Protein AF-A0A7C7EP86-F1 (afdb_monomer_lite)

Sequence (690 aa):
MYINNNIWVAGNGNNISLQLNMANRHGLIAGASGTGKTVTLKVLAEGFSDAGVPVFMADVKGDLSGVSMQGADSENMKKRVSAFGINDWQYKYFPTVFWDIFGEKGHPLRTTISEMGPMLLARLLGLTDVQEGVLNIVFRIAQDKEMPLIDIKDLRAMLSYVGDSKDDIITTYGNVAPQSVGAILRGLIELENQGGERFFGEPAFDINDWINLDKEGRGYINILESVKLIQSPTLYAFFMLWMLTELYEKMPEVGDCSKPKLVFFFDEAHLLFAEMPRVLLQKVIQVVKLIRSKAIGVYFISQSPSDIPDEVLAQLSNRIQHALRAYTPKEQKAVRTAAETFRPNPDIDTLQAISELSTGEALISLLQPDGSPAMVQRAYILPPQSYMGAIADDVRQSIINEGAMEKKYGKTVDNESAYEMLTDKSDSNDNENNQQATAVIDEDAFKIDAGTGNQQTVEQLQYYSQQSQVNNIGNVDNNQYQQMSIQQNPISQYPQTNGAGGMGNNQYQQPNIQQNPIPQYQQPNGAGGMGNNQYQQPNIQQNPIPQYQQPNGAGGMGNNQYQQPSIQQNPIPQYQQPNGAGGMGNNQYQQPSIQQNPIPQYQQPNGAGGMGNNQYQQPSIQQNPIPQYQQPNGAGGMGNNQYQQPNIQQNPIPQYQQPSGAGGMGNTKKTPEKKMNTTERWLAEHKKNK

Foldseek 3Di:
DADPQWQQWFDDPDTDTFHQLLQQLAAEAAAAPQQQSLQSVQSVCVNCQVVLAFEEEECQPLFNQLLQFWADDDPVQVVQCVVVVNPDFFTDHGAEAEEECQLPQHFHAAAFPVLCALVNLCVLLVHDPLLSLLSNLLSVVCVVVVFAGQALLLSLLSLVVVLVDDPVSCVPSNDDDNVSSVSSVVSSVLCVVLPRRSHGAPPHDDPVVSLDHDPVSGHYYYYYHCNSVLVSLSSVLSVVLSSLVNLLPVQDFADRDSHASYEYEYAQCLSNPVPRDPVSVVSVLVSSVRSSRSRYYYYYYHHFPVSDDPSNLVSHLWYKQGAFDDPDPVSLVRLVVNQVSFAADPVDPSSVVSNVGHRQWIWTWHADPVRHTDHTDITGTRGRSGYRGRDDSVVSVVSNVVDPSCVRRVDTDDDRGSSNVSVVVVVVVVVVVVVVVVVVVVVVVVPDDDDDDDPPPPVVVVVVVVCVVVVVPDDDAEDEDEDDDDDDDDDDDDDADADDEDAHEYEYEYDADDDDDADADEDHQDDEYAYEYEYEYYAHDDDDAYADDYHQAHEYAEEYEYDDYADADDDEYADDDHQEHEYHEEYEYDDYEHADDDEYADDDYQEYEYHYEYEYEDYEYEDDDAYDDDDHQEYEYHYEYEYEDYDYDDDDDHDDDDHDDYDYPYDYDDDDDDDDDPVVVVVVVVVPPD

Structure (mmCIF, N/CA/C/O backbone):
data_AF-A0A7C7EP86-F1
#
_entry.id   AF-A0A7C7EP86-F1
#
loop_
_atom_site.group_PDB
_atom_site.id
_atom_site.type_symbol
_atom_site.label_atom_id
_atom_site.label_alt_id
_atom_site.label_comp_id
_atom_site.label_asym_id
_atom_site.label_entity_id
_atom_site.label_seq_id
_atom_site.pdbx_PDB_ins_code
_atom_site.Cartn_x
_atom_site.Cartn_y
_atom_site.Cartn_z
_atom_site.occupancy
_atom_site.B_iso_or_equiv
_atom_site.auth_seq_id
_atom_site.auth_comp_id
_atom_site.auth_asym_id
_atom_site.auth_atom_id
_atom_site.pdbx_PDB_model_num
ATOM 1 N N . MET A 1 1 ? 2.255 -12.531 -21.350 1.00 83.44 1 MET A N 1
ATOM 2 C CA . MET A 1 1 ? 3.278 -12.025 -20.404 1.00 83.44 1 MET A CA 1
ATOM 3 C C . MET A 1 1 ? 3.752 -13.084 -19.424 1.00 83.44 1 MET A C 1
ATOM 5 O O . MET A 1 1 ? 4.948 -13.178 -19.180 1.00 83.44 1 MET A O 1
ATOM 9 N N . TYR A 1 2 ? 2.839 -13.882 -18.873 1.00 88.44 2 TYR A N 1
ATOM 10 C CA . TYR A 1 2 ? 3.166 -15.029 -18.031 1.00 88.44 2 TYR A CA 1
ATOM 11 C C . TYR A 1 2 ? 3.497 -16.274 -18.872 1.00 88.44 2 TYR A C 1
ATOM 13 O O . TYR A 1 2 ? 2.699 -16.665 -19.722 1.00 88.44 2 TYR A O 1
ATOM 21 N N . ILE A 1 3 ? 4.679 -16.869 -18.674 1.00 83.88 3 ILE A N 1
ATOM 22 C CA . ILE A 1 3 ? 5.147 -18.072 -19.385 1.00 83.88 3 ILE A CA 1
ATOM 23 C C . ILE A 1 3 ? 5.982 -18.926 -18.419 1.00 83.88 3 ILE A C 1
ATOM 25 O O . ILE A 1 3 ? 6.909 -18.420 -17.790 1.00 83.88 3 ILE A O 1
ATOM 29 N N . ASN A 1 4 ? 5.700 -20.230 -18.316 1.00 86.56 4 ASN A N 1
ATOM 30 C CA . ASN A 1 4 ? 6.512 -21.203 -17.562 1.00 86.56 4 ASN A CA 1
ATOM 31 C C . ASN A 1 4 ? 6.865 -20.763 -16.126 1.00 86.56 4 ASN A C 1
ATOM 33 O O . ASN A 1 4 ? 8.029 -20.789 -15.737 1.00 86.56 4 ASN A O 1
ATOM 37 N N . ASN A 1 5 ? 5.876 -20.329 -15.341 1.00 90.50 5 ASN A N 1
ATOM 38 C CA . ASN A 1 5 ? 6.064 -19.826 -13.972 1.00 90.50 5 ASN A CA 1
ATOM 39 C C . ASN A 1 5 ? 6.905 -18.536 -13.837 1.00 90.50 5 ASN A C 1
ATOM 41 O O . ASN A 1 5 ? 7.369 -18.201 -12.745 1.00 90.50 5 ASN A O 1
ATOM 45 N N . ASN A 1 6 ? 7.081 -17.801 -14.936 1.00 95.00 6 ASN A N 1
ATOM 46 C CA . ASN A 1 6 ? 7.817 -16.546 -14.987 1.00 95.00 6 ASN A CA 1
ATOM 47 C C . ASN A 1 6 ? 6.960 -15.435 -15.606 1.00 95.00 6 ASN A C 1
ATOM 49 O O . ASN A 1 6 ? 6.193 -15.673 -16.538 1.00 95.00 6 ASN A O 1
ATOM 53 N N . ILE A 1 7 ? 7.117 -14.209 -15.115 1.00 97.12 7 ILE A N 1
ATOM 54 C CA . ILE A 1 7 ? 6.536 -13.008 -15.722 1.00 97.12 7 ILE A CA 1
ATOM 55 C C . ILE A 1 7 ? 7.619 -12.349 -16.567 1.00 97.12 7 ILE A C 1
ATOM 57 O O . ILE A 1 7 ? 8.636 -11.923 -16.024 1.00 97.12 7 ILE A O 1
ATOM 61 N N . TRP A 1 8 ? 7.417 -12.245 -17.879 1.00 95.94 8 TRP A N 1
ATOM 62 C CA . TRP A 1 8 ? 8.331 -11.515 -18.755 1.00 95.94 8 TRP A CA 1
ATOM 63 C C . TRP A 1 8 ? 8.188 -10.006 -18.521 1.00 95.94 8 TRP A C 1
ATOM 65 O O . TRP A 1 8 ? 7.150 -9.424 -18.823 1.00 95.94 8 TRP A O 1
ATOM 75 N N . VAL A 1 9 ? 9.227 -9.381 -17.960 1.00 96.81 9 VAL A N 1
ATOM 76 C CA . VAL A 1 9 ? 9.202 -7.970 -17.537 1.00 96.81 9 VAL A CA 1
ATOM 77 C C . VAL A 1 9 ? 9.826 -7.053 -18.586 1.00 96.81 9 VAL A C 1
ATOM 79 O O . VAL A 1 9 ? 9.331 -5.952 -18.833 1.00 96.81 9 VAL A O 1
ATOM 82 N N . ALA A 1 10 ? 10.946 -7.477 -19.173 1.00 97.19 10 ALA A N 1
ATOM 83 C CA . ALA A 1 10 ? 11.787 -6.633 -20.014 1.00 97.19 10 ALA A CA 1
ATOM 84 C C . ALA A 1 10 ? 12.635 -7.447 -20.997 1.00 97.19 10 ALA A C 1
ATOM 86 O O . ALA A 1 10 ? 12.703 -8.675 -20.912 1.00 97.19 10 ALA A O 1
ATOM 87 N N . GLY A 1 11 ? 13.316 -6.765 -21.916 1.00 95.19 11 GLY A N 1
ATOM 88 C CA . GLY A 1 11 ? 14.185 -7.412 -22.891 1.00 95.19 11 GLY A CA 1
ATOM 89 C C . GLY A 1 11 ? 15.260 -6.507 -23.484 1.00 95.19 11 GLY A C 1
ATOM 90 O O . GLY A 1 11 ? 15.082 -5.298 -23.638 1.00 95.19 11 GLY A O 1
ATOM 91 N N . ASN A 1 12 ? 16.393 -7.124 -23.801 1.00 92.62 12 ASN A N 1
ATOM 92 C CA . ASN A 1 12 ? 17.571 -6.520 -24.437 1.00 92.62 12 ASN A CA 1
ATOM 93 C C . ASN A 1 12 ? 18.123 -7.422 -25.560 1.00 92.62 12 ASN A C 1
ATOM 95 O O . ASN A 1 12 ? 19.328 -7.509 -25.774 1.00 92.62 12 ASN A O 1
ATOM 99 N N . GLY A 1 13 ? 17.226 -8.149 -26.233 1.00 87.00 13 GLY A N 1
ATOM 100 C CA . GLY A 1 13 ? 17.548 -9.289 -27.098 1.00 87.00 13 GLY A CA 1
ATOM 101 C C . GLY A 1 13 ? 17.339 -10.636 -26.397 1.00 87.00 13 GLY A C 1
ATOM 102 O O . GLY A 1 13 ? 16.986 -11.607 -27.056 1.00 87.00 13 GLY A O 1
ATOM 103 N N . ASN A 1 14 ? 17.448 -10.672 -25.064 1.00 89.81 14 ASN A N 1
ATOM 104 C CA . ASN A 1 14 ? 17.027 -11.795 -24.225 1.00 89.81 14 ASN A CA 1
ATOM 105 C C . ASN A 1 14 ? 15.862 -11.389 -23.315 1.00 89.81 14 ASN A C 1
ATOM 107 O O . ASN A 1 14 ? 15.727 -10.218 -22.957 1.00 89.81 14 ASN A O 1
ATOM 111 N N . ASN A 1 15 ? 15.046 -12.360 -22.899 1.00 93.31 15 ASN A N 1
ATOM 112 C CA . ASN A 1 15 ? 13.932 -12.116 -21.983 1.00 93.31 15 ASN A CA 1
ATOM 113 C C . ASN A 1 15 ? 14.429 -12.024 -20.538 1.00 93.31 15 ASN A C 1
ATOM 115 O O . ASN A 1 15 ? 15.000 -12.975 -20.006 1.00 93.31 15 ASN A O 1
ATOM 119 N N . ILE A 1 16 ? 14.132 -10.910 -19.873 1.00 96.44 16 ILE A N 1
ATOM 120 C CA . ILE A 1 16 ? 14.349 -10.724 -18.439 1.00 96.44 16 ILE A CA 1
ATOM 121 C C . ILE A 1 16 ? 13.012 -10.939 -17.741 1.00 96.44 16 ILE A C 1
ATOM 123 O O . ILE A 1 16 ? 12.039 -10.223 -18.002 1.00 96.44 16 ILE A O 1
ATOM 127 N N . SER A 1 17 ? 12.958 -11.941 -16.867 1.00 97.00 17 SER A N 1
ATOM 128 C CA . SER A 1 17 ? 11.706 -12.387 -16.257 1.00 97.00 17 SER A CA 1
ATOM 129 C C . SER A 1 17 ? 11.792 -12.470 -14.738 1.00 97.00 17 SER A C 1
ATOM 131 O O . SER A 1 17 ? 12.834 -12.817 -14.186 1.00 97.00 17 SER A O 1
ATOM 133 N N . LEU A 1 18 ? 10.678 -12.170 -14.074 1.00 97.94 18 LEU A N 1
ATOM 134 C CA . LEU A 1 18 ? 10.491 -12.368 -12.642 1.00 97.94 18 LEU A CA 1
ATOM 135 C C . LEU A 1 18 ? 9.998 -13.794 -12.387 1.00 97.94 18 LEU A C 1
ATOM 137 O O . LEU A 1 18 ? 8.998 -14.213 -12.971 1.00 97.94 18 LEU A O 1
ATOM 141 N N . GLN A 1 19 ? 10.657 -14.514 -11.484 1.00 96.50 19 GLN A N 1
ATOM 142 C CA . GLN A 1 19 ? 10.230 -15.854 -11.082 1.00 96.50 19 GLN A CA 1
ATOM 143 C C . GLN A 1 19 ? 9.147 -15.759 -10.009 1.00 96.50 19 GLN A C 1
ATOM 145 O O . GLN A 1 19 ? 9.338 -15.083 -8.996 1.00 96.50 19 GLN A O 1
ATOM 150 N N . LEU A 1 20 ? 8.015 -16.443 -10.197 1.00 96.56 20 LEU A N 1
ATOM 151 C CA . LEU A 1 20 ? 6.891 -16.317 -9.262 1.00 96.56 20 LEU A CA 1
ATOM 152 C C . LEU A 1 20 ? 7.226 -16.793 -7.845 1.00 96.56 20 LEU A C 1
ATOM 154 O O . LEU A 1 20 ? 6.844 -16.140 -6.878 1.00 96.56 20 LEU A O 1
ATOM 158 N N . ASN A 1 21 ? 7.995 -17.867 -7.698 1.00 94.81 21 ASN A N 1
ATOM 159 C CA . ASN A 1 21 ? 8.447 -18.361 -6.392 1.00 94.81 21 ASN A CA 1
ATOM 160 C C . ASN A 1 21 ? 9.416 -17.401 -5.672 1.00 94.81 21 ASN A C 1
ATOM 162 O O . ASN A 1 21 ? 9.658 -17.557 -4.480 1.00 94.81 21 ASN A O 1
ATOM 166 N N . MET A 1 22 ? 9.959 -16.402 -6.376 1.00 95.75 22 MET A N 1
ATOM 167 C CA . MET A 1 22 ? 10.817 -15.356 -5.810 1.00 95.75 22 MET A CA 1
ATOM 168 C C . MET A 1 22 ? 10.102 -14.006 -5.669 1.00 95.75 22 MET A C 1
ATOM 170 O O . MET A 1 22 ? 10.670 -13.048 -5.138 1.00 95.75 22 MET A O 1
ATOM 174 N N . ALA A 1 23 ? 8.847 -13.908 -6.112 1.00 96.19 23 ALA A N 1
ATOM 175 C CA . ALA A 1 23 ? 8.111 -12.651 -6.155 1.00 96.19 23 ALA A CA 1
ATOM 176 C C . ALA A 1 23 ? 7.637 -12.154 -4.775 1.00 96.19 23 ALA A C 1
ATOM 178 O O . ALA A 1 23 ? 7.368 -10.962 -4.623 1.00 96.19 23 ALA A O 1
ATOM 179 N N . ASN A 1 24 ? 7.568 -13.022 -3.758 1.00 94.00 24 ASN A N 1
ATOM 180 C CA . ASN A 1 24 ? 7.283 -12.625 -2.372 1.00 94.00 24 ASN A CA 1
ATOM 181 C C . ASN A 1 24 ? 8.521 -12.087 -1.628 1.00 94.00 24 ASN A C 1
ATOM 183 O O . ASN A 1 24 ? 8.397 -11.636 -0.497 1.00 94.00 24 ASN A O 1
ATOM 187 N N . ARG A 1 25 ? 9.709 -12.066 -2.254 1.00 94.81 25 ARG A N 1
ATOM 188 C CA . ARG A 1 25 ? 10.932 -11.438 -1.703 1.00 94.81 25 ARG A CA 1
ATOM 189 C C . ARG A 1 25 ? 11.000 -9.928 -1.965 1.00 94.81 25 ARG A C 1
ATOM 191 O O . ARG A 1 25 ? 12.082 -9.341 -1.980 1.00 94.81 25 ARG A O 1
ATOM 198 N N . HIS A 1 26 ? 9.823 -9.335 -2.154 1.00 95.88 26 HIS A N 1
ATOM 199 C CA . HIS A 1 26 ? 9.564 -7.912 -2.338 1.00 95.88 26 HIS A CA 1
ATOM 200 C C . HIS A 1 26 ? 10.309 -7.284 -3.525 1.00 95.88 26 HIS A C 1
ATOM 202 O O . HIS A 1 26 ? 11.137 -7.916 -4.191 1.00 95.88 26 HIS A O 1
ATOM 208 N N . GLY A 1 27 ? 10.010 -6.023 -3.816 1.00 96.69 27 GLY A N 1
ATOM 209 C CA . GLY A 1 27 ? 10.709 -5.307 -4.868 1.00 96.69 27 GLY A CA 1
ATOM 210 C C . GLY A 1 27 ? 10.651 -3.792 -4.774 1.00 96.69 27 GLY A C 1
ATOM 211 O O . GLY A 1 27 ? 9.885 -3.211 -4.008 1.00 96.69 27 GLY A O 1
ATOM 212 N N . LEU A 1 28 ? 11.503 -3.163 -5.574 1.00 97.19 28 LEU A N 1
ATOM 213 C CA . LEU A 1 28 ? 11.622 -1.720 -5.719 1.00 97.19 28 LEU A CA 1
ATOM 214 C C . LEU A 1 28 ? 11.544 -1.350 -7.200 1.00 97.19 28 LEU A C 1
ATOM 216 O O . LEU A 1 28 ? 12.318 -1.870 -8.007 1.00 97.19 28 LEU A O 1
ATOM 220 N N . ILE A 1 29 ? 10.653 -0.417 -7.532 1.00 97.50 29 ILE A N 1
ATOM 221 C CA . ILE A 1 29 ? 10.575 0.231 -8.843 1.00 97.50 29 ILE A CA 1
ATOM 222 C C . ILE A 1 29 ? 10.870 1.718 -8.639 1.00 97.50 29 ILE A C 1
ATOM 224 O O . ILE A 1 29 ? 10.038 2.458 -8.120 1.00 97.50 29 ILE A O 1
ATOM 228 N N . ALA A 1 30 ? 12.055 2.170 -9.031 1.00 95.62 30 ALA A N 1
ATOM 229 C CA . ALA A 1 30 ? 12.496 3.545 -8.804 1.00 95.62 30 ALA A CA 1
ATOM 230 C C . ALA A 1 30 ? 12.768 4.293 -10.115 1.00 95.62 30 ALA A C 1
ATOM 232 O O . ALA A 1 30 ? 12.971 3.674 -11.155 1.00 95.62 30 ALA A O 1
ATOM 23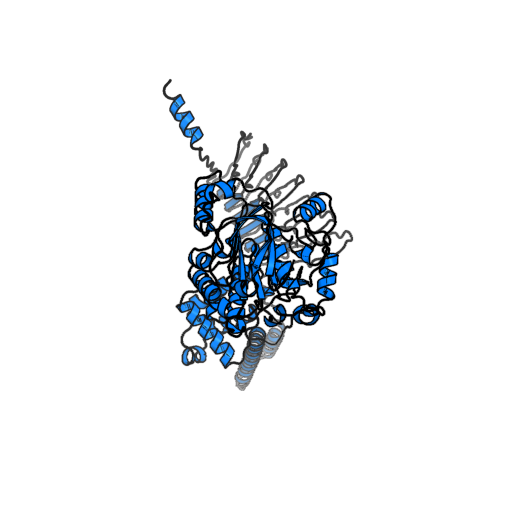3 N N . GLY A 1 31 ? 12.768 5.627 -10.082 1.00 94.44 31 GLY A N 1
ATOM 234 C CA . GLY A 1 31 ? 13.069 6.484 -11.235 1.00 94.44 31 GLY A CA 1
ATOM 235 C C . GLY A 1 31 ? 12.307 7.807 -11.228 1.00 94.44 31 GLY A C 1
ATOM 236 O O . GLY A 1 31 ? 11.271 7.941 -10.584 1.00 94.44 31 GLY A O 1
ATOM 237 N N . ALA A 1 32 ? 12.765 8.793 -11.995 1.00 91.81 32 ALA A N 1
ATOM 238 C CA . ALA A 1 32 ? 12.124 10.107 -12.060 1.00 91.81 32 ALA A CA 1
ATOM 239 C C . ALA A 1 32 ? 10.683 10.044 -12.620 1.00 91.81 32 ALA A C 1
ATOM 241 O O . ALA A 1 32 ? 10.210 9.018 -13.119 1.00 91.81 32 ALA A O 1
ATOM 242 N N . SER A 1 33 ? 9.930 11.139 -12.510 1.00 90.50 33 SER A N 1
ATOM 243 C CA . SER A 1 33 ? 8.590 11.205 -13.108 1.00 90.50 33 SER A CA 1
ATOM 244 C C . SER A 1 33 ? 8.648 11.027 -14.633 1.00 90.50 33 SER A C 1
ATOM 246 O O . SER A 1 33 ? 9.569 11.514 -15.290 1.00 90.50 33 SER A O 1
ATOM 248 N N . GLY A 1 34 ? 7.679 10.294 -15.189 1.00 90.62 34 GLY A N 1
ATOM 249 C CA . GLY A 1 34 ? 7.557 10.053 -16.631 1.00 90.62 34 GLY A CA 1
ATOM 250 C C . GLY A 1 34 ? 8.565 9.074 -17.248 1.00 90.62 34 GLY A C 1
ATOM 251 O O . GLY A 1 34 ? 8.553 8.901 -18.460 1.00 90.62 34 GLY A O 1
ATOM 252 N N . THR A 1 35 ? 9.425 8.414 -16.465 1.00 94.06 35 THR A N 1
ATOM 253 C CA . THR A 1 35 ? 10.490 7.551 -17.020 1.00 94.06 35 THR A CA 1
ATOM 254 C C . THR A 1 35 ? 10.054 6.124 -17.344 1.00 94.06 35 THR A C 1
ATOM 256 O O . THR A 1 35 ? 10.728 5.458 -18.123 1.00 94.06 35 THR A O 1
ATOM 259 N N . GLY A 1 36 ? 8.904 5.674 -16.826 1.00 94.44 36 GLY A N 1
ATOM 260 C CA . GLY A 1 36 ? 8.337 4.353 -17.132 1.00 94.44 36 GLY A CA 1
ATOM 261 C C . GLY A 1 36 ? 7.896 3.518 -15.926 1.00 94.44 36 GLY A C 1
ATOM 262 O O . GLY A 1 36 ? 7.409 2.408 -16.124 1.00 94.44 36 GLY A O 1
ATOM 263 N N . LYS A 1 37 ? 8.003 4.034 -14.692 1.00 96.00 37 LYS A N 1
ATOM 264 C CA . LYS A 1 37 ? 7.614 3.314 -13.460 1.00 96.00 37 LYS A CA 1
ATOM 265 C C . LYS A 1 37 ? 6.209 2.705 -13.513 1.00 96.00 37 LYS A C 1
ATOM 267 O O . LYS A 1 37 ? 6.062 1.507 -13.297 1.00 96.00 37 LYS A O 1
ATOM 272 N N . THR A 1 38 ? 5.202 3.510 -13.862 1.00 94.94 38 THR A N 1
ATOM 273 C CA . THR A 1 38 ? 3.801 3.069 -13.975 1.00 94.94 38 THR A CA 1
ATOM 274 C C . THR A 1 38 ? 3.639 1.951 -15.006 1.00 94.94 38 THR A C 1
ATOM 276 O O . THR A 1 38 ? 2.856 1.030 -14.806 1.00 94.94 38 THR A O 1
ATOM 279 N N . VAL A 1 39 ? 4.418 1.980 -16.092 1.00 95.81 39 VAL A N 1
ATOM 280 C CA . VAL A 1 39 ? 4.398 0.915 -17.104 1.00 95.81 39 VAL A CA 1
ATOM 281 C C . VAL A 1 39 ? 4.963 -0.386 -16.538 1.00 95.81 39 VAL A C 1
ATOM 283 O O . VAL A 1 39 ? 4.353 -1.432 -16.725 1.00 95.81 39 VAL A O 1
ATOM 286 N N . THR A 1 40 ? 6.080 -0.340 -15.807 1.00 97.88 40 THR A N 1
ATOM 287 C CA . THR A 1 40 ? 6.615 -1.528 -15.119 1.00 97.88 40 THR A CA 1
ATOM 288 C C . THR A 1 40 ? 5.634 -2.088 -14.099 1.00 97.88 40 THR A C 1
ATOM 290 O O . THR A 1 40 ? 5.444 -3.301 -14.057 1.00 97.88 40 THR A O 1
ATOM 293 N N . LEU A 1 41 ? 5.007 -1.220 -13.300 1.00 97.56 41 LEU A N 1
ATOM 294 C CA . LEU A 1 41 ? 3.976 -1.609 -12.340 1.00 97.56 41 LEU A CA 1
ATOM 295 C C . LEU A 1 41 ? 2.845 -2.360 -13.055 1.00 97.56 41 LEU A C 1
ATOM 297 O O . LEU A 1 41 ? 2.537 -3.481 -12.662 1.00 97.56 41 LEU A O 1
ATOM 301 N N . LYS A 1 42 ? 2.298 -1.800 -14.145 1.00 97.00 42 LYS A N 1
ATOM 302 C CA . LYS A 1 42 ? 1.233 -2.445 -14.930 1.00 97.00 42 LYS A CA 1
ATOM 303 C C . LYS A 1 42 ? 1.670 -3.795 -15.497 1.00 97.00 42 LYS A C 1
ATOM 305 O O . LYS A 1 42 ? 0.987 -4.777 -15.261 1.00 97.00 42 LYS A O 1
ATOM 310 N N . VAL A 1 43 ? 2.835 -3.886 -16.143 1.00 97.50 43 VAL A N 1
ATOM 311 C CA . VAL A 1 43 ? 3.355 -5.161 -16.686 1.00 97.50 43 VAL A CA 1
ATOM 312 C C . VAL A 1 43 ? 3.450 -6.247 -15.612 1.00 97.50 43 VAL A C 1
ATOM 314 O O . VAL A 1 43 ? 3.087 -7.397 -15.853 1.00 97.50 43 VAL A O 1
ATOM 317 N N . LEU A 1 44 ? 3.929 -5.896 -14.416 1.00 98.38 44 LEU A N 1
ATOM 318 C CA . LEU A 1 44 ? 4.004 -6.843 -13.308 1.00 98.38 44 LEU A CA 1
ATOM 319 C C . LEU A 1 44 ? 2.612 -7.215 -12.788 1.00 98.38 44 LEU A C 1
ATOM 321 O O . LEU A 1 44 ? 2.346 -8.401 -12.617 1.00 98.38 44 LEU A O 1
ATOM 325 N N . ALA A 1 45 ? 1.728 -6.241 -12.563 1.00 98.25 45 ALA A N 1
ATOM 326 C CA . ALA A 1 45 ? 0.369 -6.477 -12.077 1.00 98.25 45 ALA A CA 1
ATOM 327 C C . ALA A 1 45 ? -0.447 -7.360 -13.038 1.00 98.25 45 ALA A C 1
ATOM 329 O O . ALA A 1 45 ? -1.060 -8.337 -12.612 1.00 98.25 45 ALA A O 1
ATOM 330 N N . GLU A 1 46 ? -0.382 -7.072 -14.338 1.00 98.06 46 GLU A N 1
ATOM 331 C CA . GLU A 1 46 ? -0.975 -7.880 -15.405 1.00 98.06 46 GLU A CA 1
ATOM 332 C C . GLU A 1 46 ? -0.403 -9.304 -15.411 1.00 98.06 46 GLU A C 1
ATOM 334 O O . GLU A 1 46 ? -1.148 -10.282 -15.451 1.00 98.06 46 GLU A O 1
ATOM 339 N N . GLY A 1 47 ? 0.924 -9.435 -15.305 1.00 97.81 47 GLY A N 1
ATOM 340 C CA . GLY A 1 47 ? 1.600 -10.728 -15.237 1.00 97.81 47 GLY A CA 1
ATOM 341 C C . GLY A 1 47 ? 1.215 -11.558 -14.009 1.00 97.81 47 GLY A C 1
ATOM 342 O O . GLY A 1 47 ? 1.060 -12.773 -14.125 1.00 97.81 47 GLY A O 1
ATOM 343 N N . PHE A 1 48 ? 1.038 -10.924 -12.847 1.00 98.50 48 PHE A N 1
ATOM 344 C CA . PHE A 1 48 ? 0.550 -11.583 -11.634 1.00 98.50 48 PHE A CA 1
ATOM 345 C C . PHE A 1 48 ? -0.906 -12.023 -11.781 1.00 98.50 48 PHE A C 1
ATOM 347 O O . PHE A 1 48 ? -1.218 -13.178 -11.487 1.00 98.50 48 PHE A O 1
ATOM 354 N N . SER A 1 49 ? -1.772 -11.153 -12.306 1.00 98.38 49 SER A N 1
ATOM 355 C CA . SER A 1 49 ? -3.174 -11.482 -12.565 1.00 98.38 49 SER A CA 1
ATOM 356 C C . SER A 1 49 ? -3.300 -12.677 -13.519 1.00 98.38 49 SER A C 1
ATOM 358 O O . SER A 1 49 ? -3.944 -13.664 -13.159 1.00 98.38 49 SER A O 1
ATOM 360 N N . ASP A 1 50 ? -2.594 -12.667 -14.658 1.00 97.31 50 ASP A N 1
ATOM 361 C CA . ASP A 1 50 ? -2.542 -13.792 -15.612 1.00 97.31 50 ASP A CA 1
ATOM 362 C C . ASP A 1 50 ? -1.988 -15.083 -14.967 1.00 97.31 50 ASP A C 1
ATOM 364 O O . ASP A 1 50 ? -2.362 -16.187 -15.359 1.00 97.31 50 ASP A O 1
ATOM 368 N N . ALA A 1 51 ? -1.118 -14.971 -13.959 1.00 97.56 51 ALA A N 1
ATOM 369 C CA . ALA A 1 51 ? -0.595 -16.105 -13.195 1.00 97.56 51 ALA A CA 1
ATOM 370 C C . ALA A 1 51 ? -1.539 -16.611 -12.083 1.00 97.56 51 ALA A C 1
ATOM 372 O O . ALA A 1 51 ? -1.171 -17.501 -11.302 1.00 97.56 51 ALA A O 1
ATOM 373 N N . GLY A 1 52 ? -2.737 -16.036 -11.956 1.00 97.62 52 GLY A N 1
ATOM 374 C CA . GLY A 1 52 ? -3.670 -16.345 -10.876 1.00 97.62 52 GLY A CA 1
ATOM 375 C C . GLY A 1 52 ? -3.152 -15.904 -9.507 1.00 97.62 52 GLY A C 1
ATOM 376 O O . GLY A 1 52 ? -3.308 -16.644 -8.535 1.00 97.62 52 GLY A O 1
ATOM 377 N N . VAL A 1 53 ? -2.438 -14.776 -9.455 1.00 98.25 53 VAL A N 1
ATOM 378 C CA . VAL A 1 53 ? -1.971 -14.115 -8.232 1.00 98.25 53 VAL A CA 1
ATOM 379 C C . VAL A 1 53 ? -2.708 -12.780 -8.126 1.00 98.25 53 VAL A C 1
ATOM 381 O O . VAL A 1 53 ? -2.477 -11.898 -8.954 1.00 98.25 53 VAL A O 1
ATOM 384 N N . PRO A 1 54 ? -3.610 -12.621 -7.148 1.00 98.31 54 PRO A N 1
ATOM 385 C CA . PRO A 1 54 ? -4.277 -11.354 -6.895 1.00 98.31 54 PRO A CA 1
ATOM 386 C C . PRO A 1 54 ? -3.284 -10.235 -6.587 1.00 98.31 54 PRO A C 1
ATOM 388 O O . PRO A 1 54 ? -2.195 -10.461 -6.044 1.00 98.31 54 PRO A O 1
ATOM 391 N N . VAL A 1 55 ? -3.672 -9.017 -6.943 1.00 98.38 55 VAL A N 1
ATOM 392 C CA . VAL A 1 55 ? -2.846 -7.820 -6.804 1.00 98.38 55 VAL A CA 1
ATOM 393 C C . VAL A 1 55 ? -3.631 -6.761 -6.046 1.00 98.38 55 VAL A C 1
ATOM 395 O O . VAL A 1 55 ? -4.827 -6.611 -6.265 1.00 98.38 55 VAL A O 1
ATOM 398 N N . PHE A 1 56 ? -2.967 -6.011 -5.176 1.00 97.38 56 PHE A N 1
ATOM 399 C CA . PHE A 1 56 ? -3.470 -4.767 -4.607 1.00 97.38 56 PHE A CA 1
ATOM 400 C C . PHE A 1 56 ? -2.590 -3.604 -5.065 1.00 97.38 56 PHE A C 1
ATOM 402 O O . PHE A 1 56 ? -1.362 -3.711 -5.037 1.00 97.38 56 PHE A O 1
ATOM 409 N N . MET A 1 57 ? -3.194 -2.488 -5.470 1.00 95.69 57 MET A N 1
ATOM 410 C CA . MET A 1 57 ? -2.489 -1.281 -5.899 1.00 95.69 57 MET A CA 1
ATOM 411 C C . MET A 1 57 ? -3.133 -0.040 -5.283 1.00 95.69 57 MET A C 1
ATOM 413 O O . MET A 1 57 ? -4.341 0.149 -5.405 1.00 95.69 57 MET A O 1
ATOM 417 N N . ALA A 1 58 ? -2.326 0.828 -4.675 1.00 91.81 58 ALA A N 1
ATOM 418 C CA . ALA A 1 58 ? -2.761 2.167 -4.279 1.00 91.81 58 ALA A CA 1
ATOM 419 C C . ALA A 1 58 ? -2.581 3.141 -5.456 1.00 91.81 58 ALA A C 1
ATOM 421 O O . ALA A 1 58 ? -1.449 3.446 -5.834 1.00 91.81 58 ALA A O 1
ATOM 422 N N . ASP A 1 59 ? -3.683 3.612 -6.046 1.00 92.25 59 ASP A N 1
ATOM 423 C CA . ASP A 1 59 ? -3.680 4.524 -7.193 1.00 92.25 59 ASP A CA 1
ATOM 424 C C . ASP A 1 59 ? -3.702 5.983 -6.727 1.00 92.25 59 ASP A C 1
ATOM 426 O O . ASP A 1 59 ? -4.748 6.594 -6.506 1.00 92.25 59 ASP A O 1
ATOM 430 N N . VAL A 1 60 ? -2.507 6.537 -6.540 1.00 89.12 60 VAL A N 1
ATOM 431 C CA . VAL A 1 60 ? -2.298 7.925 -6.099 1.00 89.12 60 VAL A CA 1
ATOM 432 C C . VAL A 1 60 ? -2.493 8.927 -7.242 1.00 89.12 60 VAL A C 1
ATOM 434 O O . VAL A 1 60 ? -2.774 10.100 -7.000 1.00 89.12 60 VAL A O 1
ATOM 437 N N . LYS A 1 61 ? -2.332 8.484 -8.495 1.00 88.50 61 LYS A N 1
ATOM 438 C CA . LYS A 1 61 ? -2.385 9.344 -9.688 1.00 88.50 61 LYS A CA 1
ATOM 439 C C . LYS A 1 61 ? -3.726 9.277 -10.421 1.00 88.50 61 LYS A C 1
ATOM 441 O O . LYS A 1 61 ? -4.014 10.166 -11.220 1.00 88.50 61 LYS A O 1
ATOM 446 N N . GLY A 1 62 ? -4.522 8.242 -10.165 1.00 88.12 62 GLY A N 1
ATOM 447 C CA . GLY A 1 62 ? -5.783 7.956 -10.847 1.00 88.12 62 GLY A CA 1
ATOM 448 C C . GLY A 1 62 ? -5.609 7.320 -12.232 1.00 88.12 62 GLY A C 1
ATOM 449 O O . GLY A 1 62 ? -6.562 7.291 -13.012 1.00 88.12 62 GLY A O 1
ATOM 450 N N . ASP A 1 63 ? -4.409 6.844 -12.584 1.00 90.25 63 ASP A N 1
ATOM 451 C CA . ASP A 1 63 ? -4.062 6.369 -13.932 1.00 90.25 63 ASP A CA 1
ATOM 452 C C . ASP A 1 63 ? -3.901 4.840 -14.045 1.00 90.25 63 ASP A C 1
ATOM 454 O O . ASP A 1 63 ? -3.582 4.312 -15.124 1.00 90.25 63 ASP A O 1
ATOM 458 N N . LEU A 1 64 ? -4.170 4.101 -12.962 1.00 94.88 64 LEU A N 1
ATOM 459 C CA . LEU A 1 64 ? -4.085 2.640 -12.934 1.00 94.88 64 LEU A CA 1
ATOM 460 C C . LEU A 1 64 ? -5.396 1.958 -13.326 1.00 94.88 64 LEU A C 1
ATOM 462 O O . LEU A 1 64 ? -5.357 0.832 -13.816 1.00 94.88 64 LEU A O 1
ATOM 466 N N . SER A 1 65 ? -6.534 2.646 -13.207 1.00 95.81 65 SER A N 1
ATOM 467 C CA . SER A 1 65 ? -7.869 2.097 -13.513 1.00 95.81 65 SER A CA 1
ATOM 468 C C . SER A 1 65 ? -8.028 1.500 -14.921 1.00 95.81 65 SER A C 1
ATOM 470 O O . SER A 1 65 ? -8.833 0.585 -15.113 1.00 95.81 65 SER A O 1
ATOM 472 N N . GLY A 1 66 ? -7.216 1.932 -15.895 1.00 96.00 66 GLY A N 1
ATOM 473 C CA . GLY A 1 66 ? -7.184 1.384 -17.255 1.00 96.00 66 GLY A CA 1
ATOM 474 C C . GLY A 1 66 ? -6.852 -0.108 -17.364 1.00 96.00 66 GLY A C 1
ATOM 475 O O . GLY A 1 66 ? -7.071 -0.691 -18.421 1.00 96.00 66 GLY A O 1
ATOM 476 N N . VAL A 1 67 ? -6.378 -0.770 -16.301 1.00 97.19 67 VAL A N 1
ATOM 477 C CA . VAL A 1 67 ? -6.202 -2.240 -16.305 1.00 97.19 67 VAL A CA 1
ATOM 478 C C . VAL A 1 67 ? -7.507 -3.011 -16.532 1.00 97.19 67 VAL A C 1
ATOM 480 O O . VAL A 1 67 ? -7.488 -4.121 -17.062 1.00 97.19 67 VAL A O 1
ATOM 483 N N . SER A 1 68 ? -8.643 -2.389 -16.215 1.00 96.88 68 SER A N 1
ATOM 484 C CA . SER A 1 68 ? -9.985 -2.938 -16.435 1.00 96.88 68 SER A CA 1
ATOM 485 C C . SER A 1 68 ? -10.451 -2.911 -17.896 1.00 96.88 68 SER A C 1
ATOM 487 O O . SER A 1 68 ? -11.487 -3.485 -18.221 1.00 96.88 68 SER A O 1
ATOM 489 N N . MET A 1 69 ? -9.694 -2.277 -18.795 1.00 96.94 69 MET A N 1
ATOM 490 C CA . MET A 1 69 ? -10.026 -2.163 -20.213 1.00 96.94 69 MET A CA 1
ATOM 491 C C . MET A 1 69 ? -8.912 -2.731 -21.088 1.00 96.94 69 MET A C 1
ATOM 493 O O . MET A 1 69 ? -7.729 -2.680 -20.744 1.00 96.94 69 MET A O 1
ATOM 497 N N . GLN A 1 70 ? -9.294 -3.248 -22.256 1.00 95.94 70 GLN A N 1
ATOM 498 C CA . GLN A 1 70 ? -8.327 -3.686 -23.256 1.00 95.94 70 GLN A CA 1
ATOM 499 C C . GLN A 1 70 ? -7.478 -2.506 -23.730 1.00 95.94 70 GLN A C 1
ATOM 501 O O . GLN A 1 70 ? -7.985 -1.404 -23.946 1.00 95.94 70 GLN A O 1
ATOM 506 N N . GLY A 1 71 ? -6.179 -2.749 -23.904 1.00 93.12 71 GLY A N 1
ATOM 507 C CA . GLY A 1 71 ? -5.302 -1.802 -24.575 1.00 93.12 71 GLY A CA 1
ATOM 508 C C . GLY A 1 71 ? -5.768 -1.481 -25.994 1.00 93.12 71 GLY A C 1
ATOM 509 O O . GLY A 1 71 ? -6.544 -2.214 -26.606 1.00 93.12 71 GLY A O 1
ATOM 510 N N . ALA A 1 72 ? -5.279 -0.359 -26.514 1.00 88.50 72 ALA A N 1
ATOM 511 C CA . ALA A 1 72 ? -5.601 0.105 -27.852 1.00 88.50 72 ALA A CA 1
ATOM 512 C C . ALA A 1 72 ? -4.352 0.152 -28.732 1.00 88.50 72 ALA A C 1
ATOM 514 O O . ALA A 1 72 ? -3.248 0.492 -28.291 1.00 88.50 72 ALA A O 1
ATOM 515 N N . ASP A 1 73 ? -4.568 -0.158 -30.003 1.00 87.25 73 ASP A N 1
ATOM 516 C CA . ASP A 1 73 ? -3.547 -0.123 -31.032 1.00 87.25 73 ASP A CA 1
ATOM 517 C C . ASP A 1 73 ? -3.089 1.319 -31.298 1.00 87.25 73 ASP A C 1
ATOM 519 O O . ASP A 1 73 ? -3.893 2.232 -31.484 1.00 87.25 73 ASP A O 1
ATOM 523 N N . SER A 1 74 ? -1.777 1.529 -31.367 1.00 87.88 74 SER A N 1
ATOM 524 C CA . SER A 1 74 ? -1.181 2.789 -31.824 1.00 87.88 74 SER A CA 1
ATOM 525 C C . SER A 1 74 ? 0.122 2.519 -32.566 1.00 87.88 74 SER A C 1
ATOM 527 O O . SER A 1 74 ? 0.759 1.486 -32.356 1.00 87.88 74 SER A O 1
ATOM 529 N N . GLU A 1 75 ? 0.557 3.447 -33.421 1.00 88.06 75 GLU A N 1
ATOM 530 C CA . GLU A 1 75 ? 1.816 3.292 -34.164 1.00 88.06 75 GLU A CA 1
ATOM 531 C C . GLU A 1 75 ? 3.017 3.095 -33.220 1.00 88.06 75 GLU A C 1
ATOM 533 O O . GLU A 1 75 ? 3.870 2.237 -33.453 1.00 88.06 75 GLU A O 1
ATOM 538 N N . ASN A 1 76 ? 3.037 3.827 -32.101 1.00 86.00 76 ASN A N 1
ATOM 539 C CA . ASN A 1 76 ? 4.055 3.686 -31.060 1.00 86.00 76 ASN A CA 1
ATOM 540 C C . ASN A 1 76 ? 4.010 2.307 -30.394 1.00 86.00 76 ASN A C 1
ATOM 542 O O . ASN A 1 76 ? 5.058 1.702 -30.164 1.00 86.00 76 ASN A O 1
ATOM 546 N N . MET A 1 77 ? 2.812 1.788 -30.110 1.00 87.31 77 MET A N 1
ATOM 547 C CA . MET A 1 77 ? 2.669 0.475 -29.489 1.00 87.31 77 MET A CA 1
ATOM 548 C C . MET A 1 77 ? 3.095 -0.649 -30.436 1.00 87.31 77 MET A C 1
ATOM 550 O O . MET A 1 77 ? 3.855 -1.523 -30.030 1.00 87.31 77 MET A O 1
ATOM 554 N N . LYS A 1 78 ? 2.720 -0.574 -31.720 1.00 88.69 78 LYS A N 1
ATOM 555 C CA . LYS A 1 78 ? 3.135 -1.540 -32.751 1.00 88.69 78 LYS A CA 1
ATOM 556 C C . LYS A 1 78 ? 4.649 -1.604 -32.901 1.00 88.69 78 LYS A C 1
ATOM 558 O O . LYS A 1 78 ? 5.214 -2.697 -32.930 1.00 88.69 78 LYS A O 1
ATOM 563 N N . LYS A 1 79 ? 5.318 -0.444 -32.938 1.00 88.44 79 LYS A N 1
ATOM 564 C CA . LYS A 1 79 ? 6.790 -0.365 -32.965 1.00 88.44 79 LYS A CA 1
ATOM 565 C C . LYS A 1 79 ? 7.404 -1.020 -31.731 1.00 88.44 79 LYS A C 1
ATOM 567 O O . LYS A 1 79 ? 8.342 -1.801 -31.863 1.00 88.44 79 LYS A O 1
ATOM 572 N N . ARG A 1 80 ? 6.852 -0.744 -30.545 1.00 88.44 80 ARG A N 1
ATOM 573 C CA . ARG A 1 80 ? 7.346 -1.305 -29.282 1.00 88.44 80 ARG A CA 1
ATOM 574 C C . ARG A 1 80 ? 7.178 -2.821 -29.231 1.00 88.44 80 ARG A C 1
ATOM 576 O O . ARG A 1 80 ? 8.150 -3.508 -28.962 1.00 88.44 80 ARG A O 1
ATOM 583 N N . VAL A 1 81 ? 5.997 -3.343 -29.550 1.00 90.44 81 VAL A N 1
ATOM 584 C CA . VAL A 1 81 ? 5.717 -4.789 -29.618 1.00 90.44 81 VAL A CA 1
ATOM 585 C C . VAL A 1 81 ? 6.640 -5.490 -30.618 1.00 90.44 81 VAL A C 1
ATOM 587 O O . VAL A 1 81 ? 7.244 -6.510 -30.290 1.00 90.44 81 VAL A O 1
ATOM 590 N N . SER A 1 82 ? 6.819 -4.902 -31.806 1.00 88.88 82 SER A N 1
ATOM 591 C CA . SER A 1 82 ? 7.703 -5.448 -32.844 1.00 88.88 82 SER A CA 1
ATOM 592 C C . SER A 1 82 ? 9.164 -5.511 -32.385 1.00 88.88 82 SER A C 1
ATOM 594 O O . SER A 1 82 ? 9.859 -6.472 -32.700 1.00 88.88 82 SER A O 1
ATOM 596 N N . ALA A 1 83 ? 9.628 -4.534 -31.596 1.00 88.56 83 ALA A N 1
ATOM 597 C CA . ALA A 1 83 ? 10.986 -4.524 -31.044 1.00 88.56 83 ALA A CA 1
ATOM 598 C C . ALA A 1 83 ? 11.254 -5.679 -30.059 1.00 88.56 83 ALA A C 1
ATOM 600 O O . ALA A 1 83 ? 12.404 -6.078 -29.892 1.00 88.56 83 ALA A O 1
ATOM 601 N N . PHE A 1 84 ? 10.210 -6.245 -29.443 1.00 89.56 84 PHE A N 1
ATOM 602 C CA . PHE A 1 84 ? 10.305 -7.451 -28.612 1.00 89.56 84 PHE A CA 1
ATOM 603 C C . PHE A 1 84 ? 10.161 -8.757 -29.412 1.00 89.56 84 PHE A C 1
ATOM 605 O O . PHE A 1 84 ? 10.230 -9.833 -28.822 1.00 89.56 84 PHE A O 1
ATOM 612 N N . GLY A 1 85 ? 9.945 -8.691 -30.732 1.00 87.12 85 GLY A N 1
ATOM 613 C CA . GLY A 1 85 ? 9.767 -9.873 -31.581 1.00 87.12 85 GLY A CA 1
ATOM 614 C C . GLY A 1 85 ? 8.482 -10.658 -31.296 1.00 87.12 85 GLY A C 1
ATOM 615 O O . GLY A 1 85 ? 8.440 -11.867 -31.519 1.00 87.12 85 GLY A O 1
ATOM 616 N N . ILE A 1 86 ? 7.442 -10.000 -30.771 1.00 85.12 86 ILE A N 1
ATOM 617 C CA . ILE A 1 86 ? 6.173 -10.648 -30.418 1.00 85.12 86 ILE A CA 1
ATOM 618 C C . ILE A 1 86 ? 5.216 -10.561 -31.605 1.00 85.12 86 ILE A C 1
ATOM 620 O O . ILE A 1 86 ? 4.721 -9.482 -31.923 1.00 85.12 86 ILE A O 1
ATOM 624 N N . ASN A 1 87 ? 4.936 -11.699 -32.239 1.00 77.56 87 ASN A N 1
ATOM 625 C CA . ASN A 1 87 ? 4.069 -11.752 -33.420 1.00 77.56 87 ASN A CA 1
ATOM 626 C C . ASN A 1 87 ? 2.572 -11.832 -33.066 1.00 77.56 87 ASN A C 1
ATOM 628 O O . ASN A 1 87 ? 1.749 -11.278 -33.787 1.00 77.56 87 ASN A O 1
ATOM 632 N N . ASP A 1 88 ? 2.227 -12.440 -31.925 1.00 83.69 88 ASP A N 1
ATOM 633 C CA . ASP A 1 88 ? 0.840 -12.675 -31.492 1.00 83.69 88 ASP A CA 1
ATOM 634 C C . ASP A 1 88 ? 0.454 -11.785 -30.300 1.00 83.69 88 ASP A C 1
ATOM 636 O O . ASP A 1 88 ? -0.014 -12.252 -29.258 1.00 83.69 88 ASP A O 1
ATOM 640 N N . TRP A 1 89 ? 0.703 -10.479 -30.415 1.00 89.94 89 TRP A N 1
ATOM 641 C CA . TRP A 1 89 ? 0.336 -9.534 -29.363 1.00 89.94 89 TRP A CA 1
ATOM 642 C C . TRP A 1 89 ? -1.181 -9.394 -29.251 1.00 89.94 89 TRP A C 1
ATOM 644 O O . TRP A 1 89 ? -1.862 -9.085 -30.226 1.00 89.94 89 TRP A O 1
ATOM 654 N N . GLN A 1 90 ? -1.703 -9.589 -28.043 1.00 90.50 90 GLN A N 1
ATOM 655 C CA . GLN A 1 90 ? -3.127 -9.470 -27.747 1.00 90.50 90 GLN A CA 1
ATOM 656 C C . GLN A 1 90 ? -3.327 -8.413 -26.671 1.00 90.50 90 GLN A C 1
ATOM 658 O O . GLN A 1 90 ? -2.707 -8.484 -25.608 1.00 90.50 90 GLN A O 1
ATOM 663 N N . TYR A 1 91 ? -4.209 -7.454 -26.922 1.00 94.62 91 TYR A N 1
ATOM 664 C CA . TYR A 1 91 ? -4.685 -6.573 -25.866 1.00 94.62 91 TYR A CA 1
ATOM 665 C C . TYR A 1 91 ? -5.688 -7.315 -24.990 1.00 94.62 91 TYR A C 1
ATOM 667 O O . TYR A 1 91 ? -6.482 -8.124 -25.470 1.00 94.62 91 TYR A O 1
ATOM 675 N N . LYS A 1 92 ? -5.628 -7.058 -23.688 1.00 94.75 92 LYS A N 1
ATOM 676 C CA . LYS A 1 92 ? -6.445 -7.740 -22.686 1.00 94.75 92 LYS A CA 1
ATOM 677 C C . LYS A 1 92 ? -6.940 -6.742 -21.659 1.00 94.75 92 LYS A C 1
ATOM 679 O O . LYS A 1 92 ? -6.273 -5.751 -21.388 1.00 94.75 92 LYS A O 1
ATOM 684 N N . TYR A 1 93 ? -8.090 -7.041 -21.079 1.00 95.69 93 TYR A N 1
ATOM 685 C CA . TYR A 1 93 ? -8.510 -6.449 -19.819 1.00 95.69 93 TYR A CA 1
ATOM 686 C C . TYR A 1 93 ? -8.228 -7.442 -18.691 1.00 95.69 93 TYR A C 1
ATOM 688 O O . TYR A 1 93 ? -8.155 -8.656 -18.924 1.00 95.69 93 TYR A O 1
ATOM 696 N N . PHE A 1 94 ? -8.122 -6.927 -17.474 1.00 97.56 94 PHE A N 1
ATOM 697 C CA . PHE A 1 94 ? -7.865 -7.719 -16.280 1.00 97.56 94 PHE A CA 1
ATOM 698 C C . PHE A 1 94 ? -9.018 -7.574 -15.281 1.00 97.56 94 PHE A C 1
ATOM 700 O O . PHE A 1 94 ? -9.604 -6.490 -15.172 1.00 97.56 94 PHE A O 1
ATOM 707 N N . PRO A 1 95 ? -9.382 -8.655 -14.565 1.00 97.44 95 PRO A N 1
ATOM 708 C CA . PRO A 1 95 ? -10.453 -8.610 -13.579 1.00 97.44 95 PRO A CA 1
ATOM 709 C C . PRO A 1 95 ? -10.079 -7.605 -12.488 1.00 97.44 95 PRO A C 1
ATOM 711 O O . PRO A 1 95 ? -9.019 -7.717 -11.877 1.00 97.44 95 PRO A O 1
ATOM 714 N N . THR A 1 96 ? -10.921 -6.596 -12.277 1.00 97.69 96 THR A N 1
ATOM 715 C CA . THR A 1 96 ? -10.584 -5.426 -11.455 1.00 97.69 96 THR A CA 1
ATOM 716 C C . THR A 1 96 ? -11.672 -5.170 -10.420 1.00 97.69 96 THR A C 1
ATOM 718 O O . THR A 1 96 ? -12.854 -5.289 -10.733 1.00 97.69 96 THR A O 1
ATOM 721 N N . VAL A 1 97 ? -11.270 -4.798 -9.204 1.00 97.88 97 VAL A N 1
ATOM 722 C CA . VAL A 1 97 ? -12.162 -4.335 -8.131 1.00 97.88 97 VAL A CA 1
ATOM 723 C C . VAL A 1 97 ? -11.679 -2.967 -7.667 1.00 97.88 97 VAL A C 1
ATOM 725 O O . VAL A 1 97 ? -10.495 -2.806 -7.369 1.00 97.88 97 VAL A O 1
ATOM 728 N N . PHE A 1 98 ? -12.579 -1.988 -7.603 1.00 97.94 98 PHE A N 1
ATOM 729 C CA . PHE A 1 98 ? -12.263 -0.645 -7.120 1.00 97.94 98 PHE A CA 1
ATOM 730 C C . PHE A 1 98 ? -12.647 -0.502 -5.650 1.00 97.94 98 PHE A C 1
ATOM 732 O O . PHE A 1 98 ? -13.764 -0.836 -5.268 1.00 97.94 98 PHE A O 1
ATOM 739 N N . TRP A 1 99 ? -11.733 0.032 -4.852 1.00 97.62 99 TRP A N 1
ATOM 740 C CA . TRP A 1 99 ? -11.878 0.305 -3.427 1.00 97.62 99 TRP A CA 1
ATOM 741 C C . TRP A 1 99 ? -11.680 1.796 -3.174 1.00 97.62 99 TRP A C 1
ATOM 743 O O . TRP A 1 99 ? -10.879 2.439 -3.850 1.00 97.62 99 TRP A O 1
ATOM 753 N N . ASP A 1 100 ? -12.391 2.346 -2.200 1.00 96.12 100 ASP A N 1
ATOM 754 C CA . ASP A 1 100 ? -12.273 3.748 -1.806 1.00 96.12 100 ASP A CA 1
ATOM 755 C C . ASP A 1 100 ? -12.639 3.888 -0.326 1.00 96.12 100 ASP A C 1
ATOM 757 O O . ASP A 1 100 ? -13.682 3.406 0.102 1.00 96.12 100 ASP A O 1
ATOM 761 N N . ILE A 1 101 ? -11.807 4.557 0.470 1.00 95.69 101 ILE A N 1
ATOM 762 C CA . ILE A 1 101 ? -12.113 4.805 1.889 1.00 95.69 101 ILE A CA 1
ATOM 763 C C . ILE A 1 101 ? -13.309 5.753 2.040 1.00 95.69 101 ILE A C 1
ATOM 765 O O . ILE A 1 101 ? -14.099 5.618 2.970 1.00 95.69 101 ILE A O 1
ATOM 769 N N . PHE A 1 102 ? -13.485 6.693 1.111 1.00 94.44 102 PHE A N 1
ATOM 770 C CA . PHE A 1 102 ? -14.602 7.636 1.144 1.00 94.44 102 PHE A CA 1
ATOM 771 C C . PHE A 1 102 ? -15.863 7.090 0.461 1.00 94.44 102 PHE A C 1
ATOM 773 O O . PHE A 1 102 ? -16.939 7.658 0.644 1.00 94.44 102 PHE A O 1
ATOM 780 N N . GLY A 1 103 ? -15.743 5.992 -0.295 1.00 93.94 103 GLY A N 1
ATOM 781 C CA . GLY A 1 103 ? -16.854 5.358 -1.008 1.00 93.94 103 GLY A CA 1
ATOM 782 C C . GLY A 1 103 ? -17.386 6.147 -2.211 1.00 93.94 103 GLY A C 1
ATOM 783 O O . GLY A 1 103 ? -18.544 5.976 -2.577 1.00 93.94 103 GLY A O 1
ATOM 784 N N . GLU A 1 104 ? -16.585 7.032 -2.814 1.00 93.31 104 GLU A N 1
ATOM 785 C CA . GLU A 1 104 ? -16.987 7.876 -3.950 1.00 93.31 104 GLU A CA 1
ATOM 786 C C . GLU A 1 104 ? -16.690 7.205 -5.303 1.00 93.31 104 GLU A C 1
ATOM 788 O O . GLU A 1 104 ? -17.493 7.273 -6.237 1.00 93.31 104 GLU A O 1
ATOM 793 N N . LYS A 1 105 ? -15.526 6.556 -5.430 1.00 95.06 105 LYS A N 1
ATOM 794 C CA . LYS A 1 105 ? -15.004 5.979 -6.687 1.00 95.06 105 LYS A CA 1
ATOM 795 C C . LYS A 1 105 ? -14.645 4.493 -6.586 1.00 95.06 105 LYS A C 1
ATOM 797 O O . LYS A 1 105 ? -13.906 3.968 -7.427 1.00 95.06 105 LYS A O 1
ATOM 802 N N . GLY A 1 106 ? -15.164 3.814 -5.574 1.00 96.50 106 GLY A N 1
ATOM 803 C CA . GLY A 1 106 ? -14.935 2.399 -5.313 1.00 96.50 106 GLY A CA 1
ATOM 804 C C . GLY A 1 106 ? -15.818 1.900 -4.178 1.00 96.50 106 GLY A C 1
ATOM 805 O O . GLY A 1 106 ? -16.504 2.689 -3.526 1.00 96.50 106 GLY A O 1
ATOM 806 N N . HIS A 1 107 ? -15.782 0.592 -3.932 1.00 97.62 107 HIS A N 1
ATOM 807 C CA . HIS A 1 107 ? -16.444 0.012 -2.774 1.00 97.62 107 HIS A CA 1
ATOM 808 C C . HIS A 1 107 ? -15.848 0.602 -1.492 1.00 97.62 107 HIS A C 1
ATOM 810 O O . HIS A 1 107 ? -14.617 0.643 -1.364 1.00 97.62 107 HIS A O 1
ATOM 816 N N . PRO A 1 108 ? -16.697 1.033 -0.546 1.00 95.81 108 PRO A N 1
ATOM 817 C CA . PRO A 1 108 ? -16.240 1.564 0.722 1.00 95.81 108 PRO A CA 1
ATOM 818 C C . PRO A 1 108 ? -15.360 0.562 1.467 1.00 95.81 108 PRO A C 1
ATOM 820 O O . PRO A 1 108 ? -15.782 -0.565 1.734 1.00 95.81 108 PRO A O 1
ATOM 823 N N . LEU A 1 109 ? -14.151 0.980 1.825 1.00 95.69 109 LEU A N 1
ATOM 824 C CA . LEU A 1 109 ? -13.260 0.188 2.662 1.00 95.69 109 LEU A CA 1
ATOM 825 C C . LEU A 1 109 ? -13.365 0.674 4.106 1.00 95.69 109 LEU A C 1
ATOM 827 O O . LEU A 1 109 ? -12.984 1.806 4.403 1.00 95.69 109 LEU A O 1
ATOM 831 N N . ARG A 1 110 ? -13.870 -0.198 4.986 1.00 95.56 110 ARG A N 1
ATOM 832 C CA . ARG A 1 110 ? -14.099 0.100 6.404 1.00 95.56 110 ARG A CA 1
ATOM 833 C C . ARG A 1 110 ? -13.431 -0.908 7.330 1.00 95.56 110 ARG A C 1
ATOM 835 O O . ARG A 1 110 ? -13.138 -2.032 6.930 1.00 95.56 110 ARG A O 1
ATOM 842 N N . THR A 1 111 ? -13.252 -0.509 8.576 1.00 95.25 111 THR A N 1
ATOM 843 C CA . THR A 1 111 ? -12.883 -1.354 9.722 1.00 95.25 111 THR A CA 1
ATOM 844 C C . THR A 1 111 ? -13.560 -0.809 10.973 1.00 95.25 111 THR A C 1
ATOM 846 O O . THR A 1 111 ? -14.171 0.252 10.916 1.00 95.25 111 THR A O 1
ATOM 849 N N . THR A 1 112 ? -13.474 -1.494 12.107 1.00 95.38 112 THR A N 1
ATOM 850 C CA . THR A 1 112 ? -14.026 -0.988 13.371 1.00 95.38 112 THR A CA 1
ATOM 851 C C . THR A 1 112 ? -12.946 -0.480 14.324 1.00 95.38 112 THR A C 1
ATOM 853 O O . THR A 1 112 ? -11.778 -0.871 14.255 1.00 95.38 112 THR A O 1
ATOM 856 N N . ILE A 1 113 ? -13.336 0.378 15.270 1.00 95.81 113 ILE A N 1
ATOM 857 C CA . ILE A 1 113 ? -12.470 0.769 16.396 1.00 95.81 113 ILE A CA 1
ATOM 858 C C . ILE A 1 113 ? -12.005 -0.467 17.179 1.00 95.81 113 ILE A C 1
ATOM 860 O O . ILE A 1 113 ? -10.845 -0.541 17.593 1.00 95.81 113 ILE A O 1
ATOM 864 N N . SER A 1 114 ? -12.887 -1.454 17.341 1.00 94.56 114 SER A N 1
ATOM 865 C CA . SER A 1 114 ? -12.574 -2.730 17.988 1.00 94.56 114 SER A CA 1
ATOM 866 C C . SER A 1 114 ? -11.485 -3.516 17.254 1.00 94.56 114 SER A C 1
ATOM 868 O O . SER A 1 114 ? -10.563 -4.004 17.903 1.00 94.56 114 SER A O 1
ATOM 870 N N . GLU A 1 115 ? -11.551 -3.607 15.921 1.00 91.25 115 GLU A N 1
ATOM 871 C CA . GLU A 1 115 ? -10.543 -4.301 15.100 1.00 91.25 115 GLU A CA 1
ATOM 872 C C . GLU A 1 115 ? -9.172 -3.629 15.149 1.00 91.25 115 GLU A C 1
ATOM 874 O O . GLU A 1 115 ? -8.153 -4.314 15.188 1.00 91.25 115 GLU A O 1
ATOM 879 N N . MET A 1 116 ? -9.121 -2.294 15.199 1.00 90.62 116 MET A N 1
ATOM 880 C CA . MET A 1 116 ? -7.850 -1.597 15.408 1.00 90.62 116 MET A CA 1
ATOM 881 C C . MET A 1 116 ? -7.231 -1.956 16.760 1.00 90.62 116 MET A C 1
ATOM 883 O O . MET A 1 116 ? -6.024 -2.179 16.872 1.00 90.62 116 MET A O 1
ATOM 887 N N . GLY A 1 117 ? -8.057 -1.961 17.804 1.00 91.50 117 GLY A N 1
ATOM 888 C CA . GLY A 1 117 ? -7.613 -2.152 19.174 1.00 91.50 117 GLY A CA 1
ATOM 889 C C . GLY A 1 117 ? -6.867 -0.940 19.761 1.00 91.50 117 GLY A C 1
ATOM 890 O O . GLY A 1 117 ? -6.427 -0.024 19.053 1.00 91.50 117 GLY A O 1
ATOM 891 N N . PRO A 1 118 ? -6.671 -0.927 21.091 1.00 92.81 118 PRO A N 1
ATOM 892 C CA . PRO A 1 118 ? -6.168 0.244 21.806 1.00 92.81 118 PRO A CA 1
ATOM 893 C C . PRO A 1 118 ? -4.704 0.552 21.476 1.00 92.81 118 PRO A C 1
ATOM 895 O O . PRO A 1 118 ? -4.332 1.713 21.341 1.00 92.81 118 PRO A O 1
ATOM 898 N N . MET A 1 119 ? -3.863 -0.472 21.298 1.00 88.06 119 MET A N 1
ATOM 899 C CA . MET A 1 119 ? -2.430 -0.286 21.045 1.00 88.06 119 MET A CA 1
ATOM 900 C C . MET A 1 119 ? -2.165 0.361 19.678 1.00 88.06 119 MET A C 1
ATOM 902 O O . MET A 1 119 ? -1.307 1.237 19.553 1.00 88.06 119 MET A O 1
ATOM 906 N N . LEU A 1 120 ? -2.875 -0.076 18.633 1.00 85.38 120 LEU A N 1
ATOM 907 C CA . LEU A 1 120 ? -2.699 0.472 17.291 1.00 85.38 120 LEU A CA 1
ATOM 908 C C . LEU A 1 120 ? -3.223 1.910 17.224 1.00 85.38 120 LEU A C 1
ATOM 910 O O . LEU A 1 120 ? -2.499 2.795 16.764 1.00 85.38 120 LEU A O 1
ATOM 914 N N . LEU A 1 121 ? -4.422 2.152 17.764 1.00 90.81 121 LEU A N 1
ATOM 915 C CA . LEU A 1 121 ? -4.994 3.495 17.872 1.00 90.81 121 LEU A CA 1
ATOM 916 C C . LEU A 1 121 ? -4.086 4.435 18.660 1.00 90.81 121 LEU A C 1
ATOM 918 O O . LEU A 1 121 ? -3.820 5.540 18.199 1.00 90.81 121 LEU A O 1
ATOM 922 N N . ALA A 1 122 ? -3.550 3.999 19.803 1.00 90.94 122 ALA A N 1
ATOM 923 C CA . ALA A 1 122 ? -2.667 4.828 20.614 1.00 90.94 122 ALA A CA 1
ATOM 924 C C . ALA A 1 122 ? -1.431 5.287 19.839 1.00 90.94 122 ALA A C 1
ATOM 926 O O . ALA A 1 122 ? -1.085 6.468 19.843 1.00 90.94 122 ALA A O 1
ATOM 927 N N . ARG A 1 123 ? -0.794 4.370 19.109 1.00 83.12 123 ARG A N 1
ATOM 928 C CA . ARG A 1 123 ? 0.385 4.694 18.298 1.00 83.12 123 ARG A CA 1
ATOM 929 C C . ARG A 1 123 ? 0.054 5.643 17.157 1.00 83.12 123 ARG A C 1
ATOM 931 O O . ARG A 1 123 ? 0.835 6.551 16.883 1.00 83.12 123 ARG A O 1
ATOM 938 N N . LEU A 1 124 ? -1.073 5.420 16.489 1.00 82.50 124 LEU A N 1
ATOM 939 C CA . LEU A 1 124 ? -1.497 6.219 15.345 1.00 82.50 124 LEU A CA 1
ATOM 940 C C . LEU A 1 124 ? -1.966 7.626 15.749 1.00 82.50 124 LEU A C 1
ATOM 942 O O . LEU A 1 124 ? -1.709 8.584 15.027 1.00 82.50 124 LEU A O 1
ATOM 946 N N . LEU A 1 125 ? -2.565 7.765 16.933 1.00 87.75 125 LEU A N 1
ATOM 947 C CA . LEU A 1 125 ? -2.923 9.050 17.542 1.00 87.75 125 LEU A CA 1
ATOM 948 C C . LEU A 1 125 ? -1.732 9.747 18.230 1.00 87.75 125 LEU A C 1
ATOM 950 O O . LEU A 1 125 ? -1.879 10.864 18.724 1.00 87.75 125 LEU A O 1
ATOM 954 N N . GLY A 1 126 ? -0.557 9.109 18.282 1.00 85.44 126 GLY A N 1
ATOM 955 C CA . GLY A 1 126 ? 0.633 9.663 18.931 1.00 85.44 126 GLY A CA 1
ATOM 956 C C . GLY A 1 126 ? 0.493 9.808 20.450 1.00 85.44 126 GLY A C 1
ATOM 957 O O . GLY A 1 126 ? 1.023 10.757 21.029 1.00 85.44 126 GLY A O 1
ATOM 958 N N . LEU A 1 127 ? -0.239 8.893 21.088 1.00 91.12 127 LEU A N 1
ATOM 959 C CA . LEU A 1 127 ? -0.490 8.907 22.525 1.00 91.12 127 LEU A CA 1
ATOM 960 C C . LEU A 1 127 ? 0.762 8.540 23.335 1.00 91.12 127 LEU A C 1
ATOM 962 O O . LEU A 1 127 ? 1.616 7.774 22.891 1.00 91.12 127 LEU A O 1
ATOM 966 N N . THR A 1 128 ? 0.855 9.074 24.553 1.00 92.25 128 THR A N 1
ATOM 967 C CA . THR A 1 128 ? 1.857 8.661 25.551 1.00 92.25 128 THR A CA 1
ATOM 968 C C . THR A 1 128 ? 1.466 7.344 26.222 1.00 92.25 128 THR A C 1
ATOM 970 O O . THR A 1 128 ? 0.288 7.000 26.244 1.00 92.25 128 THR A O 1
ATOM 973 N N . ASP A 1 129 ? 2.408 6.656 26.875 1.00 91.19 129 ASP A N 1
ATOM 974 C CA . ASP A 1 129 ? 2.143 5.396 27.598 1.00 91.19 129 ASP A CA 1
ATOM 975 C C . ASP A 1 129 ? 0.987 5.512 28.614 1.00 91.19 129 ASP A C 1
ATOM 977 O O . ASP A 1 129 ? 0.194 4.590 28.792 1.00 91.19 129 ASP A O 1
ATOM 981 N N . VAL A 1 130 ? 0.844 6.675 29.263 1.00 92.50 130 VAL A N 1
ATOM 982 C CA . VAL A 1 130 ? -0.256 6.940 30.207 1.00 92.50 130 VAL A CA 1
ATOM 983 C C . VAL A 1 130 ? -1.598 7.056 29.479 1.00 92.50 130 VAL A C 1
ATOM 985 O O . VAL A 1 130 ? -2.612 6.556 29.959 1.00 92.50 130 VAL A O 1
ATOM 988 N N . GLN A 1 131 ? -1.620 7.714 28.319 1.00 94.94 131 GLN A N 1
ATOM 989 C CA . GLN A 1 131 ? -2.821 7.853 27.492 1.00 94.94 131 GLN A CA 1
ATOM 990 C C . GLN A 1 131 ? -3.199 6.522 26.830 1.00 94.94 131 GLN A C 1
ATOM 992 O O . GLN A 1 131 ? -4.379 6.188 26.779 1.00 94.94 131 GLN A O 1
ATOM 997 N N . GLU A 1 132 ? -2.216 5.730 26.397 1.00 94.25 132 GLU A N 1
ATOM 998 C CA . GLU A 1 132 ? -2.422 4.350 25.956 1.00 94.25 132 GLU A CA 1
ATOM 999 C C . GLU A 1 132 ? -3.028 3.505 27.085 1.00 94.25 132 GLU A C 1
ATOM 1001 O O . GLU A 1 132 ? -3.986 2.773 26.850 1.00 94.25 132 GLU A O 1
ATOM 1006 N N . GLY A 1 133 ? -2.541 3.641 28.323 1.00 93.06 133 GLY A N 1
ATOM 1007 C CA . GLY A 1 133 ? -3.125 2.978 29.492 1.00 93.06 133 GLY A CA 1
ATOM 1008 C C . GLY A 1 133 ? -4.602 3.330 29.704 1.00 93.06 133 GLY A C 1
ATOM 1009 O O . GLY A 1 133 ? -5.424 2.438 29.905 1.00 93.06 133 GLY A O 1
ATOM 1010 N N . VAL A 1 134 ? -4.963 4.611 29.576 1.00 93.75 134 VAL A N 1
ATOM 1011 C CA . VAL A 1 134 ? -6.368 5.055 29.628 1.00 93.75 134 VAL A CA 1
ATOM 1012 C C . VAL A 1 134 ? -7.188 4.446 28.493 1.00 93.75 134 VAL A C 1
ATOM 1014 O O . VAL A 1 134 ? -8.279 3.938 28.736 1.00 93.75 134 VAL A O 1
ATOM 1017 N N . LEU A 1 135 ? -6.662 4.437 27.267 1.00 95.62 135 LEU A N 1
ATOM 1018 C CA . LEU A 1 135 ? -7.352 3.838 26.128 1.00 95.62 135 LEU A CA 1
ATOM 1019 C C . LEU A 1 135 ? -7.574 2.328 26.329 1.00 95.62 135 LEU A C 1
ATOM 1021 O O . LEU A 1 135 ? -8.652 1.824 26.034 1.00 95.62 135 LEU A O 1
ATOM 1025 N N . ASN A 1 136 ? -6.606 1.612 26.906 1.00 95.06 136 ASN A N 1
ATOM 1026 C CA . ASN A 1 136 ? -6.767 0.202 27.269 1.00 95.06 136 ASN A CA 1
ATOM 1027 C C . ASN A 1 136 ? -7.882 -0.011 28.305 1.00 95.06 136 ASN A C 1
ATOM 1029 O O . ASN A 1 136 ? -8.661 -0.952 28.165 1.00 95.06 136 ASN A O 1
ATOM 1033 N N . ILE A 1 137 ? -7.992 0.861 29.314 1.00 93.56 137 ILE A N 1
ATOM 1034 C CA . ILE A 1 137 ? -9.088 0.811 30.295 1.00 93.56 137 ILE A CA 1
ATOM 1035 C C . ILE A 1 137 ? -10.438 1.005 29.598 1.00 93.56 137 ILE A C 1
ATOM 1037 O O . ILE A 1 137 ? -11.360 0.229 29.834 1.00 93.56 137 ILE A O 1
ATOM 1041 N N . VAL A 1 138 ? -10.544 1.987 28.700 1.00 95.19 138 VAL A N 1
ATOM 1042 C CA . VAL A 1 138 ? -11.771 2.254 27.933 1.00 95.19 138 VAL A CA 1
ATOM 1043 C C . VAL A 1 138 ? -12.204 1.022 27.134 1.00 95.19 138 VAL A C 1
ATOM 1045 O O . VAL A 1 138 ? -13.351 0.593 27.246 1.00 95.19 138 VAL A O 1
ATOM 1048 N N . PHE A 1 139 ? -11.278 0.408 26.392 1.00 96.56 139 PHE A N 1
ATOM 1049 C CA . PHE A 1 139 ? -11.540 -0.826 25.645 1.00 96.56 139 PHE A CA 1
ATOM 1050 C C . PHE A 1 139 ? -11.938 -1.987 26.557 1.00 96.56 139 PHE A C 1
ATOM 1052 O O . PHE A 1 139 ? -12.837 -2.756 26.225 1.00 96.56 139 PHE A O 1
ATOM 1059 N N . ARG A 1 140 ? -11.297 -2.110 27.724 1.00 95.12 140 ARG A N 1
ATOM 1060 C CA . ARG A 1 140 ? -11.619 -3.169 28.678 1.00 95.12 140 ARG A CA 1
ATOM 1061 C C . ARG A 1 140 ? -13.027 -3.017 29.246 1.00 95.12 140 ARG A C 1
ATOM 1063 O O . ARG A 1 140 ? -13.747 -4.004 29.325 1.00 95.12 140 ARG A O 1
ATOM 1070 N N . ILE A 1 141 ? -13.429 -1.799 29.600 1.00 93.25 141 ILE A N 1
ATOM 1071 C CA . ILE A 1 141 ? -14.781 -1.523 30.097 1.00 93.25 141 ILE A CA 1
ATOM 1072 C C . ILE A 1 141 ? -15.812 -1.790 28.999 1.00 93.25 141 ILE A C 1
ATOM 1074 O O . ILE A 1 141 ? -16.834 -2.408 29.282 1.00 93.25 141 ILE A O 1
ATOM 1078 N N . ALA A 1 142 ? -15.539 -1.367 27.760 1.00 95.19 142 ALA A N 1
ATOM 1079 C CA . ALA A 1 142 ? -16.406 -1.652 26.619 1.00 95.19 142 ALA A CA 1
ATOM 1080 C C . ALA A 1 142 ? -16.612 -3.166 26.442 1.00 95.19 142 ALA A C 1
ATOM 1082 O O . ALA A 1 142 ? -17.743 -3.628 26.332 1.00 95.19 142 ALA A O 1
ATOM 1083 N N . GLN A 1 143 ? -15.533 -3.952 26.519 1.00 95.25 143 GLN A N 1
ATOM 1084 C CA . GLN A 1 143 ? -15.598 -5.410 26.436 1.00 95.25 143 GLN A CA 1
ATOM 1085 C C . GLN A 1 143 ? -16.373 -6.038 27.605 1.00 95.25 143 GLN A C 1
ATOM 1087 O O . GLN A 1 143 ? -17.256 -6.859 27.373 1.00 95.25 143 GLN A O 1
ATOM 1092 N N . ASP A 1 144 ? -16.065 -5.661 28.848 1.00 93.81 144 ASP A N 1
ATOM 1093 C CA . ASP A 1 144 ? -16.697 -6.236 30.044 1.00 93.81 144 ASP A CA 1
ATOM 1094 C C . ASP A 1 144 ? -18.197 -5.890 30.133 1.00 93.81 144 ASP A C 1
ATOM 1096 O O . ASP A 1 144 ? -18.967 -6.627 30.747 1.00 93.81 144 ASP A O 1
ATOM 1100 N N . LYS A 1 145 ? -18.614 -4.770 29.527 1.00 91.62 145 LYS A N 1
ATOM 1101 C CA . LYS A 1 145 ? -20.014 -4.321 29.460 1.00 91.62 145 LYS A CA 1
ATOM 1102 C C . LYS A 1 145 ? -20.713 -4.675 28.147 1.00 91.62 145 LYS A C 1
ATOM 1104 O O . LYS A 1 145 ? -21.841 -4.226 27.959 1.00 91.62 145 LYS A O 1
ATOM 1109 N N . GLU A 1 146 ? -20.056 -5.442 27.276 1.00 95.44 146 GLU A N 1
ATOM 1110 C CA . GLU A 1 146 ? -20.571 -5.847 25.962 1.00 95.44 146 GLU A CA 1
ATOM 1111 C C . GLU A 1 146 ? -21.064 -4.652 25.126 1.00 95.44 146 GLU A C 1
ATOM 1113 O O . GLU A 1 146 ? -22.115 -4.705 24.501 1.00 95.44 146 GLU A O 1
ATOM 1118 N N . MET A 1 147 ? -20.303 -3.555 25.141 1.00 95.75 147 MET A N 1
ATOM 1119 C CA . MET A 1 147 ? -20.559 -2.328 24.385 1.00 95.75 147 MET A CA 1
ATOM 1120 C C . MET A 1 147 ? -19.638 -2.290 23.157 1.00 95.75 147 MET A C 1
ATOM 1122 O O . MET A 1 147 ? -18.453 -1.976 23.308 1.00 95.75 147 MET A O 1
ATOM 1126 N N . PRO A 1 148 ? -20.123 -2.621 21.947 1.00 96.31 148 PRO A N 1
ATOM 1127 C CA . PRO A 1 148 ? -19.289 -2.641 20.751 1.00 96.31 148 PRO A CA 1
ATOM 1128 C C . PRO A 1 148 ? -18.701 -1.259 20.450 1.00 96.31 148 PRO A C 1
ATOM 1130 O O . PRO A 1 148 ? -19.410 -0.254 20.481 1.00 96.31 148 PRO A O 1
ATOM 1133 N N . LEU A 1 149 ? -17.402 -1.214 20.137 1.00 97.38 149 LEU A N 1
ATOM 1134 C CA . LEU A 1 149 ? -16.749 -0.021 19.594 1.00 97.38 149 LEU A CA 1
ATOM 1135 C C . LEU A 1 149 ? -16.645 -0.183 18.078 1.00 97.38 149 LEU A C 1
ATOM 1137 O O . LEU A 1 149 ? -15.702 -0.815 17.586 1.00 97.38 149 LEU A O 1
ATOM 1141 N N . ILE A 1 150 ? -17.623 0.335 17.347 1.00 96.75 150 ILE A N 1
ATOM 1142 C CA . ILE A 1 150 ? -17.699 0.221 15.894 1.00 96.75 150 ILE A CA 1
ATOM 1143 C C . ILE A 1 150 ? -16.999 1.419 15.258 1.00 96.75 150 ILE A C 1
ATOM 1145 O O . ILE A 1 150 ? -16.042 1.232 14.503 1.00 96.75 150 ILE A O 1
ATOM 1149 N N . ASP A 1 151 ? -17.387 2.637 15.619 1.00 95.94 151 ASP A N 1
ATOM 1150 C CA . ASP A 1 151 ? -16.894 3.862 14.995 1.00 95.94 151 ASP A CA 1
ATOM 1151 C C . ASP A 1 151 ? -16.380 4.921 15.996 1.00 95.94 151 ASP A C 1
ATOM 1153 O O . ASP A 1 151 ? -16.181 4.671 17.190 1.00 95.94 151 ASP A O 1
ATOM 1157 N N . ILE A 1 152 ? -16.095 6.128 15.495 1.00 95.31 152 ILE A N 1
ATOM 1158 C CA . ILE A 1 152 ? -15.524 7.205 16.310 1.00 95.31 152 ILE A CA 1
ATOM 1159 C C . ILE A 1 152 ? -16.526 7.750 17.350 1.00 95.31 152 ILE A C 1
ATOM 1161 O O . ILE A 1 152 ? -16.082 8.124 18.446 1.00 95.31 152 ILE A O 1
ATOM 1165 N N . LYS A 1 153 ? -17.848 7.776 17.078 1.00 95.06 153 LYS A N 1
ATOM 1166 C CA . LYS A 1 153 ? -18.841 8.250 18.073 1.00 95.06 153 LYS A CA 1
ATOM 1167 C C . LYS A 1 153 ? -18.853 7.324 19.288 1.00 95.06 153 LYS A C 1
ATOM 1169 O O . LYS A 1 153 ? -18.934 7.818 20.413 1.00 95.06 153 LYS A O 1
ATOM 1174 N N . ASP A 1 154 ? -18.634 6.030 19.080 1.00 96.62 154 ASP A N 1
ATOM 1175 C CA . ASP A 1 154 ? -18.623 5.021 20.143 1.00 96.62 154 ASP A CA 1
ATOM 1176 C C . ASP A 1 154 ? -17.438 5.217 21.073 1.00 96.62 154 ASP A C 1
ATOM 1178 O O . ASP A 1 154 ? -17.581 5.284 22.297 1.00 96.62 154 ASP A O 1
ATOM 1182 N N . LEU A 1 155 ? -16.247 5.379 20.489 1.00 97.00 155 LEU A N 1
ATOM 1183 C CA . LEU A 1 155 ? -15.038 5.615 21.266 1.00 97.00 155 LEU A CA 1
ATOM 1184 C C . LEU A 1 155 ? -15.120 6.938 22.030 1.00 97.00 155 LEU A C 1
ATOM 1186 O O . LEU A 1 155 ? -14.702 7.009 23.186 1.00 97.00 155 LEU A O 1
ATOM 1190 N N . ARG A 1 156 ? -15.679 7.982 21.411 1.00 95.56 156 ARG A N 1
ATOM 1191 C CA . ARG A 1 156 ? -15.926 9.269 22.067 1.00 95.56 156 ARG A CA 1
ATOM 1192 C C . ARG A 1 156 ? -16.885 9.122 23.245 1.00 95.56 156 ARG A C 1
ATOM 1194 O O . ARG A 1 156 ? -16.568 9.613 24.325 1.00 95.56 156 ARG A O 1
ATOM 1201 N N . ALA A 1 157 ? -18.024 8.460 23.053 1.00 95.19 157 ALA A N 1
ATOM 1202 C CA . ALA A 1 157 ? -19.010 8.248 24.109 1.00 95.19 157 ALA A CA 1
ATOM 1203 C C . ALA A 1 157 ? -18.404 7.476 25.282 1.00 95.19 157 ALA A C 1
ATOM 1205 O O . ALA A 1 157 ? -18.548 7.880 26.434 1.00 95.19 157 ALA A O 1
ATOM 1206 N N . MET A 1 158 ? -17.637 6.427 24.988 1.00 95.38 158 MET A N 1
ATOM 1207 C CA . MET A 1 158 ? -16.940 5.643 26.002 1.00 95.38 158 MET A CA 1
ATOM 1208 C C . MET A 1 158 ? -15.846 6.430 26.729 1.00 95.38 158 MET A C 1
ATOM 1210 O O . MET A 1 158 ? -15.694 6.292 27.941 1.00 95.38 158 MET A O 1
ATOM 1214 N N . LEU A 1 159 ? -15.107 7.293 26.030 1.00 94.69 159 LEU A N 1
ATOM 1215 C CA . LEU A 1 159 ? -14.137 8.200 26.647 1.00 94.69 159 LEU A CA 1
ATOM 1216 C C . LEU A 1 159 ? -14.808 9.191 27.604 1.00 94.69 159 LEU A C 1
ATOM 1218 O O . LEU A 1 159 ? -14.291 9.395 28.702 1.00 94.69 159 LEU A O 1
ATOM 1222 N N . SER A 1 160 ? -15.950 9.769 27.223 1.00 91.81 160 SER A N 1
ATOM 1223 C CA . SER A 1 160 ? -16.738 10.646 28.100 1.00 91.81 160 SER A CA 1
ATOM 1224 C C . SER A 1 160 ? -17.273 9.879 29.309 1.00 91.81 160 SER A C 1
ATOM 1226 O O . SER A 1 160 ? -17.033 10.278 30.443 1.00 91.81 160 SER A O 1
ATOM 1228 N N . TYR A 1 161 ? -17.884 8.714 29.078 1.00 90.62 161 TYR A N 1
ATOM 1229 C CA . TYR A 1 161 ? -18.430 7.851 30.126 1.00 90.62 161 TYR A CA 1
ATOM 1230 C C . TYR A 1 161 ? -17.391 7.458 31.185 1.00 90.62 161 TYR A C 1
ATOM 1232 O O . TYR A 1 161 ? -17.680 7.461 32.382 1.00 90.62 161 TYR A O 1
ATOM 1240 N N . VAL A 1 162 ? -16.171 7.126 30.756 1.00 89.56 162 VAL A N 1
ATOM 1241 C CA . VAL A 1 162 ? -15.069 6.788 31.666 1.00 89.56 162 VAL A CA 1
ATOM 1242 C C . VAL A 1 162 ? -14.472 8.046 32.312 1.00 89.56 162 VAL A C 1
ATOM 1244 O O . VAL A 1 162 ? -14.083 8.008 33.479 1.00 89.56 162 VAL A O 1
ATOM 1247 N N . GLY A 1 163 ? -14.411 9.163 31.580 1.00 86.50 163 GLY A N 1
ATOM 1248 C CA . GLY A 1 163 ? -13.916 10.452 32.071 1.00 86.50 163 GLY A CA 1
ATOM 1249 C C . GLY A 1 163 ? -14.765 11.044 33.197 1.00 86.50 163 GLY A C 1
ATOM 1250 O O . GLY A 1 163 ? -14.205 11.576 34.158 1.00 86.50 163 GLY A O 1
ATOM 1251 N N . ASP A 1 164 ? -16.083 10.853 33.136 1.00 83.88 164 ASP A N 1
ATOM 1252 C CA . ASP A 1 164 ? -17.048 11.302 34.148 1.00 83.88 164 ASP A CA 1
ATOM 1253 C C . ASP A 1 164 ? -16.977 10.510 35.470 1.00 83.88 164 ASP A C 1
ATOM 1255 O O . ASP A 1 164 ? -17.756 10.759 36.384 1.00 83.88 164 ASP A O 1
ATOM 1259 N N . SER A 1 165 ? -15.996 9.605 35.600 1.00 68.25 165 SER A N 1
ATOM 1260 C CA . SER A 1 165 ? -15.469 9.048 36.853 1.00 68.25 165 SER A CA 1
ATOM 1261 C C . SER A 1 165 ? -16.535 8.624 37.869 1.00 68.25 165 SER A C 1
ATOM 1263 O O . SER A 1 165 ? -16.826 9.328 38.835 1.00 68.25 165 SER A O 1
ATOM 1265 N N . LYS A 1 166 ? -17.064 7.411 37.693 1.00 69.75 166 LYS A N 1
ATOM 1266 C CA . LYS A 1 166 ? -17.863 6.727 38.718 1.00 69.75 166 LYS A CA 1
ATOM 1267 C C . LYS A 1 166 ? -16.959 5.942 39.681 1.00 69.75 166 LYS A C 1
ATOM 1269 O O . LYS A 1 166 ? -15.939 5.382 39.268 1.00 69.75 166 LYS A O 1
ATOM 1274 N N . ASP A 1 167 ? -17.347 5.867 40.956 1.00 74.81 167 ASP A N 1
ATOM 1275 C CA . ASP A 1 167 ? -16.582 5.163 42.003 1.00 74.81 167 ASP A CA 1
ATOM 1276 C C . ASP A 1 167 ? -16.341 3.676 41.673 1.00 74.81 167 ASP A C 1
ATOM 1278 O O . ASP A 1 167 ? -15.299 3.112 42.023 1.00 74.81 167 ASP A O 1
ATOM 1282 N N . ASP A 1 168 ? -17.272 3.038 40.955 1.00 77.88 168 ASP A N 1
ATOM 1283 C CA . ASP A 1 168 ? -17.176 1.641 40.514 1.00 77.88 168 ASP A CA 1
ATOM 1284 C C . ASP A 1 168 ? -16.052 1.429 39.484 1.00 77.88 168 ASP A C 1
ATOM 1286 O O . ASP A 1 168 ? -15.282 0.468 39.594 1.00 77.88 168 ASP A O 1
ATOM 1290 N N . ILE A 1 169 ? -15.914 2.347 38.522 1.00 80.56 169 ILE A N 1
ATOM 1291 C CA . ILE A 1 169 ? -14.871 2.321 37.491 1.00 80.56 169 ILE A CA 1
ATOM 1292 C C . ILE A 1 169 ? -13.496 2.505 38.134 1.00 80.56 169 ILE A C 1
ATOM 1294 O O . ILE A 1 169 ? -12.591 1.712 37.869 1.00 80.56 169 ILE A O 1
ATOM 1298 N N . ILE A 1 170 ? -13.352 3.493 39.023 1.00 79.81 170 ILE A N 1
ATOM 1299 C CA . ILE A 1 170 ? -12.083 3.773 39.714 1.00 79.81 170 ILE A CA 1
ATOM 1300 C C . ILE A 1 170 ? -11.643 2.565 40.544 1.00 79.81 170 ILE A C 1
ATOM 1302 O O . ILE A 1 170 ? -10.475 2.175 40.502 1.00 79.81 170 ILE A O 1
ATOM 1306 N N . THR A 1 171 ? -12.579 1.960 41.280 1.00 81.06 171 THR A N 1
ATOM 1307 C CA . THR A 1 171 ? -12.289 0.826 42.169 1.00 81.06 171 THR A CA 1
ATOM 1308 C C . THR A 1 171 ? -11.886 -0.427 41.389 1.00 81.06 171 THR A C 1
ATOM 1310 O O . THR A 1 171 ? -11.023 -1.177 41.842 1.00 81.06 171 THR A O 1
ATOM 1313 N N . THR A 1 172 ? -12.485 -0.653 40.217 1.00 83.75 172 THR A N 1
ATOM 1314 C CA . THR A 1 172 ? -12.316 -1.901 39.453 1.00 83.75 172 THR A CA 1
ATOM 1315 C C . THR A 1 172 ? -11.186 -1.825 38.426 1.00 83.75 172 THR A C 1
ATOM 1317 O O . THR A 1 172 ? -10.416 -2.773 38.283 1.00 83.75 172 THR A O 1
ATOM 1320 N N . TYR A 1 173 ? -11.068 -0.701 37.717 1.00 84.19 173 TYR A N 1
ATOM 1321 C CA . TYR A 1 173 ? -10.169 -0.543 36.567 1.00 84.19 173 TYR A CA 1
ATOM 1322 C C . TYR A 1 173 ? -9.010 0.424 36.825 1.00 84.19 173 TYR A C 1
ATOM 1324 O O . TYR A 1 173 ? -8.065 0.482 36.037 1.00 84.19 173 TYR A O 1
ATOM 1332 N N . GLY A 1 174 ? -9.050 1.148 37.943 1.00 83.00 174 GLY A N 1
ATOM 1333 C CA . GLY A 1 174 ? -8.071 2.165 38.291 1.00 83.00 174 GLY A CA 1
ATOM 1334 C C . GLY A 1 174 ? -8.480 3.564 37.838 1.00 83.00 174 GLY A C 1
ATOM 1335 O O . GLY A 1 174 ? -9.485 3.780 37.164 1.00 83.00 174 GLY A O 1
ATOM 1336 N N . ASN A 1 175 ? -7.688 4.546 38.259 1.00 83.44 175 ASN A N 1
ATOM 1337 C CA . ASN A 1 175 ? -7.994 5.951 38.030 1.00 83.44 175 ASN A CA 1
ATOM 1338 C C . ASN A 1 175 ? -7.725 6.371 36.576 1.00 83.44 175 ASN A C 1
ATOM 1340 O O . ASN A 1 175 ? -6.663 6.072 36.025 1.00 83.44 175 ASN A O 1
ATOM 1344 N N . VAL A 1 176 ? -8.638 7.153 35.998 1.00 86.62 176 VAL A N 1
ATOM 1345 C CA . VAL A 1 176 ? -8.509 7.721 34.654 1.00 86.62 176 VAL A CA 1
ATOM 1346 C C . VAL A 1 176 ? -8.373 9.237 34.755 1.00 86.62 176 VAL A C 1
ATOM 1348 O O . VAL A 1 176 ? -9.286 9.938 35.171 1.00 86.62 176 VAL A O 1
ATOM 1351 N N . ALA A 1 177 ? -7.209 9.764 34.372 1.00 84.12 177 ALA A N 1
ATOM 1352 C CA . ALA A 1 177 ? -6.961 11.202 34.426 1.00 84.12 177 ALA A CA 1
ATOM 1353 C C . ALA A 1 177 ? -7.776 11.948 33.342 1.00 84.12 177 ALA A C 1
ATOM 1355 O O . ALA A 1 177 ? -7.581 11.663 32.152 1.00 84.12 177 ALA A O 1
ATOM 1356 N N . PRO A 1 178 ? -8.594 12.965 33.693 1.00 88.06 178 PRO A N 1
ATOM 1357 C CA . PRO A 1 178 ? -9.387 13.730 32.720 1.00 88.06 178 PRO A CA 1
ATOM 1358 C C . PRO A 1 178 ? -8.546 14.381 31.612 1.00 88.06 178 PRO A C 1
ATOM 1360 O O . PRO A 1 178 ? -8.972 14.510 30.465 1.00 88.06 178 PRO A O 1
ATOM 1363 N N . GLN A 1 179 ? -7.303 14.759 31.926 1.00 90.88 179 GLN A N 1
ATOM 1364 C CA . GLN A 1 179 ? -6.373 15.346 30.961 1.00 90.88 179 GLN A CA 1
ATOM 1365 C C . GLN A 1 179 ? -5.981 14.354 29.856 1.00 90.88 179 GLN A C 1
ATOM 1367 O O . GLN A 1 179 ? -5.799 14.766 28.708 1.00 90.88 179 GLN A O 1
ATOM 1372 N N . SER A 1 180 ? -5.864 13.062 30.185 1.00 94.06 180 SER A N 1
ATOM 1373 C CA . SER A 1 180 ? -5.576 12.005 29.211 1.00 94.06 180 SER A CA 1
ATOM 1374 C C . SER A 1 180 ? -6.766 11.779 28.286 1.00 94.06 180 SER A C 1
ATOM 1376 O O . SER A 1 180 ? -6.575 11.742 27.074 1.00 94.06 180 SER A O 1
ATOM 1378 N N . VAL A 1 181 ? -7.987 11.738 28.831 1.00 93.88 181 VAL A N 1
ATOM 1379 C CA . VAL A 1 181 ? -9.229 11.651 28.041 1.00 93.88 181 VAL A CA 1
ATOM 1380 C C . VAL A 1 181 ? -9.308 12.805 27.040 1.00 93.88 181 VAL A C 1
ATOM 1382 O O . VAL A 1 181 ? -9.445 12.583 25.838 1.00 93.88 181 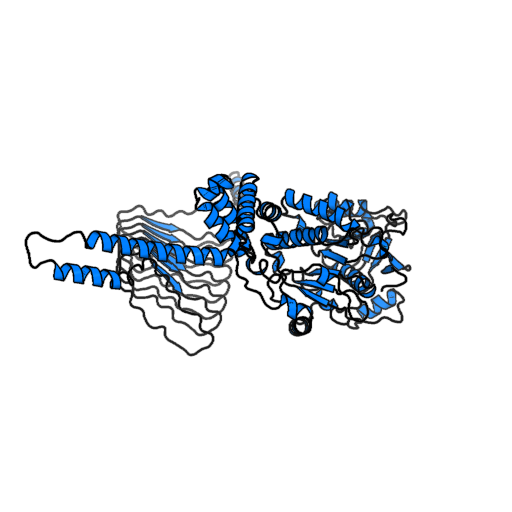VAL A O 1
ATOM 1385 N N . GLY A 1 182 ? -9.099 14.042 27.503 1.00 93.12 182 GLY A N 1
ATOM 1386 C CA . GLY A 1 182 ? -9.099 15.217 26.630 1.00 93.12 182 GLY A CA 1
ATOM 1387 C C . GLY A 1 182 ? -8.012 15.192 25.545 1.00 93.12 182 GLY A C 1
ATOM 1388 O O . GLY A 1 182 ? -8.209 15.756 24.470 1.00 93.12 182 GLY A O 1
ATOM 1389 N N . ALA A 1 183 ? -6.862 14.558 25.794 1.00 93.50 183 ALA A N 1
ATOM 1390 C CA . ALA A 1 183 ? -5.819 14.389 24.782 1.00 93.50 183 ALA A CA 1
ATOM 1391 C C . ALA A 1 183 ? -6.215 13.380 23.698 1.00 93.50 183 ALA A C 1
ATOM 1393 O O . ALA A 1 183 ? -6.027 13.673 22.519 1.00 93.50 183 ALA A O 1
ATOM 1394 N N . ILE A 1 184 ? -6.815 12.252 24.088 1.00 95.44 184 ILE A N 1
ATOM 1395 C CA . ILE A 1 184 ? -7.311 11.236 23.151 1.00 95.44 184 ILE A CA 1
ATOM 1396 C C . ILE A 1 184 ? -8.418 11.829 22.274 1.00 95.44 184 ILE A C 1
ATOM 1398 O O . ILE A 1 184 ? -8.345 11.727 21.052 1.00 95.44 184 ILE A O 1
ATOM 1402 N N . LEU A 1 185 ? -9.382 12.535 22.876 1.00 94.88 185 LEU A N 1
ATOM 1403 C CA . LEU A 1 185 ? -10.477 13.191 22.151 1.00 94.88 185 LEU A CA 1
ATOM 1404 C C . LEU A 1 185 ? -9.975 14.178 21.087 1.00 94.88 185 LEU A C 1
ATOM 1406 O O . LEU A 1 185 ? -10.483 14.183 19.971 1.00 94.88 185 LEU A O 1
ATOM 1410 N N . ARG A 1 186 ? -8.941 14.979 21.384 1.00 91.81 186 ARG A N 1
ATOM 1411 C CA . ARG A 1 186 ? -8.332 15.872 20.379 1.00 91.81 186 ARG A CA 1
ATOM 1412 C C . ARG A 1 186 ? -7.701 15.111 19.215 1.00 91.81 186 ARG A C 1
ATOM 1414 O O . ARG A 1 186 ? -7.782 15.584 18.087 1.00 91.81 186 ARG A O 1
ATOM 1421 N N . GLY A 1 187 ? -7.091 13.956 19.482 1.00 90.06 187 GLY A N 1
ATOM 1422 C CA . GLY A 1 187 ? -6.576 13.080 18.431 1.00 90.06 187 GLY A CA 1
ATOM 1423 C C . GLY A 1 187 ? -7.689 12.551 17.521 1.00 90.06 187 GLY A C 1
ATOM 1424 O O . GLY A 1 187 ? -7.520 12.529 16.305 1.00 90.06 187 GLY A O 1
ATOM 1425 N N . LEU A 1 188 ? -8.842 12.187 18.093 1.00 93.12 188 LEU A N 1
ATOM 1426 C CA . LEU A 1 188 ? -10.003 11.729 17.321 1.00 93.12 188 LEU A CA 1
ATOM 1427 C C . LEU A 1 188 ? -10.592 12.835 16.435 1.00 93.12 188 LEU A C 1
ATOM 1429 O O . LEU A 1 188 ? -10.923 12.562 15.287 1.00 93.12 188 LEU A O 1
ATOM 1433 N N . ILE A 1 189 ? -10.646 14.082 16.915 1.00 92.12 189 ILE A N 1
ATOM 1434 C CA . ILE A 1 189 ? -11.126 15.228 16.119 1.00 92.12 189 ILE A CA 1
ATOM 1435 C C . ILE A 1 189 ? -10.279 15.423 14.851 1.00 92.12 189 ILE A C 1
ATOM 1437 O O . ILE A 1 189 ? -10.815 15.676 13.776 1.00 92.12 189 ILE A O 1
ATOM 1441 N N . GLU A 1 190 ? -8.953 15.294 14.949 1.00 87.88 190 GLU A N 1
ATOM 1442 C CA . GLU A 1 190 ? -8.077 15.394 13.773 1.00 87.88 190 GLU A CA 1
ATOM 1443 C C . GLU A 1 190 ? -8.369 14.288 12.749 1.00 87.88 190 GLU A C 1
ATOM 1445 O O . GLU A 1 190 ? -8.400 14.533 11.544 1.00 87.88 190 GLU A O 1
ATOM 1450 N N . LEU A 1 191 ? -8.629 13.072 13.228 1.00 89.38 191 LEU A N 1
ATOM 1451 C CA . LEU A 1 191 ? -8.968 11.938 12.376 1.00 89.38 191 LEU A CA 1
ATOM 1452 C C . LEU A 1 191 ? -10.323 12.129 11.678 1.00 89.38 191 LEU A C 1
ATOM 1454 O O . LEU A 1 191 ? -10.443 11.843 10.487 1.00 89.38 191 LEU A O 1
ATOM 1458 N N . GLU A 1 192 ? -11.321 12.664 12.380 1.00 91.62 192 GLU A N 1
ATOM 1459 C CA . GLU A 1 192 ? -12.628 13.022 11.811 1.00 91.62 192 GLU A CA 1
ATOM 1460 C C . GLU A 1 192 ? -12.513 14.098 10.735 1.00 91.62 192 GLU A C 1
ATOM 1462 O O . GLU A 1 192 ? -13.061 13.930 9.646 1.00 91.62 192 GLU A O 1
ATOM 1467 N N . ASN A 1 193 ? -11.730 15.152 10.986 1.00 91.50 193 ASN A N 1
ATOM 1468 C CA . ASN A 1 193 ? -11.483 16.217 10.009 1.00 91.50 193 ASN A CA 1
ATOM 1469 C C . ASN A 1 193 ? -10.886 15.682 8.697 1.00 91.50 193 ASN A C 1
ATOM 1471 O O . ASN A 1 193 ? -11.115 16.251 7.630 1.00 91.50 193 ASN A O 1
ATOM 1475 N N . GLN A 1 194 ? -10.134 14.581 8.768 1.00 90.12 194 GLN A N 1
ATOM 1476 C CA . GLN A 1 194 ? -9.545 13.903 7.613 1.00 90.12 194 GLN A CA 1
ATOM 1477 C C . GLN A 1 194 ? -10.460 12.843 6.974 1.00 90.12 194 GLN A C 1
ATOM 1479 O O . GLN A 1 194 ? -10.070 12.224 5.979 1.00 90.12 194 GLN A O 1
ATOM 1484 N N . GLY A 1 195 ? -11.672 12.659 7.506 1.00 91.12 195 GLY A N 1
ATOM 1485 C CA . GLY A 1 195 ? -12.695 11.742 7.004 1.00 91.12 195 GLY A CA 1
ATOM 1486 C C . GLY A 1 195 ? -12.694 10.356 7.651 1.00 91.12 195 GLY A C 1
ATOM 1487 O O . GLY A 1 195 ? -13.215 9.413 7.058 1.00 91.12 195 GLY A O 1
ATOM 1488 N N . GLY A 1 196 ? -12.139 10.218 8.859 1.00 91.88 196 GLY A N 1
ATOM 1489 C CA . GLY A 1 196 ? -12.114 8.962 9.613 1.00 91.88 196 GLY A CA 1
ATOM 1490 C C . GLY A 1 196 ? -13.493 8.335 9.847 1.00 91.88 196 GLY A C 1
ATOM 1491 O O . GLY A 1 196 ? -13.596 7.115 9.880 1.00 91.88 196 GLY A O 1
ATOM 1492 N N . GLU A 1 197 ? -14.563 9.134 9.900 1.00 92.19 197 GLU A N 1
ATOM 1493 C CA . GLU A 1 197 ? -15.951 8.649 10.018 1.00 92.19 197 GLU A CA 1
ATOM 1494 C C . GLU A 1 197 ? -16.388 7.749 8.853 1.00 92.19 197 GLU A C 1
ATOM 1496 O O . GLU A 1 197 ? -17.307 6.950 8.988 1.00 92.19 197 GLU A O 1
ATOM 1501 N N . ARG A 1 198 ? -15.754 7.872 7.679 1.00 93.50 198 ARG A N 1
ATOM 1502 C CA . ARG A 1 198 ? -16.036 6.988 6.536 1.00 93.50 198 ARG A CA 1
ATOM 1503 C C . ARG A 1 198 ? -15.269 5.675 6.609 1.00 93.50 198 ARG A C 1
ATOM 1505 O O . ARG A 1 198 ? -15.716 4.687 6.034 1.00 93.50 198 ARG A O 1
ATOM 1512 N N . PHE A 1 199 ? -14.137 5.682 7.307 1.00 95.00 199 PHE A N 1
ATOM 1513 C CA . PHE A 1 199 ? -13.254 4.536 7.453 1.00 95.00 199 PHE A CA 1
ATOM 1514 C C . PHE A 1 199 ? -13.662 3.628 8.612 1.00 95.00 199 PHE A C 1
ATOM 1516 O O . PHE A 1 199 ? -13.539 2.411 8.491 1.00 95.00 199 PHE A O 1
ATOM 1523 N N . PHE A 1 200 ? -14.162 4.194 9.713 1.00 95.31 200 PHE A N 1
ATOM 1524 C CA . PHE A 1 200 ? -14.672 3.396 10.821 1.00 95.31 200 PHE A CA 1
ATOM 1525 C C . PHE A 1 200 ? -16.161 3.113 10.680 1.00 95.31 200 PHE A C 1
ATOM 1527 O O . PHE A 1 200 ? -16.958 4.039 10.576 1.00 95.31 200 PHE A O 1
ATOM 1534 N N . GLY A 1 201 ? -16.529 1.837 10.670 1.00 95.25 201 GLY A N 1
ATOM 1535 C CA . GLY A 1 201 ? -17.913 1.399 10.571 1.00 95.25 201 GLY A CA 1
ATOM 1536 C C . GLY A 1 201 ? -18.044 0.010 9.965 1.00 95.25 201 GLY A C 1
ATOM 1537 O O . GLY A 1 201 ? -17.059 -0.674 9.679 1.00 95.25 201 GLY A O 1
ATOM 1538 N N . GLU A 1 202 ? -19.287 -0.390 9.720 1.00 95.44 202 GLU A N 1
ATOM 1539 C CA . GLU A 1 202 ? -19.612 -1.716 9.208 1.00 95.44 202 GLU A CA 1
ATOM 1540 C C . GLU A 1 202 ? -20.243 -1.682 7.804 1.00 95.44 202 GLU A C 1
ATOM 1542 O O . GLU A 1 202 ? -20.855 -0.684 7.408 1.00 95.44 202 GLU A O 1
ATOM 1547 N N . PRO A 1 203 ? -20.096 -2.762 7.014 1.00 95.81 203 PRO A N 1
ATOM 1548 C CA . PRO A 1 203 ? -19.348 -3.974 7.348 1.00 95.81 203 PRO A CA 1
ATOM 1549 C C . PRO A 1 203 ? -17.838 -3.757 7.253 1.00 95.81 203 PRO A C 1
ATOM 1551 O O . PRO A 1 203 ? -17.346 -3.166 6.288 1.00 95.81 203 PRO A O 1
ATOM 1554 N N . ALA A 1 204 ? -17.120 -4.268 8.254 1.00 94.62 204 ALA A N 1
ATOM 1555 C CA . ALA A 1 204 ? -15.669 -4.293 8.249 1.00 94.62 204 ALA A CA 1
ATOM 1556 C C . ALA A 1 204 ? -15.134 -5.152 7.099 1.00 94.62 204 ALA A C 1
ATOM 1558 O O . ALA A 1 204 ? -15.713 -6.172 6.701 1.00 94.62 204 ALA A O 1
ATOM 1559 N N . PHE A 1 205 ? -14.026 -4.700 6.529 1.00 95.00 205 PHE A N 1
ATOM 1560 C CA . PHE A 1 205 ? -13.381 -5.351 5.408 1.00 95.00 205 PHE A CA 1
ATOM 1561 C C . PHE A 1 205 ? -12.769 -6.703 5.806 1.00 95.00 205 PHE A C 1
ATOM 1563 O O . PHE A 1 205 ? -12.150 -6.839 6.855 1.00 95.00 205 PHE A O 1
ATOM 1570 N N . ASP A 1 206 ? -12.903 -7.699 4.928 1.00 93.94 206 ASP A N 1
ATOM 1571 C CA . ASP A 1 206 ? -12.312 -9.025 5.098 1.00 93.94 206 ASP A CA 1
ATOM 1572 C C . ASP A 1 206 ? -11.164 -9.193 4.105 1.00 93.94 206 ASP A C 1
ATOM 1574 O O . ASP A 1 206 ? -11.369 -9.226 2.891 1.00 93.94 206 ASP A O 1
ATOM 1578 N N . ILE A 1 207 ? -9.946 -9.355 4.623 1.00 91.81 207 ILE A N 1
ATOM 1579 C CA . ILE A 1 207 ? -8.734 -9.478 3.809 1.00 91.81 207 ILE A CA 1
ATOM 1580 C C . ILE A 1 207 ? -8.772 -10.645 2.816 1.00 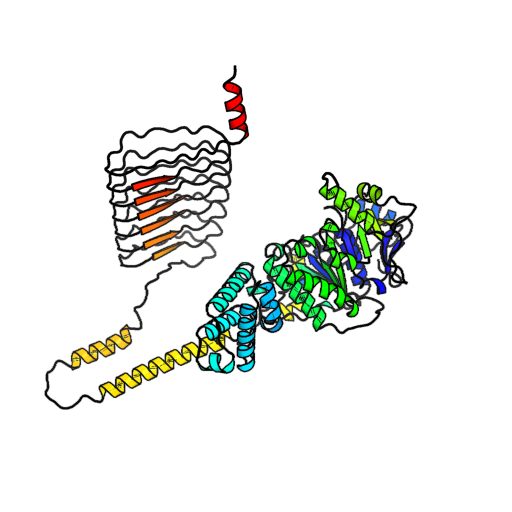91.81 207 ILE A C 1
ATOM 1582 O O . ILE A 1 207 ? -8.105 -10.593 1.780 1.00 91.81 207 ILE A O 1
ATOM 1586 N N . ASN A 1 208 ? -9.568 -11.683 3.091 1.00 92.94 208 ASN A N 1
ATOM 1587 C CA . ASN A 1 208 ? -9.723 -12.815 2.182 1.00 92.94 208 ASN A CA 1
ATOM 1588 C C . ASN A 1 208 ? -10.399 -12.414 0.864 1.00 92.94 208 ASN A C 1
ATOM 1590 O O . ASN A 1 208 ? -10.141 -13.048 -0.161 1.00 92.94 208 ASN A O 1
ATOM 1594 N N . ASP A 1 209 ? -11.185 -11.333 0.849 1.00 95.06 209 ASP A N 1
ATOM 1595 C CA . ASP A 1 209 ? -11.854 -10.870 -0.366 1.00 95.06 209 ASP A CA 1
ATOM 1596 C C . ASP A 1 209 ? -10.875 -10.337 -1.423 1.00 95.06 209 ASP A C 1
ATOM 1598 O O . ASP A 1 209 ? -11.166 -10.401 -2.621 1.00 95.06 209 ASP A O 1
ATOM 1602 N N . TRP A 1 210 ? -9.674 -9.903 -1.020 1.00 95.25 210 TRP A N 1
ATOM 1603 C CA . TRP A 1 210 ? -8.604 -9.530 -1.952 1.00 95.25 210 TRP A CA 1
ATOM 1604 C C . TRP A 1 210 ? -7.884 -10.720 -2.586 1.00 95.25 210 TRP A C 1
ATOM 1606 O O . TRP A 1 210 ? -7.116 -10.519 -3.525 1.00 95.25 210 TRP A O 1
ATOM 1616 N N . ILE A 1 211 ? -8.122 -11.948 -2.118 1.00 94.12 211 ILE A N 1
ATOM 1617 C CA . ILE A 1 211 ? -7.404 -13.155 -2.567 1.00 94.12 211 ILE A CA 1
ATOM 1618 C C . ILE A 1 211 ? -8.243 -13.967 -3.573 1.00 94.12 211 ILE A C 1
ATOM 1620 O O . ILE A 1 211 ? -7.901 -15.083 -3.963 1.00 94.12 211 ILE A O 1
ATOM 1624 N N . ASN A 1 212 ? -9.345 -13.390 -4.045 1.00 95.19 212 ASN A N 1
ATOM 1625 C CA . ASN A 1 212 ? -10.235 -14.035 -4.995 1.00 95.19 212 ASN A CA 1
ATOM 1626 C C . ASN A 1 212 ? -9.633 -14.128 -6.408 1.00 95.19 212 ASN A C 1
ATOM 1628 O O . ASN A 1 212 ? -8.817 -13.304 -6.833 1.00 95.19 212 ASN A O 1
ATOM 1632 N N . LEU A 1 213 ? -10.098 -15.129 -7.159 1.00 97.31 213 LEU A N 1
ATOM 1633 C CA . LEU A 1 213 ? -9.801 -15.326 -8.579 1.00 97.31 213 LEU A CA 1
ATOM 1634 C C . LEU A 1 213 ? -11.077 -15.158 -9.411 1.00 97.31 213 LEU A C 1
ATOM 1636 O O . LEU A 1 213 ? -12.182 -15.410 -8.924 1.00 97.31 213 LEU A O 1
ATOM 1640 N N . ASP A 1 214 ? -10.934 -14.753 -10.670 1.00 95.94 214 ASP A N 1
ATOM 1641 C CA . ASP A 1 214 ? -12.038 -14.744 -11.626 1.00 95.94 214 ASP A CA 1
ATOM 1642 C C . ASP A 1 214 ? -12.382 -16.166 -12.116 1.00 95.94 214 ASP A C 1
ATOM 1644 O O . ASP A 1 214 ? -11.752 -17.164 -11.754 1.00 95.94 214 ASP A O 1
ATOM 1648 N N . LYS A 1 215 ? -13.406 -16.270 -12.969 1.00 95.25 215 LYS A N 1
ATOM 1649 C CA . LYS A 1 215 ? -13.871 -17.555 -13.522 1.00 95.25 215 LYS A CA 1
ATOM 1650 C C . LYS A 1 215 ? -12.840 -18.242 -14.428 1.00 95.25 215 LYS A C 1
ATOM 1652 O O . LYS A 1 215 ? -12.969 -19.436 -14.681 1.00 95.25 215 LYS A O 1
ATOM 1657 N N . GLU A 1 216 ? -11.849 -17.503 -14.917 1.00 94.56 216 GLU A N 1
ATOM 1658 C CA . GLU A 1 216 ? -10.766 -17.990 -15.777 1.00 94.56 216 GLU A CA 1
ATOM 1659 C C . GLU A 1 216 ? -9.506 -18.344 -14.962 1.00 94.56 216 GLU A C 1
ATOM 1661 O O . GLU A 1 216 ? -8.504 -18.782 -15.525 1.00 94.56 216 GLU A O 1
ATOM 1666 N N . GLY A 1 217 ? -9.554 -18.192 -13.632 1.00 96.56 217 GLY A N 1
ATOM 1667 C CA . GLY A 1 217 ? -8.441 -18.465 -12.724 1.00 96.56 217 GLY A CA 1
ATOM 1668 C C . GLY A 1 217 ? -7.422 -17.327 -12.619 1.00 96.56 217 GLY A C 1
ATOM 1669 O O . GLY A 1 217 ? -6.357 -17.529 -12.031 1.00 96.56 217 GLY A O 1
ATOM 1670 N N . ARG A 1 218 ? -7.725 -16.140 -13.161 1.00 97.38 218 ARG A N 1
ATOM 1671 C CA . ARG A 1 218 ? -6.882 -14.942 -13.052 1.00 97.38 218 ARG A CA 1
ATOM 1672 C C . ARG A 1 218 ? -7.098 -14.255 -11.709 1.00 97.38 218 ARG A C 1
ATOM 1674 O O . ARG A 1 218 ? -8.208 -14.222 -11.188 1.00 97.38 218 ARG A O 1
ATOM 1681 N N . GLY A 1 219 ? -6.037 -13.690 -11.142 1.00 98.19 219 GLY A N 1
ATOM 1682 C CA . GLY A 1 219 ? -6.117 -12.950 -9.883 1.00 98.19 219 GLY A CA 1
ATOM 1683 C C . GLY A 1 219 ? -6.785 -11.595 -10.076 1.00 98.19 219 GLY A C 1
ATOM 1684 O O . GLY A 1 219 ? -6.425 -10.881 -11.012 1.00 98.19 219 GLY A O 1
ATOM 1685 N N . TYR A 1 220 ? -7.721 -11.220 -9.200 1.00 98.31 220 TYR A N 1
ATOM 1686 C CA . TYR A 1 220 ? -8.286 -9.869 -9.233 1.00 98.31 220 TYR A CA 1
ATOM 1687 C C . TYR A 1 220 ? -7.210 -8.815 -8.952 1.00 98.31 220 TYR A C 1
ATOM 1689 O O . TYR A 1 220 ? -6.359 -8.982 -8.075 1.00 98.31 220 TYR A O 1
ATOM 1697 N N . ILE A 1 221 ? -7.273 -7.712 -9.693 1.00 98.44 221 ILE A N 1
ATOM 1698 C CA . ILE A 1 221 ? -6.508 -6.499 -9.439 1.00 98.44 221 ILE A CA 1
ATOM 1699 C C . ILE A 1 221 ? -7.386 -5.557 -8.608 1.00 98.44 221 ILE A C 1
ATOM 1701 O O . ILE A 1 221 ? -8.333 -4.950 -9.104 1.00 98.44 221 ILE A O 1
ATOM 1705 N N . ASN A 1 222 ? -7.074 -5.452 -7.324 1.00 98.12 222 ASN A N 1
ATOM 1706 C CA . ASN A 1 222 ? -7.716 -4.570 -6.360 1.00 98.12 222 ASN A CA 1
ATOM 1707 C C . ASN A 1 222 ? -7.050 -3.194 -6.428 1.00 98.12 222 ASN A C 1
ATOM 1709 O O . ASN A 1 222 ? -5.854 -3.071 -6.168 1.00 98.12 222 ASN A O 1
ATOM 1713 N N . ILE A 1 223 ? -7.808 -2.161 -6.780 1.00 97.50 223 ILE A N 1
ATOM 1714 C CA . ILE A 1 223 ? -7.308 -0.792 -6.910 1.00 97.50 223 ILE A CA 1
ATOM 1715 C C . ILE A 1 223 ? -7.942 0.063 -5.829 1.00 97.50 223 ILE A C 1
ATOM 1717 O O . ILE A 1 223 ? -9.152 0.265 -5.848 1.00 97.50 223 ILE A O 1
ATOM 1721 N N . LEU A 1 224 ? -7.123 0.590 -4.925 1.00 96.44 224 LEU A N 1
ATOM 1722 C CA . LEU A 1 224 ? -7.537 1.624 -3.988 1.00 96.44 224 LEU A CA 1
ATOM 1723 C C . LEU A 1 224 ? -7.409 2.994 -4.656 1.00 96.44 224 LEU A C 1
ATOM 1725 O O . LEU A 1 224 ? -6.313 3.390 -5.050 1.00 96.44 224 LEU A O 1
ATOM 1729 N N . GLU A 1 225 ? -8.519 3.718 -4.764 1.00 94.81 225 GLU A N 1
ATOM 1730 C CA . GLU A 1 225 ? -8.528 5.122 -5.161 1.00 94.81 225 GLU A CA 1
ATOM 1731 C C . GLU A 1 225 ? -7.886 5.971 -4.055 1.00 94.81 225 GLU A C 1
ATOM 1733 O O . GLU A 1 225 ? -8.476 6.192 -2.997 1.00 94.81 225 GLU A O 1
ATOM 1738 N N . SER A 1 226 ? -6.670 6.463 -4.303 1.00 92.69 226 SER A N 1
ATOM 1739 C CA . SER A 1 226 ? -5.876 7.173 -3.294 1.00 92.69 226 SER A CA 1
ATOM 1740 C C . SER A 1 226 ? -5.645 8.653 -3.609 1.00 92.69 226 SER A C 1
ATOM 1742 O O . SER A 1 226 ? -5.005 9.341 -2.813 1.00 92.69 226 SER A O 1
ATOM 1744 N N . VAL A 1 227 ? -6.177 9.179 -4.720 1.00 91.19 227 VAL A N 1
ATOM 1745 C CA . VAL A 1 227 ? -5.976 10.584 -5.138 1.00 91.19 227 VAL A CA 1
ATOM 1746 C C . VAL A 1 227 ? -6.447 11.571 -4.063 1.00 91.19 227 VAL A C 1
ATOM 1748 O O . VAL A 1 227 ? -5.762 12.552 -3.768 1.00 91.19 227 VAL A O 1
ATOM 1751 N N . LYS A 1 228 ? -7.613 11.311 -3.459 1.00 92.44 228 LYS A N 1
ATOM 1752 C CA . LYS A 1 228 ? -8.138 12.101 -2.334 1.00 92.44 228 LYS A CA 1
ATOM 1753 C C . LYS A 1 228 ? -7.502 11.681 -1.011 1.00 92.44 228 LYS A C 1
ATOM 1755 O O . LYS A 1 228 ? -7.119 12.535 -0.222 1.00 92.44 228 LYS A O 1
ATOM 1760 N N . LEU A 1 229 ? -7.340 10.375 -0.796 1.00 91.12 229 LEU A N 1
ATOM 1761 C CA . LEU A 1 229 ? -6.834 9.811 0.458 1.00 91.12 229 LEU A CA 1
ATOM 1762 C C . LEU A 1 229 ? -5.448 10.335 0.828 1.00 91.12 229 LEU A C 1
ATOM 1764 O O . LEU A 1 229 ? -5.171 10.568 1.998 1.00 91.12 229 LEU A O 1
ATOM 1768 N N . ILE A 1 230 ? -4.588 10.578 -0.156 1.00 87.25 230 ILE A N 1
ATOM 1769 C CA . ILE A 1 230 ? -3.232 11.054 0.115 1.00 87.25 230 ILE A CA 1
ATOM 1770 C C . ILE A 1 230 ? -3.165 12.499 0.618 1.00 87.25 230 ILE A C 1
ATOM 1772 O O . ILE A 1 230 ? -2.147 12.924 1.155 1.00 87.25 230 ILE A O 1
ATOM 1776 N N . GLN A 1 231 ? -4.256 13.250 0.460 1.00 87.62 231 GLN A N 1
ATOM 1777 C CA . GLN A 1 231 ? -4.423 14.579 1.048 1.00 87.62 231 GLN A CA 1
ATOM 1778 C C . GLN A 1 231 ? -4.815 14.491 2.536 1.00 87.62 231 GLN A C 1
ATOM 1780 O O . GLN A 1 231 ? -4.747 15.497 3.237 1.00 87.62 231 GLN A O 1
ATOM 1785 N N . SER A 1 232 ? -5.160 13.288 3.011 1.00 89.19 232 SER A N 1
ATOM 1786 C CA . SER A 1 232 ? -5.455 12.927 4.401 1.00 89.19 232 SER A CA 1
ATOM 1787 C C . SER A 1 232 ? -4.344 12.012 4.960 1.00 89.19 232 SER A C 1
ATOM 1789 O O . SER A 1 232 ? -4.557 10.806 5.122 1.00 89.19 232 SER A O 1
ATOM 1791 N N . PRO A 1 233 ? -3.128 12.533 5.229 1.00 81.25 233 PRO A N 1
ATOM 1792 C CA . PRO A 1 233 ? -1.951 11.721 5.555 1.00 81.25 233 PRO A CA 1
ATOM 1793 C C . PRO A 1 233 ? -2.116 10.878 6.825 1.00 81.25 233 PRO A C 1
ATOM 1795 O O . PRO A 1 233 ? -1.620 9.750 6.875 1.00 81.25 233 PRO A O 1
ATOM 1798 N N . THR A 1 234 ? -2.843 11.377 7.830 1.00 82.31 234 THR A N 1
ATOM 1799 C CA . THR A 1 234 ? -3.139 10.612 9.046 1.00 82.31 234 THR A CA 1
ATOM 1800 C C . THR A 1 234 ? -4.040 9.434 8.698 1.00 82.31 234 THR A C 1
ATOM 1802 O O . THR A 1 234 ? -3.691 8.297 9.002 1.00 82.31 234 THR A O 1
ATOM 1805 N N . LEU A 1 235 ? -5.147 9.666 7.985 1.00 88.06 235 LEU A N 1
ATOM 1806 C CA . LEU A 1 235 ? -6.060 8.592 7.580 1.00 88.06 235 LEU A CA 1
ATOM 1807 C C . LEU A 1 235 ? -5.370 7.547 6.689 1.00 88.06 235 LEU A C 1
ATOM 1809 O O . LEU A 1 235 ? -5.559 6.346 6.881 1.00 88.06 235 LEU A O 1
ATOM 1813 N N . TYR A 1 236 ? -4.515 7.986 5.761 1.00 86.31 236 TYR A N 1
ATOM 1814 C CA . TYR A 1 236 ? -3.715 7.086 4.933 1.00 86.31 236 TYR A CA 1
ATOM 1815 C C . TYR A 1 236 ? -2.774 6.216 5.778 1.00 86.31 236 TYR A C 1
ATOM 1817 O O . TYR A 1 236 ? -2.712 5.004 5.577 1.00 86.31 236 TYR A O 1
ATOM 1825 N N . ALA A 1 237 ? -2.079 6.799 6.762 1.00 81.38 237 ALA A N 1
ATOM 1826 C CA . ALA A 1 237 ? -1.214 6.051 7.673 1.00 81.38 237 ALA A CA 1
ATOM 1827 C C . ALA A 1 237 ? -2.000 5.044 8.534 1.00 81.38 237 ALA A C 1
ATOM 1829 O O . ALA A 1 237 ? -1.539 3.913 8.713 1.00 81.38 237 ALA A O 1
ATOM 1830 N N . PHE A 1 238 ? -3.187 5.429 9.019 1.00 85.69 238 PHE A N 1
ATOM 1831 C CA . PHE A 1 238 ? -4.111 4.545 9.737 1.00 85.69 238 PHE A CA 1
ATOM 1832 C C . PHE A 1 238 ? -4.487 3.331 8.888 1.00 85.69 238 PHE A C 1
ATOM 1834 O O . PHE A 1 238 ? -4.245 2.198 9.305 1.00 85.69 238 PHE A O 1
ATOM 1841 N N . PHE A 1 239 ? -5.008 3.567 7.682 1.00 88.62 239 PHE A N 1
ATOM 1842 C CA . PHE A 1 239 ? -5.368 2.510 6.740 1.00 88.62 239 PHE A CA 1
ATOM 1843 C C . PHE A 1 239 ? -4.188 1.579 6.457 1.00 88.62 239 PHE A C 1
ATOM 1845 O O . PHE A 1 239 ? -4.302 0.361 6.570 1.00 88.62 239 PHE A O 1
ATOM 1852 N N . MET A 1 240 ? -3.033 2.154 6.131 1.00 84.06 240 MET A N 1
ATOM 1853 C CA . MET A 1 240 ? -1.844 1.400 5.765 1.00 84.06 240 MET A CA 1
ATOM 1854 C C . MET A 1 240 ? -1.369 0.480 6.886 1.00 84.06 240 MET A C 1
ATOM 1856 O O . MET A 1 240 ? -1.053 -0.687 6.641 1.00 84.06 240 MET A O 1
ATOM 1860 N N . LEU A 1 241 ? -1.314 0.986 8.118 1.00 81.38 241 LEU A N 1
ATOM 1861 C CA . LEU A 1 241 ? -0.841 0.193 9.242 1.00 81.38 241 LEU A CA 1
ATOM 1862 C C . LEU A 1 241 ? -1.850 -0.873 9.668 1.00 81.38 241 LEU A C 1
ATOM 1864 O O . LEU A 1 241 ? -1.447 -1.999 9.972 1.00 81.38 241 LEU A O 1
ATOM 1868 N N . TRP A 1 242 ? -3.135 -0.532 9.669 1.00 88.25 242 TRP A N 1
ATOM 1869 C CA . TRP A 1 242 ? -4.201 -1.494 9.905 1.00 88.25 242 TRP A CA 1
ATOM 1870 C C . TRP A 1 242 ? -4.155 -2.625 8.883 1.00 88.25 242 TRP A C 1
ATOM 1872 O O . TRP A 1 242 ? -4.014 -3.776 9.270 1.00 88.25 242 TRP A O 1
ATOM 1882 N N . MET A 1 243 ? -4.115 -2.308 7.590 1.00 89.00 243 MET A N 1
ATOM 1883 C CA . MET A 1 243 ? -4.081 -3.298 6.514 1.00 89.00 243 MET A CA 1
ATOM 1884 C C . MET A 1 243 ? -2.863 -4.227 6.633 1.00 89.00 243 MET A C 1
ATOM 1886 O O . MET A 1 243 ? -2.973 -5.443 6.491 1.00 89.00 243 MET A O 1
ATOM 1890 N N . LEU A 1 244 ? -1.684 -3.669 6.921 1.00 83.31 244 LEU A N 1
ATOM 1891 C CA . LEU A 1 244 ? -0.466 -4.444 7.165 1.00 83.31 244 LEU A CA 1
ATOM 1892 C C . LEU A 1 244 ? -0.594 -5.365 8.391 1.00 83.31 244 LEU A C 1
ATOM 1894 O O . LEU A 1 244 ? -0.089 -6.490 8.374 1.00 83.31 244 LEU A O 1
ATOM 1898 N N . THR A 1 245 ? -1.266 -4.899 9.442 1.00 81.94 245 THR A N 1
ATOM 1899 C CA . THR A 1 245 ? -1.515 -5.677 10.662 1.00 81.94 245 THR A CA 1
ATOM 1900 C C . THR A 1 245 ? -2.527 -6.790 10.402 1.00 81.94 245 THR A C 1
ATOM 1902 O O . THR A 1 245 ? -2.214 -7.942 10.684 1.00 81.94 245 THR A O 1
ATOM 1905 N N . GLU A 1 246 ? -3.648 -6.491 9.746 1.00 87.62 246 GLU A N 1
ATOM 1906 C CA . GLU A 1 246 ? -4.658 -7.470 9.328 1.00 87.62 246 GLU A CA 1
ATOM 1907 C C . GLU A 1 246 ? -4.054 -8.577 8.462 1.00 87.62 246 GLU A C 1
ATOM 1909 O O . GLU A 1 246 ? -4.253 -9.764 8.719 1.00 87.62 246 GLU A O 1
ATOM 1914 N N . LEU A 1 247 ? -3.224 -8.218 7.478 1.00 87.62 247 LEU A N 1
ATOM 1915 C CA . LEU A 1 247 ? -2.493 -9.201 6.677 1.00 87.62 247 LEU A CA 1
ATOM 1916 C C . LEU A 1 247 ? -1.615 -10.098 7.546 1.00 87.62 247 LEU A C 1
ATOM 1918 O O . LEU A 1 247 ? -1.576 -11.309 7.345 1.00 87.62 247 LEU A O 1
ATOM 1922 N N . TYR A 1 248 ? -0.882 -9.522 8.496 1.00 85.88 248 TYR A N 1
ATOM 1923 C CA . TYR A 1 248 ? -0.022 -10.302 9.372 1.00 85.88 248 TYR A CA 1
ATOM 1924 C C . TYR A 1 248 ? -0.827 -11.222 10.301 1.00 85.88 248 TYR A C 1
ATOM 1926 O O . TYR A 1 248 ? -0.425 -12.364 10.508 1.00 85.88 248 TYR A O 1
ATOM 1934 N N . GLU A 1 249 ? -1.953 -10.775 10.842 1.00 86.81 249 GLU A N 1
ATOM 1935 C CA . GLU A 1 249 ? -2.722 -11.543 11.824 1.00 86.81 249 GLU A CA 1
ATOM 1936 C C . GLU A 1 249 ? -3.602 -12.614 11.178 1.00 86.81 249 GLU A C 1
ATOM 1938 O O . GLU A 1 249 ? -3.630 -13.753 11.647 1.00 86.81 249 GLU A O 1
ATOM 1943 N N . LYS A 1 250 ? -4.269 -12.292 10.066 1.00 89.94 250 LYS A N 1
ATOM 1944 C CA . LYS A 1 250 ? -5.230 -13.192 9.413 1.00 89.94 250 LYS A CA 1
ATOM 1945 C C . LYS A 1 250 ? -4.575 -14.185 8.460 1.00 89.94 250 LYS A C 1
ATOM 1947 O O . LYS A 1 250 ? -5.083 -15.293 8.287 1.00 89.94 250 LYS A O 1
ATOM 1952 N N . MET A 1 251 ? -3.462 -13.822 7.817 1.00 90.56 251 MET A N 1
ATOM 1953 C CA . MET A 1 251 ? -2.869 -14.696 6.804 1.00 90.56 251 MET A CA 1
ATOM 1954 C C . MET A 1 251 ? -2.032 -15.803 7.446 1.00 90.56 251 MET A C 1
ATOM 1956 O O . MET A 1 251 ? -1.144 -15.515 8.251 1.00 90.56 251 MET A O 1
ATOM 1960 N N . PRO A 1 252 ? -2.232 -17.079 7.076 1.00 89.88 252 PRO A N 1
ATOM 1961 C CA . PRO A 1 252 ? -1.464 -18.169 7.655 1.00 89.88 252 PRO A CA 1
ATOM 1962 C C . PRO A 1 252 ? -0.012 -18.109 7.186 1.00 89.88 252 PRO A C 1
ATOM 1964 O O . PRO A 1 252 ? 0.272 -17.765 6.033 1.00 89.88 252 PRO A O 1
ATOM 1967 N N . GLU A 1 253 ? 0.902 -18.492 8.072 1.00 90.50 253 GLU A N 1
ATOM 1968 C CA . GLU A 1 253 ? 2.283 -18.730 7.673 1.00 90.50 253 GLU A CA 1
ATOM 1969 C C . GLU A 1 253 ? 2.345 -19.909 6.702 1.00 90.50 253 GLU A C 1
ATOM 1971 O O . GLU A 1 253 ? 1.741 -20.964 6.904 1.00 90.50 253 GLU A O 1
ATOM 1976 N N . VAL A 1 254 ? 3.065 -19.699 5.613 1.00 88.06 254 VAL A N 1
ATOM 1977 C CA . VAL A 1 254 ? 3.312 -20.665 4.560 1.00 88.06 254 VAL A CA 1
ATOM 1978 C C . VAL A 1 254 ? 4.798 -20.629 4.228 1.00 88.06 254 VAL A C 1
ATOM 1980 O O . VAL A 1 254 ? 5.411 -19.568 4.139 1.00 88.06 254 VAL A O 1
ATOM 1983 N N . GLY A 1 255 ? 5.400 -21.807 4.080 1.00 83.25 255 GLY A N 1
ATOM 1984 C CA . GLY A 1 255 ? 6.794 -21.918 3.660 1.00 83.25 255 GLY A CA 1
ATOM 1985 C C . GLY A 1 255 ? 6.995 -21.465 2.210 1.00 83.25 255 GLY A C 1
ATOM 1986 O O . GLY A 1 255 ? 6.258 -20.639 1.665 1.00 83.25 255 GLY A O 1
ATOM 1987 N N . ASP A 1 256 ? 7.987 -22.049 1.549 1.00 84.31 256 ASP A N 1
ATOM 1988 C CA . ASP A 1 256 ? 8.274 -21.720 0.156 1.00 84.31 256 ASP A CA 1
ATOM 1989 C C . ASP A 1 256 ? 7.113 -22.139 -0.763 1.00 84.31 256 ASP A C 1
ATOM 1991 O O . ASP A 1 256 ? 6.800 -23.319 -0.926 1.00 84.31 256 ASP A O 1
ATOM 1995 N N . CYS A 1 257 ? 6.458 -21.144 -1.361 1.00 89.81 257 CYS A N 1
ATOM 1996 C CA . CYS A 1 257 ? 5.338 -21.325 -2.281 1.00 89.81 257 CYS A CA 1
ATOM 1997 C C . CYS A 1 257 ? 5.803 -21.193 -3.739 1.00 89.81 257 CYS A C 1
ATOM 1999 O O . CYS A 1 257 ? 6.723 -20.436 -4.049 1.00 89.81 257 CYS A O 1
ATOM 2001 N N . SER A 1 258 ? 5.131 -21.883 -4.666 1.00 93.06 258 SER A N 1
ATOM 2002 C CA . SER A 1 258 ? 5.432 -21.800 -6.108 1.00 93.06 258 SER A CA 1
ATOM 2003 C C . SER A 1 258 ? 5.110 -20.433 -6.726 1.00 93.06 258 SER A C 1
ATOM 2005 O O . SER A 1 258 ? 5.679 -20.075 -7.761 1.00 93.06 258 SER A O 1
ATOM 2007 N N . LYS A 1 259 ? 4.207 -19.682 -6.088 1.00 95.25 259 LYS A N 1
ATOM 2008 C CA . LYS A 1 259 ? 3.820 -18.304 -6.398 1.00 95.25 259 LYS A CA 1
ATOM 2009 C C . LYS A 1 259 ? 3.293 -17.601 -5.133 1.00 95.25 259 LYS A C 1
ATOM 2011 O O . LYS A 1 259 ? 2.924 -18.297 -4.183 1.00 95.25 259 LYS A O 1
ATOM 2016 N N . PRO A 1 260 ? 3.237 -16.258 -5.092 1.00 95.94 260 PRO A N 1
ATOM 2017 C CA . PRO A 1 260 ? 2.652 -15.525 -3.973 1.00 95.94 260 PRO A CA 1
ATOM 2018 C C . PRO A 1 260 ? 1.138 -15.754 -3.886 1.00 95.94 260 PRO A C 1
ATOM 2020 O O . PRO A 1 260 ? 0.493 -16.064 -4.888 1.00 95.94 260 PRO A O 1
ATOM 2023 N N . LYS A 1 261 ? 0.566 -15.551 -2.697 1.00 95.94 261 LYS A N 1
ATOM 2024 C CA . LYS A 1 261 ? -0.890 -15.515 -2.490 1.00 95.94 261 LYS A CA 1
ATOM 2025 C C . LYS A 1 261 ? -1.498 -14.164 -2.859 1.00 95.94 261 LYS A C 1
ATOM 2027 O O . LYS A 1 261 ? -2.639 -14.121 -3.287 1.00 95.94 261 LYS A O 1
ATOM 2032 N N . LEU A 1 262 ? -0.745 -13.083 -2.669 1.00 96.69 262 LEU A N 1
ATOM 2033 C CA . LEU A 1 262 ? -1.167 -11.706 -2.923 1.00 96.69 262 LEU A CA 1
ATOM 2034 C C . LEU A 1 262 ? 0.080 -10.836 -3.119 1.00 96.69 262 LEU A C 1
ATOM 2036 O O . LEU A 1 262 ? 1.116 -11.082 -2.489 1.00 96.69 262 LEU A O 1
ATOM 2040 N N . VAL A 1 263 ? -0.002 -9.829 -3.987 1.00 97.38 263 VAL A N 1
ATOM 2041 C CA . VAL A 1 263 ? 1.081 -8.862 -4.213 1.00 97.38 263 VAL A CA 1
ATOM 2042 C C . VAL A 1 263 ? 0.568 -7.434 -4.056 1.00 97.38 263 VAL A C 1
ATOM 2044 O O . VAL A 1 263 ? -0.410 -7.061 -4.689 1.00 97.38 263 VAL A O 1
ATOM 2047 N N . PHE A 1 264 ? 1.258 -6.626 -3.255 1.00 95.62 264 PHE A N 1
ATOM 2048 C CA . PHE A 1 264 ? 0.967 -5.207 -3.054 1.00 95.62 264 PHE A CA 1
ATOM 2049 C C . PHE A 1 264 ? 1.905 -4.324 -3.871 1.00 95.62 264 PHE A C 1
ATOM 2051 O O . PHE A 1 264 ? 3.119 -4.535 -3.859 1.00 95.62 264 PHE A O 1
ATOM 2058 N N . PHE A 1 265 ? 1.352 -3.288 -4.495 1.00 96.19 265 PHE A N 1
ATOM 2059 C CA . PHE A 1 265 ? 2.086 -2.185 -5.104 1.00 96.19 265 PHE A CA 1
ATOM 2060 C C . PHE A 1 265 ? 1.694 -0.868 -4.429 1.00 96.19 265 PHE A C 1
ATOM 2062 O O . PHE A 1 265 ? 0.532 -0.459 -4.458 1.00 96.19 265 PHE A O 1
ATOM 2069 N N . PHE A 1 266 ? 2.681 -0.190 -3.849 1.00 90.94 266 PHE A N 1
ATOM 2070 C CA . PHE A 1 266 ? 2.510 1.138 -3.260 1.00 90.94 266 PHE A CA 1
ATOM 2071 C C . PHE A 1 266 ? 3.105 2.183 -4.197 1.00 90.94 266 PHE A C 1
ATOM 2073 O O . PHE A 1 266 ? 4.327 2.373 -4.208 1.00 90.94 266 PHE A O 1
ATOM 2080 N N . ASP A 1 267 ? 2.250 2.814 -5.011 1.00 90.19 267 ASP A N 1
ATOM 2081 C CA . ASP A 1 267 ? 2.671 3.957 -5.820 1.00 90.19 267 ASP A CA 1
ATOM 2082 C C . ASP A 1 267 ? 2.972 5.164 -4.933 1.00 90.19 267 ASP A C 1
ATOM 2084 O O . ASP A 1 267 ? 2.357 5.356 -3.886 1.00 90.19 267 ASP A O 1
ATOM 2088 N N . GLU A 1 268 ? 3.965 5.949 -5.342 1.00 87.44 268 GLU A N 1
ATOM 2089 C CA . GLU A 1 268 ? 4.496 7.073 -4.570 1.00 87.44 268 GLU A CA 1
ATOM 2090 C C . GLU A 1 268 ? 4.800 6.716 -3.104 1.00 87.44 268 GLU A C 1
ATOM 2092 O O . GLU A 1 268 ? 4.489 7.453 -2.171 1.00 87.44 268 GLU A O 1
ATOM 2097 N N . ALA A 1 269 ? 5.486 5.588 -2.905 1.00 86.31 269 ALA A N 1
ATOM 2098 C CA . ALA A 1 269 ? 5.844 5.035 -1.601 1.00 86.31 269 ALA A CA 1
ATOM 2099 C C . ALA A 1 269 ? 6.558 6.023 -0.661 1.00 86.31 269 ALA A C 1
ATOM 2101 O O . ALA A 1 269 ? 6.497 5.861 0.553 1.00 86.31 269 ALA A O 1
ATOM 2102 N N . HIS A 1 270 ? 7.204 7.066 -1.186 1.00 84.06 270 HIS A N 1
ATOM 2103 C CA . HIS A 1 270 ? 7.785 8.139 -0.379 1.00 84.06 270 HIS A CA 1
ATOM 2104 C C . HIS A 1 270 ? 6.758 8.824 0.544 1.00 84.06 270 HIS A C 1
ATOM 2106 O O . HIS A 1 270 ? 7.102 9.226 1.655 1.00 84.06 270 HIS A O 1
ATOM 2112 N N . LEU A 1 271 ? 5.491 8.893 0.125 1.00 79.88 271 LEU A N 1
ATOM 2113 C CA . LEU A 1 271 ? 4.389 9.480 0.893 1.00 79.88 271 LEU A CA 1
ATOM 2114 C C . LEU A 1 271 ? 3.998 8.617 2.094 1.00 79.88 271 LEU A C 1
ATOM 2116 O O . LEU A 1 271 ? 3.476 9.133 3.075 1.00 79.88 271 LEU A O 1
ATOM 2120 N N . LEU A 1 272 ? 4.326 7.321 2.064 1.00 77.88 272 LEU A N 1
ATOM 2121 C CA . LEU A 1 272 ? 4.183 6.450 3.225 1.00 77.88 272 LEU A CA 1
ATOM 2122 C C . LEU A 1 272 ? 5.204 6.802 4.318 1.00 77.88 272 LEU A C 1
ATOM 2124 O O . LEU A 1 272 ? 4.884 6.727 5.497 1.00 77.88 272 LEU A O 1
ATOM 2128 N N . PHE A 1 273 ? 6.435 7.167 3.948 1.00 79.31 273 PHE A N 1
ATOM 2129 C CA . PHE A 1 273 ? 7.555 7.239 4.895 1.00 79.31 273 PHE A CA 1
ATOM 2130 C C . PHE A 1 273 ? 7.936 8.654 5.344 1.00 79.31 273 PHE A C 1
ATOM 2132 O O . PHE A 1 273 ? 8.501 8.792 6.428 1.00 79.31 273 PHE A O 1
ATOM 2139 N N . ALA A 1 274 ? 7.657 9.691 4.547 1.00 70.62 274 ALA A N 1
ATOM 2140 C CA . ALA A 1 274 ? 8.217 11.035 4.740 1.00 70.62 274 ALA A CA 1
ATOM 2141 C C . ALA A 1 274 ? 7.901 11.673 6.106 1.00 70.62 274 ALA A C 1
ATOM 2143 O O . ALA A 1 274 ? 8.749 12.374 6.658 1.00 70.62 274 ALA A O 1
ATOM 2144 N N . GLU A 1 275 ? 6.720 11.403 6.664 1.00 67.94 275 GLU A N 1
ATOM 2145 C CA . GLU A 1 275 ? 6.255 12.005 7.923 1.00 67.94 275 GLU A CA 1
ATOM 2146 C C . GLU A 1 275 ? 5.844 10.962 8.967 1.00 67.94 275 GLU A C 1
ATOM 2148 O O . GLU A 1 275 ? 5.214 11.290 9.968 1.00 67.94 275 GLU A O 1
ATOM 2153 N N . MET A 1 276 ? 6.215 9.694 8.764 1.00 75.00 276 MET A N 1
ATOM 2154 C CA . MET A 1 276 ? 5.804 8.624 9.664 1.00 75.00 276 MET A CA 1
ATOM 2155 C C . MET A 1 276 ? 6.577 8.699 10.999 1.00 75.00 276 MET A C 1
ATOM 2157 O O . MET A 1 276 ? 7.810 8.602 11.003 1.00 75.00 276 MET A O 1
ATOM 2161 N N . PRO A 1 277 ? 5.890 8.804 12.157 1.00 72.69 277 PRO A N 1
ATOM 2162 C CA . PRO A 1 277 ? 6.507 8.655 13.471 1.00 72.69 277 PRO A CA 1
ATOM 2163 C C . PRO A 1 277 ? 7.388 7.405 13.565 1.00 72.69 277 PRO A C 1
ATOM 2165 O O . PRO A 1 277 ? 7.018 6.332 13.086 1.00 72.69 277 PRO A O 1
ATOM 2168 N N . ARG A 1 278 ? 8.539 7.505 14.248 1.00 79.00 278 ARG A N 1
ATOM 2169 C CA . ARG A 1 278 ? 9.517 6.398 14.344 1.00 79.00 278 ARG A CA 1
ATOM 2170 C C . ARG A 1 278 ? 8.895 5.079 14.801 1.00 79.00 278 ARG A C 1
ATOM 2172 O O . ARG A 1 278 ? 9.255 4.030 14.280 1.00 79.00 278 ARG A O 1
ATOM 2179 N N . VAL A 1 279 ? 7.974 5.129 15.762 1.00 75.00 279 VAL A N 1
ATOM 2180 C CA . VAL A 1 279 ? 7.300 3.936 16.300 1.00 75.00 279 VAL A CA 1
ATOM 2181 C C . VAL A 1 279 ? 6.469 3.233 15.222 1.00 75.00 279 VAL A C 1
ATOM 2183 O O . VAL A 1 279 ? 6.507 2.007 15.117 1.00 75.00 279 VAL A O 1
ATOM 2186 N N . LEU A 1 280 ? 5.768 4.002 14.386 1.00 74.31 280 LEU A N 1
ATOM 2187 C CA . LEU A 1 280 ? 4.980 3.476 13.273 1.00 74.31 280 LEU A CA 1
ATOM 2188 C C . LEU A 1 280 ? 5.894 2.915 12.179 1.00 74.31 280 LEU A C 1
ATOM 2190 O O . LEU A 1 280 ? 5.680 1.795 11.716 1.00 74.31 280 LEU A O 1
ATOM 2194 N N . LEU A 1 281 ? 6.981 3.622 11.858 1.00 83.56 281 LEU A N 1
ATOM 2195 C CA . LEU A 1 281 ? 7.975 3.154 10.892 1.00 83.56 281 LEU A CA 1
ATOM 2196 C C . LEU A 1 281 ? 8.573 1.798 11.295 1.00 83.56 281 LEU A C 1
ATOM 2198 O O . LEU A 1 281 ? 8.679 0.893 10.468 1.00 83.56 281 LEU A O 1
ATOM 2202 N N . GLN A 1 282 ? 8.923 1.626 12.571 1.00 83.88 282 GLN A N 1
ATOM 2203 C CA . GLN A 1 282 ? 9.454 0.358 13.079 1.00 83.88 282 GLN A CA 1
ATOM 2204 C C . GLN A 1 282 ? 8.456 -0.795 12.924 1.00 83.88 282 GLN A C 1
ATOM 2206 O O . GLN A 1 282 ? 8.844 -1.908 12.566 1.00 83.88 282 GLN A O 1
ATOM 2211 N N . LYS A 1 283 ? 7.158 -0.532 13.109 1.00 79.88 283 LYS A N 1
ATOM 2212 C CA . LYS A 1 283 ? 6.120 -1.539 12.876 1.00 79.88 283 LYS A CA 1
ATOM 2213 C C . LYS A 1 283 ? 5.991 -1.882 11.391 1.00 79.88 283 LYS A C 1
ATOM 2215 O O . LYS A 1 283 ? 5.923 -3.064 11.070 1.00 79.88 283 LYS A O 1
ATOM 2220 N N . VAL A 1 284 ? 6.042 -0.901 10.486 1.00 83.25 284 VAL A N 1
ATOM 2221 C CA . VAL A 1 284 ? 6.056 -1.164 9.033 1.00 83.25 284 VAL A CA 1
ATOM 2222 C C . VAL A 1 284 ? 7.262 -2.021 8.644 1.00 83.25 284 VAL A C 1
ATOM 2224 O O . VAL A 1 284 ? 7.096 -3.025 7.954 1.00 83.25 284 VAL A O 1
ATOM 2227 N N . ILE A 1 285 ? 8.461 -1.695 9.140 1.00 87.69 285 ILE A N 1
ATOM 2228 C CA . ILE A 1 285 ? 9.678 -2.496 8.921 1.00 87.69 285 ILE A CA 1
ATOM 2229 C C . ILE A 1 285 ? 9.475 -3.939 9.395 1.00 87.69 285 ILE A C 1
ATOM 2231 O O . ILE A 1 285 ? 9.815 -4.884 8.679 1.00 87.69 285 ILE A O 1
ATOM 2235 N N . GLN A 1 286 ? 8.924 -4.118 10.598 1.00 87.69 286 GLN A N 1
ATOM 2236 C CA . GLN A 1 286 ? 8.647 -5.437 11.154 1.00 87.69 286 GLN A CA 1
ATOM 2237 C C . GLN A 1 286 ? 7.660 -6.214 10.277 1.00 87.69 286 GLN A C 1
ATOM 2239 O O . GLN A 1 286 ? 7.924 -7.368 9.949 1.00 87.69 286 GLN A O 1
ATOM 2244 N N . VAL A 1 287 ? 6.550 -5.594 9.868 1.00 86.31 287 VAL A N 1
ATOM 2245 C CA . VAL A 1 287 ? 5.542 -6.271 9.049 1.00 86.31 287 VAL A CA 1
ATOM 2246 C C . VAL A 1 287 ? 6.115 -6.648 7.686 1.00 86.31 287 VAL A C 1
ATOM 2248 O O . VAL A 1 287 ? 5.978 -7.802 7.295 1.00 86.31 287 VAL A O 1
ATOM 2251 N N . VAL A 1 288 ? 6.833 -5.749 7.002 1.00 87.69 288 VAL A N 1
ATOM 2252 C CA . VAL A 1 288 ? 7.476 -6.058 5.710 1.00 87.69 288 VAL A CA 1
ATOM 2253 C C . VAL A 1 288 ? 8.414 -7.265 5.825 1.00 87.69 288 VAL A C 1
ATOM 2255 O O . VAL A 1 288 ? 8.403 -8.126 4.953 1.00 87.69 288 VAL A O 1
ATOM 2258 N N . LYS A 1 289 ? 9.172 -7.392 6.923 1.00 87.38 289 LYS A N 1
ATOM 2259 C CA . LYS A 1 289 ? 10.026 -8.570 7.170 1.00 87.38 289 LYS A CA 1
ATOM 2260 C C . LYS A 1 289 ? 9.217 -9.862 7.347 1.00 87.38 289 LYS A C 1
ATOM 2262 O O . LYS A 1 289 ? 9.658 -10.924 6.907 1.00 87.38 289 LYS A O 1
ATOM 2267 N N . LEU A 1 290 ? 8.061 -9.786 8.006 1.00 88.50 290 LEU A N 1
ATOM 2268 C CA . LEU A 1 290 ? 7.278 -10.956 8.410 1.00 88.50 290 LEU A CA 1
ATOM 2269 C C . LEU A 1 290 ? 6.307 -11.448 7.329 1.00 88.50 290 LEU A C 1
ATOM 2271 O O . LEU A 1 290 ? 6.155 -12.651 7.157 1.00 88.50 290 LEU A O 1
ATOM 2275 N N . ILE A 1 291 ? 5.686 -10.567 6.545 1.00 90.12 291 ILE A N 1
ATOM 2276 C CA . ILE A 1 291 ? 4.673 -10.961 5.541 1.00 90.12 291 ILE A CA 1
ATOM 2277 C C . ILE A 1 291 ? 5.226 -11.857 4.424 1.00 90.12 291 ILE A C 1
ATOM 2279 O O . ILE A 1 291 ? 4.465 -12.574 3.769 1.00 90.12 291 ILE A O 1
ATOM 2283 N N . ARG A 1 292 ? 6.553 -11.900 4.239 1.00 90.25 292 ARG A N 1
ATOM 2284 C CA . ARG A 1 292 ? 7.204 -12.849 3.329 1.00 90.25 292 ARG A CA 1
ATOM 2285 C C . ARG A 1 292 ? 6.852 -14.299 3.667 1.00 90.25 292 ARG A C 1
ATOM 2287 O O . ARG A 1 292 ? 6.539 -15.061 2.751 1.00 90.25 292 ARG A O 1
ATOM 2294 N N . SER A 1 293 ? 6.865 -14.668 4.954 1.00 90.50 293 SER A N 1
ATOM 2295 C CA . SER A 1 293 ? 6.494 -16.018 5.416 1.00 90.50 293 SER A CA 1
ATOM 2296 C C . SER A 1 293 ? 4.997 -16.296 5.295 1.00 90.50 293 SER A C 1
ATOM 2298 O O . SER A 1 293 ? 4.554 -17.384 5.619 1.00 90.50 293 SER A O 1
ATOM 2300 N N . LYS A 1 294 ? 4.195 -15.339 4.822 1.00 92.88 294 LYS A N 1
ATOM 2301 C CA . LYS A 1 294 ? 2.768 -15.512 4.508 1.00 92.88 294 LYS A CA 1
ATOM 2302 C C . LYS A 1 294 ? 2.527 -15.563 2.992 1.00 92.88 294 LYS A C 1
ATOM 2304 O O . LYS A 1 294 ? 1.387 -15.517 2.536 1.00 92.88 294 LYS A O 1
ATOM 2309 N N . ALA A 1 295 ? 3.607 -15.684 2.208 1.00 93.81 295 ALA A N 1
ATOM 2310 C CA . ALA A 1 295 ? 3.630 -15.638 0.745 1.00 93.81 295 ALA A CA 1
ATOM 2311 C C . ALA A 1 295 ? 3.030 -14.352 0.153 1.00 93.81 295 ALA A C 1
ATOM 2313 O O . ALA A 1 295 ? 2.402 -14.390 -0.906 1.00 93.81 295 ALA A O 1
ATOM 2314 N N . ILE A 1 296 ? 3.247 -13.212 0.812 1.00 95.12 296 ILE A N 1
ATOM 2315 C CA . ILE A 1 296 ? 2.807 -11.899 0.331 1.00 95.12 296 ILE A CA 1
ATOM 2316 C C . ILE A 1 296 ? 4.002 -11.144 -0.257 1.00 95.12 296 ILE A C 1
ATOM 2318 O O . ILE A 1 296 ? 5.041 -11.000 0.389 1.00 95.12 296 ILE A O 1
ATOM 2322 N N . GLY A 1 297 ? 3.857 -10.657 -1.490 1.00 95.12 297 GLY A N 1
ATOM 2323 C CA . GLY A 1 297 ? 4.822 -9.759 -2.126 1.00 95.12 297 GLY A CA 1
ATOM 2324 C C . GLY A 1 297 ? 4.488 -8.295 -1.862 1.00 95.12 297 GLY A C 1
ATOM 2325 O O . GLY A 1 297 ? 3.322 -7.925 -1.819 1.00 95.12 297 GLY A O 1
ATOM 2326 N N . VAL A 1 298 ? 5.511 -7.450 -1.721 1.00 94.81 298 VAL A N 1
ATOM 2327 C CA . VAL A 1 298 ? 5.343 -5.994 -1.584 1.00 94.81 298 VAL A CA 1
ATOM 2328 C C . VAL A 1 298 ? 6.329 -5.300 -2.498 1.00 94.81 298 VAL A C 1
ATOM 2330 O O . VAL A 1 298 ? 7.517 -5.607 -2.472 1.00 94.81 298 VAL A O 1
ATOM 2333 N N . TYR A 1 299 ? 5.834 -4.373 -3.302 1.00 96.62 299 TYR A N 1
ATOM 2334 C CA . TYR A 1 299 ? 6.605 -3.619 -4.268 1.00 96.62 299 TYR A CA 1
ATOM 2335 C C . TYR A 1 299 ? 6.401 -2.137 -3.989 1.00 96.62 299 TYR A C 1
ATOM 2337 O O . TYR A 1 299 ? 5.285 -1.624 -4.070 1.00 96.62 299 TYR A O 1
ATOM 2345 N N . PHE A 1 300 ? 7.486 -1.450 -3.647 1.00 95.12 300 PHE A N 1
ATOM 2346 C CA . PHE A 1 300 ? 7.467 -0.004 -3.463 1.00 95.12 300 PHE A CA 1
ATOM 2347 C C . PHE A 1 300 ? 7.847 0.680 -4.765 1.00 95.12 300 PHE A C 1
ATOM 2349 O O . PHE A 1 300 ? 8.840 0.317 -5.404 1.00 95.12 300 PHE A O 1
ATOM 2356 N N . ILE A 1 301 ? 7.062 1.681 -5.150 1.00 95.19 301 ILE A N 1
ATOM 2357 C CA . ILE A 1 301 ? 7.315 2.488 -6.333 1.00 95.19 301 ILE A CA 1
ATOM 2358 C C . ILE A 1 301 ? 7.612 3.900 -5.861 1.00 95.19 301 ILE A C 1
ATOM 2360 O O . ILE A 1 301 ? 6.784 4.532 -5.214 1.00 95.19 301 ILE A O 1
ATOM 2364 N N . SER A 1 302 ? 8.818 4.383 -6.144 1.00 92.94 302 SER A N 1
ATOM 2365 C CA . SER A 1 302 ? 9.269 5.692 -5.667 1.00 92.94 302 SER A CA 1
ATOM 2366 C C . SER A 1 302 ? 10.063 6.440 -6.723 1.00 92.94 302 SER A C 1
ATOM 2368 O O . SER A 1 302 ? 10.432 5.894 -7.763 1.00 92.94 302 SER A O 1
ATOM 2370 N N . GLN A 1 303 ? 10.337 7.715 -6.473 1.00 91.00 303 GLN A N 1
ATOM 2371 C CA . GLN A 1 303 ? 11.172 8.507 -7.365 1.00 91.00 303 GLN A CA 1
ATOM 2372 C C . GLN A 1 303 ? 12.640 8.103 -7.248 1.00 91.00 303 GLN A C 1
ATOM 2374 O O . GLN A 1 303 ? 13.321 7.947 -8.259 1.00 91.00 303 GLN A O 1
ATOM 2379 N N . SER A 1 304 ? 13.102 7.851 -6.027 1.00 88.06 304 SER A N 1
ATOM 2380 C CA . SER A 1 304 ? 14.456 7.414 -5.713 1.00 88.06 304 SER A CA 1
ATOM 2381 C C . SER A 1 304 ? 14.439 6.283 -4.681 1.00 88.06 304 SER A C 1
ATOM 2383 O O . SER A 1 304 ? 13.568 6.265 -3.808 1.00 88.06 304 SER A O 1
ATOM 2385 N N . PRO A 1 305 ? 15.428 5.369 -4.697 1.00 88.25 305 PRO A N 1
ATOM 2386 C CA . PRO A 1 305 ? 15.642 4.448 -3.586 1.00 88.25 305 PRO A CA 1
ATOM 2387 C C . PRO A 1 305 ? 15.809 5.176 -2.246 1.00 88.25 305 PRO A C 1
ATOM 2389 O O . PRO A 1 305 ? 15.320 4.691 -1.238 1.00 88.25 305 PRO A O 1
ATOM 2392 N N . SER A 1 306 ? 16.423 6.366 -2.234 1.00 87.25 306 SER A N 1
ATOM 2393 C CA . SER A 1 306 ? 16.663 7.147 -1.008 1.00 87.25 306 SER A CA 1
ATOM 2394 C C . SER A 1 306 ? 15.397 7.653 -0.306 1.00 87.25 306 SER A C 1
ATOM 2396 O O . SER A 1 306 ? 15.502 8.183 0.797 1.00 87.25 306 SER A O 1
ATOM 2398 N N . ASP A 1 307 ? 14.229 7.533 -0.936 1.00 86.19 307 ASP A N 1
ATOM 2399 C CA . ASP A 1 307 ? 12.950 7.896 -0.320 1.00 86.19 307 ASP A CA 1
ATOM 2400 C C . ASP A 1 307 ? 12.407 6.788 0.601 1.00 86.19 307 ASP A C 1
ATOM 2402 O O . ASP A 1 307 ? 11.429 6.987 1.319 1.00 86.19 307 ASP A O 1
ATOM 2406 N N . ILE A 1 308 ? 13.027 5.607 0.561 1.00 89.38 308 ILE A N 1
ATOM 2407 C CA . ILE A 1 308 ? 12.642 4.430 1.330 1.00 89.38 308 ILE A CA 1
ATOM 2408 C C . ILE A 1 308 ? 13.689 4.206 2.431 1.00 89.38 308 ILE A C 1
ATOM 2410 O O . ILE A 1 308 ? 14.886 4.256 2.148 1.00 89.38 308 ILE A O 1
ATOM 2414 N N . PRO A 1 309 ? 13.284 3.922 3.680 1.00 89.62 309 PRO A N 1
ATOM 2415 C CA . PRO A 1 309 ? 14.216 3.621 4.765 1.00 89.62 309 PRO A CA 1
ATOM 2416 C C . PRO A 1 309 ? 15.129 2.428 4.451 1.00 89.62 309 PRO A C 1
ATOM 2418 O O . PRO A 1 309 ? 14.658 1.399 3.963 1.00 89.62 309 PRO A O 1
ATOM 2421 N N . ASP A 1 310 ? 16.414 2.527 4.809 1.00 89.38 310 ASP A N 1
ATOM 2422 C CA . ASP A 1 310 ? 17.434 1.504 4.513 1.00 89.38 310 ASP A CA 1
ATOM 2423 C C . ASP A 1 310 ? 17.042 0.101 5.007 1.00 89.38 310 ASP A C 1
ATOM 2425 O O . ASP A 1 310 ? 17.255 -0.898 4.320 1.00 89.38 310 ASP A O 1
ATOM 2429 N N . GLU A 1 311 ? 16.399 0.016 6.175 1.00 90.69 311 GLU A N 1
ATOM 2430 C CA . GLU A 1 311 ? 15.920 -1.251 6.737 1.00 90.69 311 GLU A CA 1
ATOM 2431 C C . GLU A 1 311 ? 14.845 -1.929 5.878 1.00 90.69 311 GLU A C 1
ATOM 2433 O O . GLU A 1 311 ? 14.797 -3.160 5.820 1.00 90.69 311 GLU A O 1
ATOM 2438 N N . VAL A 1 312 ? 13.996 -1.136 5.212 1.00 91.31 312 VAL A N 1
ATOM 2439 C CA . VAL A 1 312 ? 12.992 -1.624 4.258 1.00 91.31 312 VAL A CA 1
ATOM 2440 C C . VAL A 1 312 ? 13.672 -1.953 2.935 1.00 91.31 312 VAL A C 1
ATOM 2442 O O . VAL A 1 312 ? 13.471 -3.050 2.422 1.00 91.31 312 VAL A O 1
ATOM 2445 N N . LEU A 1 313 ? 14.530 -1.062 2.416 1.00 90.38 313 LEU A N 1
ATOM 2446 C CA . LEU A 1 313 ? 15.303 -1.279 1.184 1.00 90.38 313 LEU A CA 1
ATOM 2447 C C . LEU A 1 313 ? 16.094 -2.588 1.209 1.00 90.38 313 LEU A C 1
ATOM 2449 O O . LEU A 1 313 ? 16.196 -3.251 0.177 1.00 90.38 313 LEU A O 1
ATOM 2453 N N . ALA A 1 314 ? 16.636 -2.967 2.367 1.00 90.06 314 ALA A N 1
ATOM 2454 C CA . ALA A 1 314 ? 17.363 -4.219 2.558 1.00 90.06 314 ALA A CA 1
ATOM 2455 C C . ALA A 1 314 ? 16.484 -5.471 2.375 1.00 90.06 314 ALA A C 1
ATOM 2457 O O . ALA A 1 314 ? 17.012 -6.548 2.112 1.00 90.06 314 ALA A O 1
ATOM 2458 N N . GLN A 1 315 ? 15.157 -5.348 2.492 1.00 92.44 315 GLN A N 1
ATOM 2459 C CA . GLN A 1 315 ? 14.209 -6.439 2.237 1.00 92.44 315 GLN A CA 1
ATOM 2460 C C . GLN A 1 315 ? 13.775 -6.521 0.765 1.00 92.44 315 GLN A C 1
ATOM 2462 O O . GLN A 1 315 ? 13.226 -7.539 0.347 1.00 92.44 315 GLN A O 1
ATOM 2467 N N . LEU A 1 316 ? 14.007 -5.470 -0.033 1.00 94.25 316 LEU A N 1
ATOM 2468 C CA . LEU A 1 316 ? 13.558 -5.383 -1.425 1.00 94.25 316 LEU A CA 1
ATOM 2469 C C . LEU A 1 316 ? 14.586 -6.040 -2.346 1.00 94.25 316 LEU A C 1
ATOM 2471 O O . LEU A 1 316 ? 15.605 -5.441 -2.707 1.00 94.25 316 LEU A O 1
ATOM 2475 N N . SER A 1 317 ? 14.325 -7.295 -2.703 1.00 94.12 317 SER A N 1
ATOM 2476 C CA . SER A 1 317 ? 15.306 -8.119 -3.412 1.00 94.12 317 SER A CA 1
ATOM 2477 C C . SER A 1 317 ? 15.213 -7.991 -4.935 1.00 94.12 317 SER A C 1
ATOM 2479 O O . SER A 1 317 ? 16.230 -8.085 -5.615 1.00 94.12 317 SER A O 1
ATOM 2481 N N . ASN A 1 318 ? 14.016 -7.747 -5.479 1.00 96.88 318 ASN A N 1
ATOM 2482 C CA . ASN A 1 318 ? 13.814 -7.513 -6.911 1.00 96.88 318 ASN A CA 1
ATOM 2483 C C . ASN A 1 318 ? 13.902 -6.009 -7.216 1.00 96.88 318 ASN A C 1
ATOM 2485 O O . ASN A 1 318 ? 13.133 -5.223 -6.666 1.00 96.88 318 ASN A O 1
ATOM 2489 N N . ARG A 1 319 ? 14.822 -5.583 -8.086 1.00 97.00 319 ARG A N 1
ATOM 2490 C CA . ARG A 1 319 ? 15.114 -4.159 -8.328 1.00 97.00 319 ARG A CA 1
ATOM 2491 C C . ARG A 1 319 ? 14.950 -3.782 -9.792 1.00 97.00 319 ARG A C 1
ATOM 2493 O O . ARG A 1 319 ? 15.533 -4.412 -10.674 1.00 97.00 319 ARG A O 1
ATOM 2500 N N . ILE A 1 320 ? 14.193 -2.714 -10.032 1.00 98.00 320 ILE A N 1
ATOM 2501 C CA . ILE A 1 320 ? 14.010 -2.092 -11.343 1.00 98.00 320 ILE A CA 1
ATOM 2502 C C . ILE A 1 320 ? 14.211 -0.583 -11.183 1.00 98.00 320 ILE A C 1
ATOM 2504 O O . ILE A 1 320 ? 13.418 0.098 -10.537 1.00 98.00 320 ILE A O 1
ATOM 2508 N N . GLN A 1 321 ? 15.277 -0.054 -11.772 1.00 97.38 321 GLN A N 1
ATOM 2509 C CA . GLN A 1 321 ? 15.631 1.361 -11.729 1.00 97.38 321 GLN A CA 1
ATOM 2510 C C . GLN A 1 321 ? 15.483 1.962 -13.124 1.00 97.38 321 GLN A C 1
ATOM 2512 O O . GLN A 1 321 ? 16.281 1.698 -14.018 1.00 97.38 321 GLN A O 1
ATOM 2517 N N . HIS A 1 322 ? 14.466 2.794 -13.301 1.00 97.50 322 HIS A N 1
ATOM 2518 C CA . HIS A 1 322 ? 14.319 3.675 -14.455 1.00 97.50 322 HIS A CA 1
ATOM 2519 C C . HIS A 1 322 ? 15.256 4.878 -14.343 1.00 97.50 322 HIS A C 1
ATOM 2521 O O . HIS A 1 322 ? 15.877 5.107 -13.302 1.00 97.50 322 HIS A O 1
ATOM 2527 N N . ALA A 1 323 ? 15.314 5.682 -15.403 1.00 94.56 323 ALA A N 1
ATOM 2528 C CA . ALA A 1 323 ? 16.146 6.878 -15.453 1.00 94.56 323 ALA A CA 1
ATOM 2529 C C . ALA A 1 323 ? 15.960 7.781 -14.218 1.00 94.56 323 ALA A C 1
ATOM 2531 O O . ALA A 1 323 ? 14.836 8.044 -13.773 1.00 94.56 323 ALA A O 1
ATOM 2532 N N . LEU A 1 324 ? 17.072 8.289 -13.691 1.00 90.19 324 LEU A N 1
ATOM 2533 C CA . LEU A 1 324 ? 17.102 9.365 -12.704 1.00 90.19 324 LEU A CA 1
ATOM 2534 C C . LEU A 1 324 ? 17.693 10.604 -13.367 1.00 90.19 324 LEU A C 1
ATOM 2536 O O . LEU A 1 324 ? 18.631 10.513 -14.152 1.00 90.19 324 LEU A O 1
ATOM 2540 N N . ARG A 1 325 ? 17.146 11.774 -13.044 1.00 83.56 325 ARG A N 1
ATOM 2541 C CA . ARG A 1 325 ? 17.699 13.050 -13.498 1.00 83.56 325 ARG A CA 1
ATOM 2542 C C . ARG A 1 325 ? 18.466 13.667 -12.340 1.00 83.56 325 ARG A C 1
ATOM 2544 O O . ARG A 1 325 ? 17.886 13.866 -11.278 1.00 83.56 325 ARG A O 1
ATOM 2551 N N . ALA A 1 326 ? 19.756 13.927 -12.535 1.00 83.12 326 ALA A N 1
ATOM 2552 C CA . ALA A 1 326 ? 20.613 14.492 -11.502 1.00 83.12 326 ALA A CA 1
ATOM 2553 C C . ALA A 1 326 ? 21.191 15.843 -11.920 1.00 83.12 326 ALA A C 1
ATOM 2555 O O . ALA A 1 326 ? 22.130 15.916 -12.709 1.00 83.12 326 ALA A O 1
ATOM 2556 N N . TYR A 1 327 ? 20.642 16.911 -11.346 1.00 84.88 327 TYR A N 1
ATOM 2557 C CA . TYR A 1 327 ? 21.085 18.294 -11.531 1.00 84.88 327 TYR A CA 1
ATOM 2558 C C . TYR A 1 327 ? 21.625 18.902 -10.232 1.00 84.88 327 TYR A C 1
ATOM 2560 O O . TYR A 1 327 ? 22.422 19.837 -10.256 1.00 84.88 327 TYR A O 1
ATOM 2568 N N . THR A 1 328 ? 21.217 18.356 -9.088 1.00 87.94 328 THR A N 1
ATOM 2569 C CA . THR A 1 328 ? 21.608 18.800 -7.750 1.00 87.94 328 THR A CA 1
ATOM 2570 C C . THR A 1 328 ? 22.527 17.784 -7.060 1.00 87.94 328 THR A C 1
ATOM 2572 O O . THR A 1 328 ? 22.479 16.590 -7.369 1.00 87.94 328 THR A O 1
ATOM 2575 N N . PRO A 1 329 ? 23.324 18.198 -6.053 1.00 88.75 329 PRO A N 1
ATOM 2576 C CA . PRO A 1 329 ? 24.131 17.266 -5.260 1.00 88.75 329 PRO A CA 1
ATOM 2577 C C . PRO A 1 329 ? 23.306 16.160 -4.582 1.00 88.75 329 PRO A C 1
ATOM 2579 O O . PRO A 1 329 ? 23.764 15.024 -4.465 1.00 88.75 329 PRO A O 1
ATOM 2582 N N . LYS A 1 330 ? 22.071 16.476 -4.160 1.00 84.81 330 LYS A N 1
ATOM 2583 C CA . LYS A 1 330 ? 21.140 15.496 -3.579 1.00 84.81 330 LYS A CA 1
ATOM 2584 C C . LYS A 1 330 ? 20.776 14.419 -4.602 1.00 84.81 330 LYS A C 1
ATOM 2586 O O . LYS A 1 330 ? 20.835 13.237 -4.281 1.00 84.81 330 LYS A O 1
ATOM 2591 N N . GLU A 1 331 ? 20.444 14.814 -5.827 1.00 85.81 331 GLU A N 1
ATOM 2592 C CA . GLU A 1 331 ? 20.093 13.866 -6.889 1.00 85.81 331 GLU A CA 1
ATOM 2593 C C . GLU A 1 331 ? 21.305 13.045 -7.348 1.00 85.81 331 GLU A C 1
ATOM 2595 O O . GLU A 1 331 ? 21.176 11.847 -7.572 1.00 85.81 331 GLU A O 1
ATOM 2600 N N . GLN A 1 332 ? 22.502 13.638 -7.407 1.00 88.56 332 GLN A N 1
ATOM 2601 C CA . GLN A 1 332 ? 23.737 12.894 -7.692 1.00 88.56 332 GLN A CA 1
ATOM 2602 C C . GLN A 1 332 ? 24.017 11.825 -6.629 1.00 88.56 332 GLN A C 1
ATOM 2604 O O . GLN A 1 332 ? 24.422 10.708 -6.958 1.00 88.56 332 GLN A O 1
ATOM 2609 N N . LYS A 1 333 ? 23.772 12.142 -5.350 1.00 85.75 333 LYS A N 1
ATOM 2610 C CA . LYS A 1 333 ? 23.848 11.156 -4.267 1.00 85.75 333 LYS A CA 1
ATOM 2611 C C . LYS A 1 333 ? 22.820 10.040 -4.469 1.00 85.75 333 LYS A C 1
ATOM 2613 O O . LYS A 1 333 ? 23.188 8.880 -4.347 1.00 85.75 333 LYS A O 1
ATOM 2618 N N . ALA A 1 334 ? 21.582 10.375 -4.828 1.00 85.56 334 ALA A N 1
ATOM 2619 C CA . ALA A 1 334 ? 20.540 9.391 -5.129 1.00 85.56 334 ALA A CA 1
ATOM 2620 C C . ALA A 1 334 ? 20.920 8.461 -6.296 1.00 85.56 334 ALA A C 1
ATOM 2622 O O . ALA A 1 334 ? 20.747 7.252 -6.176 1.00 85.56 334 ALA A O 1
ATOM 2623 N N . VAL A 1 335 ? 21.502 8.989 -7.379 1.00 89.88 335 VAL A N 1
ATOM 2624 C CA . VAL A 1 335 ? 22.022 8.178 -8.498 1.00 89.88 335 VAL A CA 1
ATOM 2625 C C . VAL A 1 335 ? 23.111 7.216 -8.027 1.00 89.88 335 VAL A C 1
ATOM 2627 O O . VAL A 1 335 ? 23.074 6.034 -8.368 1.00 89.88 335 VAL A O 1
ATOM 2630 N N . ARG A 1 336 ? 24.049 7.691 -7.200 1.00 90.06 336 ARG A N 1
ATOM 2631 C CA . ARG A 1 336 ? 25.107 6.843 -6.638 1.00 90.06 336 ARG A CA 1
ATOM 2632 C C . ARG A 1 336 ? 24.545 5.735 -5.755 1.00 90.06 336 ARG A C 1
ATOM 2634 O O . ARG A 1 336 ? 24.866 4.574 -5.974 1.00 90.06 336 ARG A O 1
ATOM 2641 N N . THR A 1 337 ? 23.664 6.083 -4.822 1.00 86.56 337 THR A N 1
ATOM 2642 C CA . THR A 1 337 ? 23.005 5.106 -3.951 1.00 86.56 337 THR A CA 1
ATOM 2643 C C . THR A 1 337 ? 22.219 4.080 -4.766 1.00 86.56 337 THR A C 1
ATOM 2645 O O . THR A 1 337 ? 22.318 2.891 -4.493 1.00 86.56 337 THR A O 1
ATOM 2648 N N . ALA A 1 338 ? 21.488 4.504 -5.801 1.00 88.62 338 ALA A N 1
ATOM 2649 C CA . ALA A 1 338 ? 20.771 3.589 -6.683 1.00 88.62 338 ALA A CA 1
ATOM 2650 C C . ALA A 1 338 ? 21.718 2.589 -7.366 1.00 88.62 338 ALA A C 1
ATOM 2652 O O . ALA A 1 338 ? 21.447 1.386 -7.339 1.00 88.62 338 ALA A O 1
ATOM 2653 N N . ALA A 1 339 ? 22.844 3.065 -7.908 1.00 91.88 339 ALA A N 1
ATOM 2654 C CA . ALA A 1 339 ? 23.849 2.221 -8.550 1.00 91.88 339 ALA A CA 1
ATOM 2655 C C . ALA A 1 339 ? 24.476 1.204 -7.582 1.00 91.88 339 ALA A C 1
ATOM 2657 O O . ALA A 1 339 ? 24.609 0.031 -7.923 1.00 91.88 339 ALA A O 1
ATOM 2658 N N . GLU A 1 340 ? 24.802 1.630 -6.360 1.00 89.50 340 GLU A N 1
ATOM 2659 C CA . GLU A 1 340 ? 25.403 0.784 -5.316 1.00 89.50 340 GLU A CA 1
ATOM 2660 C C . GLU A 1 340 ? 24.471 -0.337 -4.833 1.00 89.50 340 GLU A C 1
ATOM 2662 O O . GLU A 1 340 ? 24.934 -1.324 -4.265 1.00 89.50 340 GLU A O 1
ATOM 2667 N N . THR A 1 341 ? 23.160 -0.221 -5.070 1.00 87.56 341 THR A N 1
ATOM 2668 C CA . THR A 1 341 ? 22.200 -1.246 -4.641 1.00 87.56 341 THR A CA 1
ATOM 2669 C C . THR A 1 341 ? 22.105 -2.459 -5.567 1.00 87.56 341 THR A C 1
ATOM 2671 O O . THR A 1 341 ? 21.428 -3.437 -5.237 1.00 87.56 341 THR A O 1
ATOM 2674 N N . PHE A 1 342 ? 22.748 -2.405 -6.731 1.00 92.88 342 PHE A N 1
ATOM 2675 C CA . PHE A 1 342 ? 22.722 -3.477 -7.713 1.00 92.88 342 PHE A CA 1
ATOM 2676 C C . PHE A 1 342 ? 23.881 -4.452 -7.539 1.00 92.88 342 PHE A C 1
ATOM 2678 O O . PHE A 1 342 ? 24.991 -4.081 -7.161 1.00 92.88 342 PHE A O 1
ATOM 2685 N N . ARG A 1 343 ? 23.650 -5.715 -7.913 1.00 93.75 343 ARG A N 1
ATOM 2686 C CA . ARG A 1 343 ? 24.760 -6.644 -8.126 1.00 93.75 343 ARG A CA 1
ATOM 2687 C C . ARG A 1 343 ? 25.585 -6.163 -9.334 1.00 93.75 343 ARG A C 1
ATOM 2689 O O . ARG A 1 343 ? 25.000 -6.042 -10.417 1.00 93.75 343 ARG A O 1
ATOM 2696 N N . PRO A 1 344 ? 26.907 -5.943 -9.186 1.00 94.12 344 PRO A N 1
ATOM 2697 C CA . PRO A 1 344 ? 27.742 -5.409 -10.257 1.00 94.12 344 PRO A CA 1
ATOM 2698 C C . PRO A 1 344 ? 27.733 -6.282 -11.511 1.00 94.12 344 PRO A C 1
ATOM 2700 O O . PRO A 1 344 ? 27.726 -7.513 -11.422 1.00 94.12 344 PRO A O 1
ATOM 2703 N N . ASN A 1 345 ? 27.791 -5.629 -12.668 1.00 96.12 345 ASN A N 1
ATOM 2704 C CA . ASN A 1 345 ? 27.996 -6.257 -13.964 1.00 96.12 345 ASN A CA 1
ATOM 2705 C C . ASN A 1 345 ? 29.271 -5.663 -14.597 1.00 96.12 345 ASN A C 1
ATOM 2707 O O . ASN A 1 345 ? 29.304 -4.450 -14.799 1.00 96.12 345 ASN A O 1
ATOM 2711 N N . PRO A 1 346 ? 30.311 -6.466 -14.902 1.00 94.50 346 PRO A N 1
ATOM 2712 C CA . PRO A 1 346 ? 31.545 -5.975 -15.523 1.00 94.50 346 PRO A CA 1
ATOM 2713 C C . PRO A 1 346 ? 31.339 -5.238 -16.853 1.00 94.50 346 PRO A C 1
ATOM 2715 O O . PRO A 1 346 ? 32.144 -4.376 -17.194 1.00 94.50 346 PRO A O 1
ATOM 2718 N N . ASP A 1 347 ? 30.260 -5.551 -17.573 1.00 94.94 347 ASP A N 1
ATOM 2719 C CA . ASP A 1 347 ? 29.962 -4.977 -18.888 1.00 94.94 347 ASP A CA 1
ATOM 2720 C C . ASP A 1 347 ? 29.166 -3.661 -18.804 1.00 94.94 347 ASP A C 1
ATOM 2722 O O . ASP A 1 347 ? 28.898 -3.032 -19.828 1.00 94.94 347 ASP A O 1
ATOM 2726 N N . ILE A 1 348 ? 28.748 -3.241 -17.602 1.00 95.25 348 ILE A N 1
ATOM 2727 C CA . ILE A 1 348 ? 27.894 -2.064 -17.399 1.00 95.25 348 ILE A CA 1
ATOM 2728 C C . ILE A 1 348 ? 28.436 -1.203 -16.256 1.00 95.25 348 ILE A C 1
ATOM 2730 O O . ILE A 1 348 ? 28.342 -1.570 -15.082 1.00 95.25 348 ILE A O 1
ATOM 2734 N N . ASP A 1 349 ? 28.878 0.016 -16.578 1.00 95.88 349 ASP A N 1
ATOM 2735 C CA . ASP A 1 349 ? 28.999 1.068 -15.568 1.00 95.88 349 ASP A CA 1
ATOM 2736 C C . ASP A 1 349 ? 27.590 1.476 -15.121 1.00 95.88 349 ASP A C 1
ATOM 2738 O O . ASP A 1 349 ? 26.873 2.212 -15.799 1.00 95.88 349 ASP A O 1
ATOM 2742 N N . THR A 1 350 ? 27.171 0.945 -13.974 1.00 95.06 350 THR A N 1
ATOM 2743 C CA . THR A 1 350 ? 25.816 1.134 -13.441 1.00 95.06 350 THR A CA 1
ATOM 2744 C C . THR A 1 350 ? 25.546 2.605 -13.122 1.00 95.06 350 THR A C 1
ATOM 2746 O O . THR A 1 350 ? 24.439 3.088 -13.347 1.00 95.06 350 THR A O 1
ATOM 2749 N N . LEU A 1 351 ? 26.553 3.338 -12.634 1.00 93.44 351 LEU A N 1
ATOM 2750 C CA . LEU A 1 351 ? 26.412 4.746 -12.271 1.00 93.44 351 LEU A CA 1
ATOM 2751 C C . LEU A 1 351 ? 26.184 5.604 -13.516 1.00 93.44 351 LEU A C 1
ATOM 2753 O O . LEU A 1 351 ? 25.267 6.430 -13.543 1.00 93.44 351 LEU A O 1
ATOM 2757 N N . GLN A 1 352 ? 27.000 5.384 -14.548 1.00 92.94 352 GLN A N 1
ATOM 2758 C CA . GLN A 1 352 ? 26.861 6.069 -15.827 1.00 92.94 352 GLN A CA 1
ATOM 2759 C C . GLN A 1 352 ? 25.534 5.693 -16.502 1.00 92.94 352 GLN A C 1
ATOM 2761 O O . GLN A 1 352 ? 24.771 6.576 -16.900 1.00 92.94 352 GLN A O 1
ATOM 2766 N N . ALA A 1 353 ? 25.207 4.399 -16.545 1.00 94.81 353 ALA A N 1
ATOM 2767 C CA . ALA A 1 353 ? 24.033 3.891 -17.241 1.00 94.81 353 ALA A CA 1
ATOM 2768 C C . ALA A 1 353 ? 22.720 4.489 -16.716 1.00 94.81 353 ALA A C 1
ATOM 2770 O O . ALA A 1 353 ? 21.870 4.834 -17.531 1.00 94.81 353 ALA A O 1
ATOM 2771 N N . ILE A 1 354 ? 22.557 4.684 -15.396 1.00 93.56 354 ILE A N 1
ATOM 2772 C CA . ILE A 1 354 ? 21.342 5.291 -14.805 1.00 93.56 354 ILE A CA 1
ATOM 2773 C C . ILE A 1 354 ? 21.012 6.654 -15.429 1.00 93.56 354 ILE A C 1
ATOM 2775 O O . ILE A 1 354 ? 19.837 6.970 -15.629 1.00 93.56 354 ILE A O 1
ATOM 2779 N N . SER A 1 355 ? 22.038 7.456 -15.721 1.00 89.50 355 SER A N 1
ATOM 2780 C CA . SER A 1 355 ? 21.875 8.811 -16.263 1.00 89.50 355 SER A CA 1
ATOM 2781 C C . SER A 1 355 ? 21.597 8.815 -17.771 1.00 89.50 355 SER A C 1
ATOM 2783 O O . SER A 1 355 ? 21.072 9.793 -18.297 1.00 89.50 355 SER A O 1
ATOM 2785 N N . GLU A 1 356 ? 21.937 7.728 -18.465 1.00 93.50 356 GLU A N 1
ATOM 2786 C CA . GLU A 1 356 ? 21.784 7.560 -19.915 1.00 93.50 356 GLU A CA 1
ATOM 2787 C C . GLU A 1 356 ? 20.508 6.808 -20.313 1.00 93.50 356 GLU A C 1
ATOM 2789 O O . GLU A 1 356 ? 20.231 6.652 -21.507 1.00 93.50 356 GLU A O 1
ATOM 2794 N N . LEU A 1 357 ? 19.756 6.292 -19.336 1.00 96.00 357 LEU A N 1
ATOM 2795 C CA . LEU A 1 357 ? 18.525 5.550 -19.585 1.00 96.00 357 LEU A CA 1
ATOM 2796 C C . LEU A 1 357 ? 17.500 6.416 -20.324 1.00 96.00 357 LEU A C 1
ATOM 2798 O O . LEU A 1 357 ? 17.177 7.538 -19.921 1.00 96.00 357 LEU A O 1
ATOM 2802 N N . SER A 1 358 ? 16.938 5.847 -21.385 1.00 93.62 358 SER A N 1
ATOM 2803 C CA . SER A 1 358 ? 15.806 6.437 -22.099 1.00 93.62 358 SER A CA 1
ATOM 2804 C C . SER A 1 358 ? 14.473 6.111 -21.415 1.00 93.62 358 SER A C 1
ATOM 2806 O O . SER A 1 358 ? 14.382 5.271 -20.522 1.00 93.62 358 SER A O 1
ATOM 2808 N N . THR A 1 359 ? 13.395 6.782 -21.827 1.00 92.88 359 THR A N 1
ATOM 2809 C CA . THR A 1 359 ? 12.051 6.475 -21.306 1.00 92.88 359 THR A CA 1
ATOM 2810 C C . THR A 1 359 ? 11.638 5.052 -21.687 1.00 92.88 359 THR A C 1
ATOM 2812 O O . THR A 1 359 ? 11.749 4.665 -22.848 1.00 92.88 359 THR A O 1
ATOM 2815 N N . GLY A 1 360 ? 11.143 4.283 -20.715 1.00 92.25 360 GLY A N 1
ATOM 2816 C CA . GLY A 1 360 ? 10.792 2.871 -20.892 1.00 92.25 360 GLY A CA 1
ATOM 2817 C C . GLY A 1 360 ? 11.988 1.915 -20.844 1.00 92.25 360 GLY A C 1
ATOM 2818 O O . GLY A 1 360 ? 11.790 0.709 -20.987 1.00 92.25 360 GLY A O 1
ATOM 2819 N N . GLU A 1 361 ? 13.197 2.431 -20.625 1.00 96.88 361 GLU A N 1
ATOM 2820 C CA . GLU A 1 361 ? 14.413 1.664 -20.376 1.00 96.88 361 GLU A CA 1
ATOM 2821 C C . GLU A 1 361 ? 14.740 1.657 -18.876 1.00 96.88 361 GLU A C 1
ATOM 2823 O O . GLU A 1 361 ? 14.524 2.646 -18.171 1.00 96.88 361 GLU A O 1
ATOM 2828 N N . ALA A 1 362 ? 15.273 0.543 -18.378 1.00 98.00 362 ALA A N 1
ATOM 2829 C CA . ALA A 1 362 ? 15.619 0.387 -16.973 1.00 98.00 362 ALA A CA 1
ATOM 2830 C C . ALA A 1 362 ? 16.884 -0.453 -16.770 1.00 98.00 362 ALA A C 1
ATOM 2832 O O . ALA A 1 362 ? 17.236 -1.305 -17.591 1.00 98.00 362 ALA A O 1
ATOM 2833 N N . LEU A 1 363 ? 17.526 -0.240 -15.623 1.00 98.06 363 LEU A N 1
ATOM 2834 C CA . LEU A 1 363 ? 18.452 -1.186 -15.017 1.00 98.06 363 LEU A CA 1
ATOM 2835 C C . LEU A 1 363 ? 17.676 -2.174 -14.148 1.00 98.06 363 LEU A C 1
ATOM 2837 O O . LEU A 1 363 ? 16.879 -1.777 -13.297 1.00 98.06 363 LEU A O 1
ATOM 2841 N N . ILE A 1 364 ? 17.891 -3.465 -14.373 1.00 98.00 364 ILE A N 1
ATOM 2842 C CA . ILE A 1 364 ? 17.068 -4.535 -13.816 1.00 98.00 364 ILE A CA 1
ATOM 2843 C C . ILE A 1 364 ? 17.960 -5.586 -13.163 1.00 98.00 364 ILE A C 1
ATOM 2845 O O . ILE A 1 364 ? 18.910 -6.074 -13.772 1.00 98.00 364 ILE A O 1
ATOM 2849 N N . SER A 1 365 ? 17.626 -5.957 -11.931 1.00 97.19 365 SER A N 1
ATOM 2850 C CA . SER A 1 365 ? 18.212 -7.079 -11.197 1.00 97.19 365 SER A CA 1
ATOM 2851 C C . SER A 1 365 ? 17.084 -7.798 -10.466 1.00 97.19 365 SER A C 1
ATOM 2853 O O . SER A 1 365 ? 16.568 -7.327 -9.454 1.00 97.19 365 SER A O 1
ATOM 2855 N N . LEU A 1 366 ? 16.644 -8.915 -11.040 1.00 97.50 366 LEU A N 1
ATOM 2856 C CA . LEU A 1 366 ? 15.627 -9.791 -10.460 1.00 97.50 366 LEU A CA 1
ATOM 2857 C C . LEU A 1 366 ? 16.306 -11.010 -9.834 1.00 97.50 366 LEU A C 1
ATOM 2859 O O . LEU A 1 366 ? 17.453 -11.329 -10.160 1.00 97.50 366 LEU A O 1
ATOM 2863 N N . LEU A 1 367 ? 15.609 -11.681 -8.924 1.00 96.94 367 LEU A N 1
ATOM 2864 C CA . LEU A 1 367 ? 16.153 -12.860 -8.261 1.00 96.94 367 LEU A CA 1
ATOM 2865 C C . LEU A 1 367 ? 16.236 -14.080 -9.184 1.00 96.94 367 LEU A C 1
ATOM 2867 O O . LEU A 1 367 ? 15.351 -14.339 -10.000 1.00 96.94 367 LEU A O 1
ATOM 2871 N N . GLN A 1 368 ? 17.309 -14.843 -9.000 1.00 95.19 368 GLN A N 1
ATOM 2872 C CA . GLN A 1 368 ? 17.549 -16.145 -9.616 1.00 95.19 368 GLN A CA 1
ATOM 2873 C C . GLN A 1 368 ? 16.889 -17.281 -8.799 1.00 95.19 368 GLN A C 1
ATOM 2875 O O . GLN A 1 368 ? 16.492 -17.051 -7.652 1.00 95.19 368 GLN A O 1
ATOM 2880 N N . PRO A 1 369 ? 16.814 -18.522 -9.331 1.00 92.56 369 PRO A N 1
ATOM 2881 C CA . PRO A 1 369 ? 16.226 -19.664 -8.618 1.00 92.56 369 PRO A CA 1
ATOM 2882 C C . PRO A 1 369 ? 16.868 -19.992 -7.268 1.00 92.56 369 PRO A C 1
ATOM 2884 O O . PRO A 1 369 ? 16.217 -20.570 -6.404 1.00 92.56 369 PRO A O 1
ATOM 2887 N N . ASP A 1 370 ? 18.139 -19.638 -7.082 1.00 93.31 370 ASP A N 1
ATOM 2888 C CA . ASP A 1 370 ? 18.874 -19.820 -5.827 1.00 93.31 370 ASP A CA 1
ATOM 2889 C C . ASP A 1 370 ? 18.623 -18.684 -4.813 1.00 93.31 370 ASP A C 1
ATOM 2891 O O . ASP A 1 370 ? 19.183 -18.685 -3.718 1.00 93.31 370 ASP A O 1
ATOM 2895 N N . GLY A 1 371 ? 17.782 -17.706 -5.166 1.00 92.00 371 GLY A N 1
ATOM 2896 C CA . GLY A 1 371 ? 17.475 -16.533 -4.354 1.00 92.00 371 GLY A CA 1
ATOM 2897 C C . GLY A 1 371 ? 18.544 -15.440 -4.396 1.00 92.00 371 GLY A C 1
ATOM 2898 O O . GLY A 1 371 ? 18.391 -14.433 -3.703 1.00 92.00 371 GLY A O 1
ATOM 2899 N N . SER A 1 372 ? 19.606 -15.597 -5.192 1.00 94.94 372 SER A N 1
ATOM 2900 C CA . SER A 1 372 ? 20.620 -14.560 -5.378 1.00 94.94 372 SER A CA 1
ATOM 2901 C C . SER A 1 372 ? 20.173 -13.524 -6.424 1.00 94.94 372 SER A C 1
ATOM 2903 O O . SER A 1 372 ? 19.523 -13.880 -7.413 1.00 94.94 372 SER A O 1
ATOM 2905 N N . PRO A 1 373 ? 20.513 -12.233 -6.265 1.00 95.12 373 PRO A N 1
ATOM 2906 C CA . PRO A 1 373 ? 20.248 -11.240 -7.300 1.00 95.12 373 PRO A CA 1
ATOM 2907 C C . PRO A 1 373 ? 21.019 -11.547 -8.589 1.00 95.12 373 PRO A C 1
ATOM 2909 O O . PRO A 1 373 ? 22.229 -11.814 -8.571 1.00 95.12 373 PRO A O 1
ATOM 2912 N N . ALA A 1 374 ? 20.344 -11.467 -9.734 1.00 96.69 374 ALA A N 1
ATOM 2913 C CA . ALA A 1 374 ? 21.019 -11.482 -11.025 1.00 96.69 374 ALA A CA 1
ATOM 2914 C C . ALA A 1 374 ? 21.917 -10.241 -11.170 1.00 96.69 374 ALA A C 1
ATOM 2916 O O . ALA A 1 374 ? 21.643 -9.190 -10.585 1.00 96.69 374 ALA A O 1
ATOM 2917 N N . MET A 1 375 ? 22.993 -10.349 -11.955 1.00 96.62 375 MET A N 1
ATOM 2918 C CA . MET A 1 375 ? 23.778 -9.169 -12.336 1.00 96.62 375 MET A CA 1
ATOM 2919 C C . MET A 1 375 ? 22.870 -8.141 -13.011 1.00 96.62 375 MET A C 1
ATOM 2921 O O . MET A 1 375 ? 21.952 -8.518 -13.744 1.00 96.62 375 MET A O 1
ATOM 2925 N N . VAL A 1 376 ? 23.117 -6.857 -12.751 1.00 97.31 376 VAL A N 1
ATOM 2926 C CA . VAL A 1 376 ? 22.310 -5.783 -13.333 1.00 97.31 376 VAL A CA 1
ATOM 2927 C C . VAL A 1 376 ? 22.374 -5.806 -14.857 1.00 97.31 376 VAL A C 1
ATOM 2929 O O . VAL A 1 376 ? 23.437 -5.989 -15.449 1.00 97.31 376 VAL A O 1
ATOM 2932 N N . GLN A 1 377 ? 21.224 -5.628 -15.496 1.00 97.44 377 GLN A N 1
ATOM 2933 C CA . GLN A 1 377 ? 21.090 -5.566 -16.947 1.00 97.44 377 GLN A CA 1
ATOM 2934 C C . GLN A 1 377 ? 20.368 -4.288 -17.352 1.00 97.44 377 GLN A C 1
ATOM 2936 O O . GLN A 1 377 ? 19.413 -3.884 -16.696 1.00 97.44 377 GLN A O 1
ATOM 2941 N N . ARG A 1 378 ? 20.796 -3.680 -18.459 1.00 97.50 378 ARG A N 1
ATOM 2942 C CA . ARG A 1 378 ? 20.087 -2.581 -19.122 1.00 97.50 378 ARG A CA 1
ATOM 2943 C C . ARG A 1 378 ? 19.129 -3.168 -20.160 1.00 97.50 378 ARG A C 1
ATOM 2945 O O . ARG A 1 378 ? 19.558 -3.976 -20.985 1.00 97.50 378 ARG A O 1
ATOM 2952 N N . ALA A 1 379 ? 17.845 -2.822 -20.086 1.00 97.19 379 ALA A N 1
ATOM 2953 C CA . ALA A 1 379 ? 16.814 -3.385 -20.957 1.00 97.19 379 ALA A CA 1
ATOM 2954 C C . ALA A 1 379 ? 15.582 -2.484 -21.089 1.00 97.19 379 ALA A C 1
ATOM 2956 O O . ALA A 1 379 ? 15.307 -1.648 -20.228 1.00 97.19 379 ALA A O 1
ATOM 2957 N N . TYR A 1 380 ? 14.795 -2.709 -22.142 1.00 97.44 380 TYR A N 1
ATOM 2958 C CA . TYR A 1 380 ? 13.500 -2.060 -22.322 1.00 97.44 380 TYR A CA 1
ATOM 2959 C C . TYR A 1 380 ? 12.402 -2.847 -21.612 1.00 97.44 380 TYR A C 1
ATOM 2961 O O . TYR A 1 380 ? 12.325 -4.069 -21.732 1.00 97.44 380 TYR A O 1
ATOM 2969 N N . ILE A 1 381 ? 11.525 -2.142 -20.901 1.00 97.56 381 ILE A N 1
ATOM 2970 C CA . ILE A 1 381 ? 10.347 -2.722 -20.252 1.00 97.56 381 ILE A CA 1
ATOM 2971 C C . ILE A 1 381 ? 9.324 -3.114 -21.319 1.00 97.56 381 ILE A C 1
ATOM 2973 O O . ILE A 1 381 ? 9.110 -2.379 -22.291 1.00 97.56 381 ILE A O 1
ATOM 2977 N N . LEU A 1 382 ? 8.656 -4.245 -21.117 1.00 95.56 382 LEU A N 1
ATOM 2978 C CA . LEU A 1 382 ? 7.566 -4.704 -21.972 1.00 95.56 382 LEU A CA 1
ATOM 2979 C C . LEU A 1 382 ? 6.417 -3.662 -22.006 1.00 95.56 382 LEU A C 1
ATOM 2981 O O . LEU A 1 382 ? 6.225 -2.921 -21.040 1.00 95.56 382 LEU A O 1
ATOM 2985 N N . PRO A 1 383 ? 5.669 -3.492 -23.109 1.00 94.25 383 PRO A N 1
ATOM 2986 C CA . PRO A 1 383 ? 4.443 -2.692 -23.064 1.00 94.25 383 PRO A CA 1
ATOM 2987 C C . PRO A 1 383 ? 3.340 -3.393 -22.253 1.00 94.25 383 PRO A C 1
ATOM 2989 O O . PRO A 1 383 ? 3.357 -4.612 -22.215 1.00 94.25 383 PRO A O 1
ATOM 2992 N N . PRO A 1 384 ? 2.379 -2.678 -21.639 1.00 95.00 384 PRO A N 1
ATOM 2993 C CA . PRO A 1 384 ? 1.205 -3.290 -21.006 1.00 95.00 384 PRO A CA 1
ATOM 2994 C C . PRO A 1 384 ? 0.198 -3.791 -22.059 1.00 95.00 384 PRO A C 1
ATOM 2996 O O . PRO A 1 384 ? 0.113 -3.223 -23.153 1.00 95.00 384 PRO A O 1
ATOM 2999 N N . GLN A 1 385 ? -0.569 -4.839 -21.744 1.00 95.50 385 GLN A N 1
ATOM 3000 C CA . GLN A 1 385 ? -1.670 -5.356 -22.575 1.00 95.50 385 GLN A CA 1
ATOM 3001 C C . GLN A 1 385 ? -2.984 -4.606 -22.323 1.00 95.50 385 GLN A C 1
ATOM 3003 O O . GLN A 1 385 ? -3.883 -4.660 -23.169 1.00 95.50 385 GLN A O 1
ATOM 3008 N N . SER A 1 386 ? -3.107 -3.924 -21.183 1.00 96.88 386 SER A N 1
ATOM 3009 C CA . SER A 1 386 ? -4.294 -3.155 -20.824 1.00 96.88 386 SER A CA 1
ATOM 3010 C C . SER A 1 386 ? -4.259 -1.713 -21.330 1.00 96.88 386 SER A C 1
ATOM 3012 O O . SER A 1 386 ? -3.260 -1.221 -21.867 1.00 96.88 386 SER A O 1
ATOM 3014 N N . TYR A 1 387 ? -5.367 -0.998 -21.131 1.00 95.50 387 TYR A N 1
ATOM 3015 C CA . TYR A 1 387 ? -5.462 0.414 -21.465 1.00 95.50 387 TYR A CA 1
ATOM 3016 C C . TYR A 1 387 ? -4.491 1.277 -20.639 1.00 95.50 387 TYR A C 1
ATOM 3018 O O . TYR A 1 387 ? -4.364 1.176 -19.410 1.00 95.50 387 TYR A O 1
ATOM 3026 N N . MET A 1 388 ? -3.787 2.163 -21.346 1.00 90.56 388 MET A N 1
ATOM 3027 C CA . MET A 1 388 ? -2.862 3.130 -20.768 1.00 90.56 388 MET A CA 1
ATOM 3028 C C . MET A 1 388 ? -3.586 4.446 -20.484 1.00 90.56 388 MET A C 1
ATOM 3030 O O . MET A 1 388 ? -3.542 5.372 -21.287 1.00 90.56 388 MET A O 1
ATOM 3034 N N . GLY A 1 389 ? -4.234 4.531 -19.325 1.00 90.88 389 GLY A N 1
ATOM 3035 C CA . GLY A 1 389 ? -4.842 5.764 -18.836 1.00 90.88 389 GLY A CA 1
ATOM 3036 C C . GLY A 1 389 ? -5.905 5.500 -17.781 1.00 90.88 389 GLY A C 1
ATOM 3037 O O . GLY A 1 389 ? -6.112 4.355 -17.374 1.00 90.88 389 GLY A O 1
ATOM 3038 N N . ALA A 1 390 ? -6.576 6.570 -17.365 1.00 93.56 390 ALA A N 1
ATOM 3039 C CA . ALA A 1 390 ? -7.776 6.486 -16.549 1.00 93.56 390 ALA A CA 1
ATOM 3040 C C . ALA A 1 390 ? -8.977 6.046 -17.399 1.00 93.56 390 ALA A C 1
ATOM 3042 O O . ALA A 1 390 ? -9.075 6.409 -18.575 1.00 93.56 390 ALA A O 1
ATOM 3043 N N . ILE A 1 391 ? -9.890 5.288 -16.800 1.00 95.50 391 ILE A N 1
ATOM 3044 C CA . ILE A 1 391 ? -11.193 4.986 -17.405 1.00 95.50 391 ILE A CA 1
ATOM 3045 C C . ILE A 1 391 ? -12.181 6.128 -17.160 1.00 95.50 391 ILE A C 1
ATOM 3047 O O . ILE A 1 391 ? -11.993 6.936 -16.250 1.00 95.50 391 ILE A O 1
ATOM 3051 N N . ALA A 1 392 ? -13.240 6.180 -17.965 1.00 95.56 392 ALA A N 1
ATOM 3052 C CA . ALA A 1 392 ? -14.351 7.090 -17.725 1.00 95.56 392 ALA A CA 1
ATOM 3053 C C . ALA A 1 392 ? -15.142 6.676 -16.467 1.00 95.56 392 ALA A C 1
ATOM 3055 O O . ALA A 1 392 ? -15.206 5.493 -16.116 1.00 95.56 392 ALA A O 1
ATOM 3056 N N . ASP A 1 393 ? -15.723 7.656 -15.770 1.00 94.44 393 ASP A N 1
ATOM 3057 C CA . ASP A 1 393 ? -16.402 7.425 -14.489 1.00 94.44 393 ASP A CA 1
ATOM 3058 C C . ASP A 1 393 ? -17.636 6.515 -14.635 1.00 94.44 393 ASP A C 1
ATOM 3060 O O . ASP A 1 393 ? -17.919 5.722 -13.743 1.00 94.44 393 ASP A O 1
ATOM 3064 N N . ASP A 1 394 ? -18.338 6.560 -15.768 1.00 96.50 394 ASP A N 1
ATOM 3065 C CA . ASP A 1 394 ? -19.465 5.671 -16.075 1.00 96.50 394 ASP A CA 1
ATOM 3066 C C . ASP A 1 394 ? -19.031 4.202 -16.201 1.00 96.50 394 ASP A C 1
ATOM 3068 O O . ASP A 1 394 ? -19.664 3.316 -15.625 1.00 96.50 394 ASP A O 1
ATOM 3072 N N . VAL A 1 395 ? -17.904 3.945 -16.873 1.00 96.19 395 VAL A N 1
ATOM 3073 C CA . VAL A 1 395 ? -17.297 2.607 -16.967 1.00 96.19 395 VAL A CA 1
ATOM 3074 C C . VAL A 1 395 ? -16.919 2.100 -15.578 1.00 96.19 395 VAL A C 1
ATOM 3076 O O . VAL A 1 395 ? -17.217 0.957 -15.230 1.00 96.19 395 VAL A O 1
ATOM 3079 N N . ARG A 1 396 ? -16.305 2.959 -14.756 1.00 97.19 396 ARG A N 1
ATOM 3080 C CA . ARG A 1 396 ? -15.957 2.630 -13.369 1.00 97.19 396 ARG A CA 1
ATOM 3081 C C . ARG A 1 396 ? -17.194 2.249 -12.556 1.00 97.19 396 ARG A C 1
ATOM 3083 O O . ARG A 1 396 ? -17.178 1.220 -11.886 1.00 97.19 396 ARG A O 1
ATOM 3090 N N . GLN A 1 397 ? -18.258 3.047 -12.630 1.00 96.19 397 GLN A N 1
ATOM 3091 C CA . GLN A 1 397 ? -19.501 2.787 -11.902 1.00 96.19 397 GLN A CA 1
ATOM 3092 C C . GLN A 1 397 ? -20.183 1.494 -12.365 1.00 96.19 397 GLN A C 1
ATOM 3094 O O . GLN A 1 397 ? -20.702 0.759 -11.529 1.00 96.19 397 GLN A O 1
ATOM 3099 N N . SER A 1 398 ? -20.136 1.158 -13.660 1.00 96.88 398 SER A N 1
ATOM 3100 C CA . SER A 1 398 ? -20.637 -0.138 -14.152 1.00 96.88 398 SER A CA 1
ATOM 3101 C C . SER A 1 398 ? -19.898 -1.306 -13.495 1.00 96.88 398 SER A C 1
ATOM 3103 O O . SER A 1 398 ? -20.531 -2.212 -12.963 1.00 96.88 398 SER A O 1
ATOM 3105 N N . ILE A 1 399 ? -18.559 -1.247 -13.452 1.00 96.38 399 ILE A N 1
ATOM 3106 C CA . ILE A 1 399 ? -17.725 -2.296 -12.841 1.00 96.38 399 ILE A CA 1
ATOM 3107 C C . ILE A 1 399 ? -18.030 -2.451 -11.345 1.00 96.38 399 ILE A C 1
ATOM 3109 O O . ILE A 1 399 ? -18.132 -3.575 -10.859 1.00 96.38 399 ILE A O 1
ATOM 3113 N N . ILE A 1 400 ? -18.190 -1.336 -10.624 1.00 96.88 400 ILE A N 1
ATOM 3114 C CA . ILE A 1 400 ? -18.556 -1.336 -9.200 1.00 96.88 400 ILE A CA 1
ATOM 3115 C C . ILE A 1 400 ? -19.921 -2.010 -9.018 1.00 96.88 400 ILE A C 1
ATOM 3117 O O . ILE A 1 400 ? -20.025 -3.000 -8.302 1.00 96.88 400 ILE A O 1
ATOM 3121 N N . ASN A 1 401 ? -20.954 -1.543 -9.721 1.00 95.19 401 ASN A N 1
ATOM 3122 C CA . ASN A 1 401 ? -22.328 -2.021 -9.538 1.00 95.19 401 ASN A CA 1
ATOM 3123 C C . ASN A 1 401 ? -22.525 -3.500 -9.915 1.00 95.19 401 ASN A C 1
ATOM 3125 O O . ASN A 1 401 ? -23.372 -4.182 -9.339 1.00 95.19 401 ASN A O 1
ATOM 3129 N N . GLU A 1 402 ? -21.759 -4.003 -10.883 1.00 92.62 402 GLU A N 1
ATOM 3130 C CA . GLU A 1 402 ? -21.781 -5.412 -11.294 1.00 92.62 402 GLU A CA 1
ATOM 3131 C C . GLU A 1 402 ? -20.936 -6.317 -10.377 1.00 92.62 402 GLU A C 1
ATOM 3133 O O . GLU A 1 402 ? -21.087 -7.544 -10.389 1.00 92.62 402 GLU A O 1
ATOM 3138 N N . GLY A 1 403 ? -20.039 -5.729 -9.581 1.00 89.19 403 GLY A N 1
ATOM 3139 C CA . GLY A 1 403 ? -19.099 -6.431 -8.721 1.00 89.19 403 GLY A CA 1
ATOM 3140 C C . GLY A 1 403 ? -19.765 -7.122 -7.529 1.00 89.19 403 GLY A C 1
ATOM 3141 O O . GLY A 1 403 ? -20.637 -6.577 -6.855 1.00 89.19 403 GLY A O 1
ATOM 3142 N N . ALA A 1 404 ? -19.289 -8.323 -7.187 1.00 90.88 404 ALA A N 1
ATOM 3143 C CA . ALA A 1 404 ? -19.781 -9.064 -6.019 1.00 90.88 404 ALA A CA 1
ATOM 3144 C C . ALA A 1 404 ? -19.569 -8.310 -4.690 1.00 90.88 404 ALA A C 1
ATOM 3146 O O . ALA A 1 404 ? -20.325 -8.510 -3.738 1.00 90.88 404 ALA A O 1
ATOM 3147 N N . MET A 1 405 ? -18.556 -7.440 -4.642 1.00 95.75 405 MET A N 1
ATOM 3148 C CA . MET A 1 405 ? -18.224 -6.631 -3.471 1.00 95.75 405 MET A CA 1
ATOM 3149 C C . MET A 1 405 ? -19.280 -5.563 -3.177 1.00 95.75 405 MET A C 1
ATOM 3151 O O . MET A 1 405 ? -19.452 -5.214 -2.013 1.00 95.75 405 MET A O 1
ATOM 3155 N N . GLU A 1 406 ? -20.060 -5.121 -4.170 1.00 95.62 406 GLU A N 1
ATOM 3156 C CA . GLU A 1 406 ? -21.111 -4.117 -3.958 1.00 95.62 406 GLU A CA 1
ATOM 3157 C C . GLU A 1 406 ? -22.182 -4.615 -2.995 1.00 95.62 406 GLU A C 1
ATOM 3159 O O . GLU A 1 406 ? -22.595 -3.918 -2.070 1.00 95.62 406 GLU A O 1
ATOM 3164 N N . LYS A 1 407 ? -22.573 -5.883 -3.149 1.00 94.12 407 LYS A N 1
ATOM 3165 C CA . LYS A 1 407 ? -23.553 -6.517 -2.268 1.00 94.12 407 LYS A CA 1
ATOM 3166 C C . LYS A 1 407 ? -23.073 -6.576 -0.814 1.00 94.12 407 LYS A C 1
ATOM 3168 O O . LYS A 1 407 ? -23.909 -6.546 0.086 1.00 94.12 407 LYS A O 1
ATOM 3173 N N . LYS A 1 408 ? -21.761 -6.712 -0.595 1.00 95.88 408 LYS A N 1
ATOM 3174 C CA . LYS A 1 408 ? -21.170 -6.842 0.741 1.00 95.88 408 LYS A CA 1
ATOM 3175 C C . LYS A 1 408 ? -20.874 -5.478 1.358 1.00 95.88 408 LYS A C 1
ATOM 3177 O O . LYS A 1 408 ? -21.267 -5.261 2.490 1.00 95.88 408 LYS A O 1
ATOM 3182 N N . TYR A 1 409 ? -20.233 -4.569 0.627 1.00 96.88 409 TYR A N 1
ATOM 3183 C CA . TYR A 1 409 ? -19.644 -3.341 1.179 1.00 96.88 409 TYR A CA 1
ATOM 3184 C C . TYR A 1 409 ? -20.357 -2.043 0.783 1.00 96.88 409 TYR A C 1
ATOM 3186 O O . TYR A 1 409 ? -20.138 -1.009 1.424 1.00 96.88 409 TYR A O 1
ATOM 3194 N N . GLY A 1 410 ? -21.218 -2.082 -0.239 1.00 93.06 410 GLY A N 1
ATOM 3195 C CA . GLY A 1 410 ? -21.848 -0.890 -0.815 1.00 93.06 410 GLY A CA 1
ATOM 3196 C C . GLY A 1 410 ? -22.719 -0.111 0.171 1.00 93.06 410 GLY A C 1
ATOM 3197 O O . GLY A 1 410 ? -22.783 1.116 0.117 1.00 93.06 410 GLY A O 1
ATOM 3198 N N . LYS A 1 411 ? -23.341 -0.798 1.137 1.00 92.00 411 LYS A N 1
ATOM 3199 C CA . LYS A 1 411 ? -24.170 -0.173 2.177 1.00 92.00 411 LYS A CA 1
ATOM 3200 C C . LYS A 1 411 ? -23.500 -0.243 3.541 1.00 92.00 411 LYS A C 1
ATOM 3202 O O . LYS A 1 411 ? -22.975 -1.286 3.918 1.00 92.00 411 LYS A O 1
ATOM 3207 N N . THR A 1 412 ? -23.561 0.865 4.273 1.00 91.25 412 THR A N 1
ATOM 3208 C CA . THR A 1 412 ? -23.229 0.901 5.699 1.00 91.25 412 THR A CA 1
ATOM 3209 C C . THR A 1 412 ? -24.251 0.102 6.498 1.00 91.25 412 THR A C 1
ATOM 3211 O O . THR A 1 412 ? -25.446 0.137 6.186 1.00 91.25 412 THR A O 1
ATOM 3214 N N . VAL A 1 413 ? -23.784 -0.578 7.538 1.00 91.12 413 VAL A N 1
ATOM 3215 C CA . VAL A 1 413 ? -24.623 -1.195 8.568 1.00 91.12 413 VAL A CA 1
ATOM 3216 C C . VAL A 1 413 ? -24.441 -0.387 9.848 1.00 91.12 413 VAL A C 1
ATOM 3218 O O . VAL A 1 413 ? -23.309 -0.119 10.237 1.00 91.12 413 VAL A O 1
ATOM 3221 N N . ASP A 1 414 ? -25.551 0.030 10.451 1.00 87.06 414 ASP A N 1
ATOM 3222 C CA . ASP A 1 414 ? -25.585 0.765 11.718 1.00 87.06 414 ASP A CA 1
ATOM 3223 C C . ASP A 1 414 ? -26.138 -0.189 12.781 1.00 87.06 414 ASP A C 1
ATOM 3225 O O . ASP A 1 414 ? -27.349 -0.406 12.868 1.00 87.06 414 ASP A O 1
ATOM 3229 N N . ASN A 1 415 ? -25.229 -0.880 13.468 1.00 91.69 415 ASN A N 1
ATOM 3230 C CA . ASN A 1 415 ? -25.561 -1.796 14.554 1.00 91.69 415 ASN A CA 1
ATOM 3231 C C . ASN A 1 415 ? -25.571 -1.038 15.885 1.00 91.69 415 ASN A C 1
ATOM 3233 O O . ASN A 1 415 ? -24.862 -0.049 16.045 1.00 91.69 415 ASN A O 1
ATOM 3237 N N . GLU A 1 416 ? -26.345 -1.532 16.852 1.00 92.50 416 GLU A N 1
ATOM 3238 C CA . GLU A 1 416 ? -26.342 -0.984 18.210 1.00 92.50 416 GLU A CA 1
ATOM 3239 C C . GLU A 1 416 ? -24.933 -1.072 18.818 1.00 92.50 416 GLU A C 1
ATOM 3241 O O . GLU A 1 416 ? -24.306 -2.137 18.831 1.00 92.50 416 GLU A O 1
ATOM 3246 N N . SER A 1 417 ? -24.433 0.061 19.304 1.00 95.31 417 SER A N 1
ATOM 3247 C CA . SER A 1 417 ? -23.049 0.232 19.732 1.00 95.31 417 SER A CA 1
ATOM 3248 C C . SER A 1 417 ? -22.961 0.931 21.092 1.00 95.31 417 SER A C 1
ATOM 3250 O O . SER A 1 417 ? -23.967 1.290 21.712 1.00 95.31 417 SER A O 1
ATOM 3252 N N . ALA A 1 418 ? -21.736 1.168 21.571 1.00 94.81 418 ALA A N 1
ATOM 3253 C CA . ALA A 1 418 ? -21.522 1.891 22.817 1.00 94.81 418 ALA A CA 1
ATOM 3254 C C . ALA A 1 418 ? -22.183 3.283 22.837 1.00 94.81 418 ALA A C 1
ATOM 3256 O O . ALA A 1 418 ? -22.614 3.718 23.906 1.00 94.81 418 ALA A O 1
ATOM 3257 N N . TYR A 1 419 ? -22.281 3.980 21.698 1.00 94.69 419 TYR A N 1
ATOM 3258 C CA . TYR A 1 419 ? -22.924 5.293 21.645 1.00 94.69 419 TYR A CA 1
ATOM 3259 C C . TYR A 1 419 ? -24.422 5.217 21.975 1.00 94.69 419 TYR A C 1
ATOM 3261 O O . TYR A 1 419 ? -24.885 5.936 22.868 1.00 94.69 419 TYR A O 1
ATOM 3269 N N . GLU A 1 420 ? -25.173 4.337 21.304 1.00 93.88 420 GLU A N 1
ATOM 3270 C CA . GLU A 1 420 ? -26.614 4.183 21.543 1.00 93.88 420 GLU A CA 1
ATOM 3271 C C . GLU A 1 420 ? -26.868 3.692 22.974 1.00 93.88 420 GLU A C 1
ATOM 3273 O O . GLU A 1 420 ? -27.623 4.311 23.722 1.00 93.88 420 GLU A O 1
ATOM 3278 N N . MET A 1 421 ? -26.127 2.669 23.418 1.00 93.38 421 MET A N 1
ATOM 3279 C CA . MET A 1 421 ? -26.293 2.078 24.752 1.00 93.38 421 MET A CA 1
ATOM 3280 C C . MET A 1 421 ? -26.022 3.058 25.903 1.00 93.38 421 MET A C 1
ATOM 3282 O O . MET A 1 421 ? -26.555 2.888 27.006 1.00 93.38 421 MET A O 1
ATOM 3286 N N . LEU A 1 422 ? -25.137 4.040 25.706 1.00 91.00 422 LEU A N 1
ATOM 3287 C CA . LEU A 1 422 ? -24.827 5.057 26.715 1.00 91.00 422 LEU A CA 1
ATOM 3288 C C . LEU A 1 422 ? -25.817 6.223 26.683 1.00 91.00 422 LEU A C 1
ATOM 3290 O O . LEU A 1 422 ? -26.178 6.732 27.749 1.00 91.00 422 LEU A O 1
ATOM 3294 N N . THR A 1 423 ? -26.271 6.619 25.494 1.00 88.81 423 THR A N 1
ATOM 3295 C CA . THR A 1 423 ? -27.317 7.637 25.321 1.00 88.81 423 THR A CA 1
ATOM 3296 C C . THR A 1 423 ? -28.622 7.177 25.974 1.00 88.81 423 THR A C 1
ATOM 3298 O O . THR A 1 423 ? -29.124 7.853 26.871 1.00 88.81 423 THR A O 1
ATOM 3301 N N . ASP A 1 424 ? -29.075 5.957 25.674 1.00 86.19 424 ASP A N 1
ATOM 3302 C CA . ASP A 1 424 ? -30.309 5.381 26.227 1.00 86.19 424 ASP A CA 1
ATOM 3303 C C . ASP A 1 424 ? -30.279 5.268 27.760 1.00 86.19 424 ASP A C 1
ATOM 3305 O O . ASP A 1 424 ? -31.276 5.503 28.451 1.00 86.19 424 ASP A O 1
ATOM 3309 N N . LYS A 1 425 ? -29.113 4.938 28.331 1.00 79.31 425 LYS A N 1
ATOM 3310 C CA . LYS A 1 425 ? -28.916 4.908 29.790 1.00 79.31 425 LYS A CA 1
ATOM 3311 C C . LYS A 1 425 ? -28.970 6.294 30.415 1.00 79.31 425 LYS A C 1
ATOM 3313 O O . LYS A 1 425 ? -29.401 6.412 31.561 1.00 79.31 425 LYS A O 1
ATOM 3318 N N . SER A 1 426 ? -28.489 7.315 29.717 1.00 74.31 426 SER A N 1
ATOM 3319 C CA . SER A 1 426 ? -28.493 8.690 30.221 1.00 74.31 426 SER A CA 1
ATOM 3320 C C . SER A 1 426 ? -29.925 9.224 30.236 1.00 74.31 426 SER A C 1
ATOM 3322 O O . SER A 1 426 ? -30.397 9.643 31.290 1.00 74.31 426 SER A O 1
ATOM 3324 N N . ASP A 1 427 ? -30.665 9.018 29.145 1.00 71.56 427 ASP A N 1
ATOM 3325 C CA . ASP A 1 427 ? -32.086 9.363 29.039 1.00 71.56 427 ASP A CA 1
ATOM 3326 C C . ASP A 1 427 ? -32.946 8.610 30.070 1.00 71.56 427 ASP A C 1
ATOM 3328 O O . ASP A 1 427 ? -33.872 9.171 30.659 1.00 71.56 427 ASP A O 1
ATOM 3332 N N . SER A 1 428 ? -32.633 7.339 30.343 1.00 67.56 428 SER A N 1
ATOM 3333 C CA . SER A 1 428 ? -33.333 6.553 31.371 1.00 67.56 428 SER A CA 1
ATOM 3334 C C . SER A 1 428 ? -33.058 7.073 32.787 1.00 67.56 428 SER A C 1
ATOM 3336 O O . SER A 1 428 ? -33.995 7.245 33.565 1.00 67.56 428 SER A O 1
ATOM 3338 N N . ASN A 1 429 ? -31.798 7.384 33.117 1.00 68.50 429 ASN A N 1
ATOM 3339 C CA . ASN A 1 429 ? -31.434 7.936 34.427 1.00 68.50 429 ASN A CA 1
ATOM 3340 C C . ASN A 1 429 ? -32.009 9.343 34.640 1.00 68.50 429 ASN A C 1
ATOM 3342 O O . ASN A 1 429 ? -32.435 9.659 35.748 1.00 68.50 429 ASN A O 1
ATOM 3346 N N . ASP A 1 430 ? -32.057 10.182 33.604 1.00 63.34 430 ASP A N 1
ATOM 3347 C CA . ASP A 1 430 ? -32.650 11.519 33.689 1.00 63.34 430 ASP A CA 1
ATOM 3348 C C . ASP A 1 430 ? -34.171 11.447 33.880 1.00 63.34 430 ASP A C 1
ATOM 3350 O O . ASP A 1 430 ? -34.742 12.216 34.656 1.00 63.34 430 ASP A O 1
ATOM 3354 N N . ASN A 1 431 ? -34.838 10.470 33.258 1.00 60.19 431 ASN A N 1
ATOM 3355 C CA . ASN A 1 431 ? -36.258 10.208 33.485 1.00 60.19 431 ASN A CA 1
ATOM 3356 C C . ASN A 1 431 ? -36.542 9.640 34.887 1.00 60.19 431 ASN A C 1
ATOM 3358 O O . ASN A 1 431 ? -37.508 10.066 35.522 1.00 60.19 431 ASN A O 1
ATOM 3362 N N . GLU A 1 432 ? -35.711 8.731 35.404 1.00 57.09 432 GLU A N 1
ATOM 3363 C CA . GLU A 1 432 ? -35.841 8.194 36.768 1.00 57.09 432 GLU A CA 1
ATOM 3364 C C . GLU A 1 432 ? -35.524 9.243 37.841 1.00 57.09 432 GLU A C 1
ATOM 3366 O O . GLU A 1 432 ? -36.259 9.352 38.823 1.00 57.09 432 GLU A O 1
ATOM 3371 N N . ASN A 1 433 ? -34.497 10.073 37.642 1.00 56.97 433 ASN A N 1
ATOM 3372 C CA . ASN A 1 433 ? -34.172 11.180 38.543 1.00 56.97 433 ASN A CA 1
ATOM 3373 C C . ASN A 1 433 ? -35.268 12.252 38.536 1.00 56.97 433 ASN A C 1
ATOM 3375 O O . ASN A 1 433 ? -35.619 12.764 39.598 1.00 56.97 433 ASN A O 1
ATOM 3379 N N . ASN A 1 434 ? -35.868 12.553 37.379 1.00 56.16 434 ASN A N 1
ATOM 3380 C CA . ASN A 1 434 ? -37.022 13.451 37.305 1.00 56.16 434 ASN A CA 1
ATOM 3381 C C . ASN A 1 434 ? -38.266 12.860 37.990 1.00 56.16 434 ASN A C 1
ATOM 3383 O O . ASN A 1 434 ? -39.004 13.606 38.634 1.00 56.16 434 ASN A O 1
ATOM 3387 N N . GLN A 1 435 ? -38.481 11.540 37.916 1.00 53.16 435 GLN A N 1
ATOM 3388 C CA . GLN A 1 435 ? -39.574 10.840 38.609 1.00 53.16 435 GLN A CA 1
ATOM 3389 C C . GLN A 1 435 ? -39.355 10.743 40.128 1.00 53.16 435 GLN A C 1
ATOM 3391 O O . GLN A 1 435 ? -40.291 10.941 40.899 1.00 53.16 435 GLN A O 1
ATOM 3396 N N . GLN A 1 436 ? -38.124 10.505 40.588 1.00 51.94 436 GLN A N 1
ATOM 3397 C CA . GLN A 1 436 ? -37.788 10.527 42.016 1.00 51.94 436 GLN A CA 1
ATOM 3398 C C . GLN A 1 436 ? -37.836 11.950 42.583 1.00 51.94 436 GLN A C 1
ATOM 3400 O O . GLN A 1 436 ? -38.356 12.146 43.677 1.00 51.94 436 GLN A O 1
ATOM 3405 N N . ALA A 1 437 ? -37.392 12.959 41.828 1.00 50.84 437 ALA A N 1
ATOM 3406 C CA . ALA A 1 437 ? -37.547 14.357 42.218 1.00 50.84 437 ALA A CA 1
ATOM 3407 C C . ALA A 1 437 ? -39.028 14.759 42.325 1.00 50.84 437 ALA A C 1
ATOM 3409 O O . ALA A 1 437 ? -39.392 15.451 43.270 1.00 50.84 437 ALA A O 1
ATOM 3410 N N . THR A 1 438 ? -39.906 14.285 41.430 1.00 49.91 438 THR A N 1
ATOM 3411 C CA . THR A 1 438 ? -41.359 14.521 41.558 1.00 49.91 438 THR A CA 1
ATOM 3412 C C . THR A 1 438 ? -41.995 13.746 42.715 1.00 49.91 438 THR A C 1
ATOM 3414 O O . THR A 1 438 ? -42.851 14.302 43.397 1.00 49.91 438 THR A O 1
ATOM 3417 N N . ALA A 1 439 ? -41.544 12.524 43.013 1.00 48.22 439 ALA A N 1
ATOM 3418 C CA . ALA A 1 439 ? -42.041 11.740 44.148 1.00 48.22 439 ALA A CA 1
ATOM 3419 C C . ALA A 1 439 ? -41.636 12.320 45.520 1.00 48.22 439 ALA A C 1
ATOM 3421 O O . ALA A 1 439 ? -42.434 12.302 46.455 1.00 48.22 439 ALA A O 1
ATOM 3422 N N . VAL A 1 440 ? -40.428 12.885 45.643 1.00 51.78 440 VAL A N 1
ATOM 3423 C CA . VAL A 1 440 ? -39.976 13.570 46.872 1.00 51.78 440 VAL A CA 1
ATOM 3424 C C . VAL A 1 440 ? -40.754 14.876 47.097 1.00 51.78 440 VAL A C 1
ATOM 3426 O O . VAL A 1 440 ? -41.079 15.210 48.234 1.00 51.78 440 VAL A O 1
ATOM 3429 N N . ILE A 1 441 ? -41.132 15.580 46.022 1.00 49.84 441 ILE A N 1
ATOM 3430 C CA . ILE A 1 441 ? -41.988 16.775 46.110 1.00 49.84 441 ILE A CA 1
ATOM 3431 C C . ILE A 1 441 ? -43.417 16.407 46.564 1.00 49.84 441 ILE A C 1
ATOM 3433 O O . ILE A 1 441 ? -44.017 17.165 47.327 1.00 49.84 441 ILE A O 1
ATOM 3437 N N . ASP A 1 442 ? -43.948 15.244 46.168 1.00 46.66 442 ASP A N 1
ATOM 3438 C CA . ASP A 1 442 ? -45.270 14.759 46.607 1.00 46.66 442 ASP A CA 1
ATOM 3439 C C . ASP A 1 442 ? -45.281 14.271 48.076 1.00 46.66 442 ASP A C 1
ATOM 3441 O O . ASP A 1 442 ? -46.258 14.501 48.796 1.00 46.66 442 ASP A O 1
ATOM 3445 N N . GLU A 1 443 ? -44.200 13.655 48.576 1.00 42.72 443 GLU A N 1
ATOM 3446 C CA . GLU A 1 443 ? -44.099 13.246 49.992 1.00 42.72 443 GLU A CA 1
ATOM 3447 C C . GLU A 1 443 ? -43.936 14.433 50.960 1.00 42.72 443 GLU A C 1
ATOM 3449 O O . GLU A 1 443 ? -44.489 14.404 52.067 1.00 42.72 443 GLU A O 1
ATOM 3454 N N . ASP A 1 444 ? -43.233 15.495 50.552 1.00 44.97 444 ASP A N 1
ATOM 3455 C CA . ASP A 1 444 ? -43.099 16.721 51.349 1.00 44.97 444 ASP A CA 1
ATOM 3456 C C . ASP A 1 444 ? -44.367 17.599 51.293 1.00 44.97 444 ASP A C 1
ATOM 3458 O O . ASP A 1 444 ? -44.693 18.280 52.271 1.00 44.97 444 ASP A O 1
ATOM 3462 N N . ALA A 1 445 ? -45.151 17.526 50.209 1.00 42.22 445 ALA A N 1
ATOM 3463 C CA . ALA A 1 445 ? -46.449 18.198 50.099 1.00 42.22 445 ALA A CA 1
ATOM 3464 C C . ALA A 1 445 ? -47.546 17.560 50.979 1.00 42.22 445 ALA A C 1
ATOM 3466 O O . ALA A 1 445 ? -48.490 18.245 51.376 1.00 42.22 445 ALA A O 1
ATOM 3467 N N . PHE A 1 446 ? -47.419 16.278 51.347 1.00 39.66 446 PHE A N 1
ATOM 3468 C CA . PHE A 1 446 ? -48.422 15.562 52.152 1.00 39.66 446 PHE A CA 1
ATOM 3469 C C . PHE A 1 446 ? -48.238 15.706 53.679 1.00 39.66 446 PHE A C 1
ATOM 3471 O O . PHE A 1 446 ? -49.062 15.218 54.455 1.00 39.66 446 PHE A O 1
ATOM 3478 N N . LYS A 1 447 ? -47.185 16.393 54.153 1.00 39.88 447 LYS A N 1
ATOM 3479 C CA . LYS A 1 447 ? -46.914 16.602 55.596 1.00 39.88 447 LYS A CA 1
ATOM 3480 C C . LYS A 1 447 ? -47.319 17.967 56.152 1.00 39.88 447 LYS A C 1
ATOM 3482 O O . LYS A 1 447 ? -46.983 18.280 57.294 1.00 39.88 447 LYS A O 1
ATOM 3487 N N . ILE A 1 448 ? -48.086 18.757 55.407 1.00 39.28 448 ILE A N 1
ATOM 3488 C CA . ILE A 1 448 ? -48.632 20.023 55.903 1.00 39.28 448 ILE A CA 1
ATOM 3489 C C . ILE A 1 448 ? -50.159 19.954 55.876 1.00 39.28 448 ILE A C 1
ATOM 3491 O O . ILE A 1 448 ? -50.786 20.355 54.903 1.00 39.28 448 ILE A O 1
ATOM 3495 N N . ASP A 1 449 ? -50.766 19.493 56.971 1.00 37.72 449 ASP A N 1
ATOM 3496 C CA . ASP A 1 449 ? -52.118 19.937 57.308 1.00 37.72 449 ASP A CA 1
ATOM 3497 C C . ASP A 1 449 ? -52.318 20.098 58.823 1.00 37.72 449 ASP A C 1
ATOM 3499 O O . ASP A 1 449 ? -51.672 19.442 59.642 1.00 37.72 449 ASP A O 1
ATOM 3503 N N . ALA A 1 450 ? -53.278 20.968 59.140 1.00 34.31 450 ALA A N 1
ATOM 3504 C CA . ALA A 1 450 ? -53.886 21.294 60.424 1.00 34.31 450 ALA A CA 1
ATOM 3505 C C . ALA A 1 450 ? -53.244 22.422 61.254 1.00 34.31 450 ALA A C 1
ATOM 3507 O O . ALA A 1 450 ? -52.733 22.215 62.355 1.00 34.31 450 ALA A O 1
ATOM 3508 N N . GLY A 1 451 ? -53.432 23.670 60.805 1.00 33.31 451 GLY A N 1
ATOM 3509 C CA . GLY A 1 451 ? -53.406 24.806 61.729 1.00 33.31 451 GLY A CA 1
ATOM 3510 C C . GLY A 1 451 ? -53.602 26.185 61.104 1.00 33.31 451 GLY A C 1
ATOM 3511 O O . GLY A 1 451 ? -52.640 26.827 60.712 1.00 33.31 451 GLY A O 1
ATOM 3512 N N . THR A 1 452 ? -54.842 26.679 61.153 1.00 33.41 452 THR A N 1
ATOM 3513 C CA . THR A 1 452 ? -55.302 28.058 60.876 1.00 33.41 452 THR A CA 1
ATOM 3514 C C . THR A 1 452 ? -55.296 28.538 59.422 1.00 33.41 452 THR A C 1
ATOM 3516 O O . THR A 1 452 ? -54.270 28.768 58.792 1.00 33.41 452 THR A O 1
ATOM 3519 N N . GLY A 1 453 ? -56.515 28.729 58.912 1.00 39.47 453 GLY A N 1
ATOM 3520 C CA . GLY A 1 453 ? -56.788 29.188 57.563 1.00 39.47 453 GLY A CA 1
ATOM 3521 C C . GLY A 1 453 ? -56.365 30.631 57.310 1.00 39.47 453 GLY A C 1
ATOM 3522 O O . GLY A 1 453 ? -56.689 31.539 58.069 1.00 39.47 453 GLY A O 1
ATOM 3523 N N . ASN A 1 454 ? -55.733 30.817 56.158 1.00 32.69 454 ASN A N 1
ATOM 3524 C CA . ASN A 1 454 ? -55.804 32.032 55.367 1.00 32.69 454 ASN A CA 1
ATOM 3525 C C . ASN A 1 454 ? -56.040 31.608 53.914 1.00 32.69 454 ASN A C 1
ATOM 3527 O O . ASN A 1 454 ? -55.363 30.718 53.403 1.00 32.69 454 ASN A O 1
ATOM 3531 N N . GLN A 1 455 ? -57.019 32.230 53.258 1.00 37.41 455 GLN A N 1
ATOM 3532 C CA . GLN A 1 455 ? -57.455 31.962 51.880 1.00 37.41 455 GLN A CA 1
ATOM 3533 C C . GLN A 1 455 ? -56.435 32.429 50.815 1.00 37.41 455 GLN A C 1
ATOM 3535 O O . GLN A 1 455 ? -56.811 33.050 49.830 1.00 37.41 455 GLN A O 1
ATOM 3540 N N . GLN A 1 456 ? -55.140 32.153 50.996 1.00 36.47 456 GLN A N 1
ATOM 3541 C CA . GLN A 1 456 ? -54.078 32.515 50.041 1.00 36.47 456 GLN A CA 1
ATOM 3542 C C . GLN A 1 456 ? -53.380 31.313 49.385 1.00 36.47 456 GLN A C 1
ATOM 3544 O O . GLN A 1 456 ? -52.487 31.498 48.565 1.00 36.47 456 GLN A O 1
ATOM 3549 N N . THR A 1 457 ? -53.788 30.078 49.679 1.00 38.75 457 THR A N 1
ATOM 3550 C CA . THR A 1 457 ? -53.026 28.882 49.275 1.00 38.75 457 THR A CA 1
ATOM 3551 C C . THR A 1 457 ? -53.565 28.131 48.057 1.00 38.75 457 THR A C 1
ATOM 3553 O O . THR A 1 457 ? -52.887 27.238 47.564 1.00 38.75 457 THR A O 1
ATOM 3556 N N . VAL A 1 458 ? -54.712 28.514 47.484 1.00 37.41 458 VAL A N 1
ATOM 3557 C CA . VAL A 1 458 ? -55.224 27.859 46.258 1.00 37.41 458 VAL A CA 1
ATOM 3558 C C . VAL A 1 458 ? -54.700 28.533 44.976 1.00 37.41 458 VAL A C 1
ATOM 3560 O O . VAL A 1 458 ? -54.400 27.841 44.007 1.00 37.41 458 VAL A O 1
ATOM 3563 N N . GLU A 1 459 ? -54.454 29.851 44.985 1.00 32.62 459 GLU A N 1
ATOM 3564 C CA . GLU A 1 459 ? -53.840 30.557 43.842 1.00 32.62 459 GLU A CA 1
ATOM 3565 C C . GLU A 1 459 ? -52.331 30.283 43.703 1.00 32.62 459 GLU A C 1
ATOM 3567 O O . GLU A 1 459 ? -51.817 30.257 42.586 1.00 32.62 459 GLU A O 1
ATOM 3572 N N . GLN A 1 460 ? -51.614 29.984 44.795 1.00 33.47 460 GLN A N 1
ATOM 3573 C CA . GLN A 1 460 ? -50.201 29.587 44.712 1.00 33.47 460 GLN A CA 1
ATOM 3574 C C . GLN A 1 460 ? -50.012 28.147 44.203 1.00 33.47 460 GLN A C 1
ATOM 3576 O O . GLN A 1 460 ? -49.067 27.892 43.463 1.00 33.47 460 GLN A O 1
ATOM 3581 N N . LEU A 1 461 ? -50.929 27.216 44.487 1.00 35.09 461 LEU A N 1
ATOM 3582 C CA . LEU A 1 461 ? -50.838 25.836 43.978 1.00 35.09 461 LEU A CA 1
ATOM 3583 C C . LEU A 1 461 ? -51.258 25.709 42.496 1.00 35.09 461 LEU A C 1
ATOM 3585 O O . LEU A 1 461 ? -50.741 24.857 41.768 1.00 35.09 461 LEU A O 1
ATOM 3589 N N . GLN A 1 462 ? -52.110 26.612 41.993 1.00 30.66 462 GLN A N 1
ATOM 3590 C CA . GLN A 1 462 ? -52.350 26.762 40.548 1.00 30.66 462 GLN A CA 1
ATOM 3591 C C . GLN A 1 462 ? -51.209 27.481 39.810 1.00 30.66 462 GLN A C 1
ATOM 3593 O O . GLN A 1 462 ? -51.038 27.267 38.609 1.00 30.66 462 GLN A O 1
ATOM 3598 N N . TYR A 1 463 ? -50.401 28.277 40.515 1.00 32.94 463 TYR A N 1
ATOM 3599 C CA . TYR A 1 463 ? -49.182 28.882 39.975 1.00 32.94 463 TYR A CA 1
ATOM 3600 C C . TYR A 1 463 ? -48.042 27.853 39.847 1.00 32.94 463 TYR A C 1
ATOM 3602 O O . TYR A 1 463 ? -47.352 27.836 38.830 1.00 32.94 463 TYR A O 1
ATOM 3610 N N . TYR A 1 464 ? -47.902 26.923 40.801 1.00 31.83 464 TYR A N 1
ATOM 3611 C CA . TYR A 1 464 ? -46.889 25.858 40.727 1.00 31.83 464 TYR A CA 1
ATOM 3612 C C . TYR A 1 464 ? -47.236 24.732 39.736 1.00 31.83 464 TYR A C 1
ATOM 3614 O O . TYR A 1 464 ? -46.348 24.272 39.026 1.00 31.83 464 TYR A O 1
ATOM 3622 N N . SER A 1 465 ? -48.511 24.353 39.578 1.00 30.89 465 SER A N 1
ATOM 3623 C CA . SER A 1 465 ? -48.910 23.369 38.547 1.00 30.89 465 SER A CA 1
ATOM 3624 C C . SER A 1 465 ? -48.849 23.922 37.115 1.00 30.89 465 SER A C 1
ATOM 3626 O O . SER A 1 465 ? -48.550 23.172 36.185 1.00 30.89 465 SER A O 1
ATOM 3628 N N . GLN A 1 466 ? -49.042 25.235 36.922 1.00 29.19 466 GLN A N 1
ATOM 3629 C CA . GLN A 1 466 ? -48.766 25.888 35.637 1.00 29.19 466 GLN A CA 1
ATOM 3630 C C . GLN A 1 466 ? -47.264 26.061 35.384 1.00 29.19 466 GLN A C 1
ATOM 3632 O O . GLN A 1 466 ? -46.849 25.920 34.242 1.00 29.19 466 GLN A O 1
ATOM 3637 N N . GLN A 1 467 ? -46.417 26.262 36.400 1.00 28.80 467 GLN A N 1
ATOM 3638 C CA . GLN A 1 467 ? -44.961 26.269 36.195 1.00 28.80 467 GLN A CA 1
ATOM 3639 C C . GLN A 1 467 ? -44.385 24.888 35.856 1.00 28.80 467 GLN A C 1
ATOM 3641 O O . GLN A 1 467 ? -43.432 24.817 35.087 1.00 28.80 467 GLN A O 1
ATOM 3646 N N . SER A 1 468 ? -44.989 23.787 36.310 1.00 29.78 468 SER A N 1
ATOM 3647 C CA . SER A 1 468 ? -44.573 22.439 35.890 1.00 29.78 468 SER A CA 1
ATOM 3648 C C . SER A 1 468 ? -44.968 22.095 34.445 1.00 29.78 468 SER A C 1
ATOM 3650 O O . SER A 1 468 ? -44.328 21.243 33.837 1.00 29.78 468 SER A O 1
ATOM 3652 N N . GLN A 1 469 ? -45.968 22.770 33.860 1.00 29.06 469 GLN A N 1
ATOM 3653 C CA . GLN A 1 469 ? -46.280 22.669 32.422 1.00 29.06 469 GLN A CA 1
ATOM 3654 C C . GLN A 1 469 ? -45.659 23.795 31.573 1.00 29.06 469 GLN A C 1
ATOM 3656 O O . GLN A 1 469 ? -45.568 23.653 30.356 1.00 29.06 469 GLN A O 1
ATOM 3661 N N . VAL A 1 470 ? -45.173 24.881 32.186 1.00 27.64 470 VAL A N 1
ATOM 3662 C CA . VAL A 1 470 ? -44.501 26.002 31.496 1.00 27.64 470 VAL A CA 1
ATOM 3663 C C . VAL A 1 470 ? -42.968 25.901 31.554 1.00 27.64 470 VAL A C 1
ATOM 3665 O O . VAL A 1 470 ? -42.299 26.422 30.668 1.00 27.64 470 VAL A O 1
ATOM 3668 N N . ASN A 1 471 ? -42.384 25.116 32.464 1.00 29.02 471 ASN A N 1
ATOM 3669 C CA . ASN A 1 471 ? -40.945 24.803 32.439 1.00 29.02 471 ASN A CA 1
ATOM 3670 C C . ASN A 1 471 ? -40.543 23.794 31.348 1.00 29.02 471 ASN A C 1
ATOM 3672 O O . ASN A 1 471 ? -39.378 23.418 31.268 1.00 29.02 471 ASN A O 1
ATOM 3676 N N . ASN A 1 472 ? -41.475 23.412 30.469 1.00 33.81 472 ASN A N 1
ATOM 3677 C CA . ASN A 1 472 ? -41.172 22.677 29.242 1.00 33.81 472 ASN A CA 1
ATOM 3678 C C . ASN A 1 472 ? -41.020 23.583 28.002 1.00 33.81 472 ASN A C 1
ATOM 3680 O O . ASN A 1 472 ? -40.861 23.083 26.893 1.00 33.81 472 ASN A O 1
ATOM 3684 N N . ILE A 1 473 ? -41.056 24.916 28.157 1.00 33.72 473 ILE A N 1
ATOM 3685 C CA . ILE A 1 473 ? -40.749 25.876 27.083 1.00 33.72 473 ILE A CA 1
ATOM 3686 C C . ILE A 1 473 ? -40.063 27.104 27.699 1.00 33.72 473 ILE A C 1
ATOM 3688 O O . ILE A 1 473 ? -40.718 28.086 28.037 1.00 33.72 473 ILE A O 1
ATOM 3692 N N . GLY A 1 474 ? -38.739 27.072 27.864 1.00 33.50 474 GLY A N 1
ATOM 3693 C CA . GLY A 1 474 ? -38.036 28.242 28.400 1.00 33.50 474 GLY A CA 1
ATOM 3694 C C . GLY A 1 474 ? -36.602 28.019 28.856 1.00 33.50 474 GLY A C 1
ATOM 3695 O O . GLY A 1 474 ? -36.265 28.393 29.970 1.00 33.50 474 GLY A O 1
ATOM 3696 N N . ASN A 1 475 ? -35.753 27.443 28.007 1.00 26.33 475 ASN A N 1
ATOM 3697 C CA . ASN A 1 475 ? -34.307 27.647 28.096 1.00 26.33 475 ASN A CA 1
ATOM 3698 C C . ASN A 1 475 ? -33.750 27.648 26.667 1.00 26.33 475 ASN A C 1
ATOM 3700 O O . ASN A 1 475 ? -33.371 26.618 26.118 1.00 26.33 475 ASN A O 1
ATOM 3704 N N . VAL A 1 476 ? -33.809 28.816 26.025 1.00 37.69 476 VAL A N 1
ATOM 3705 C CA . VAL A 1 476 ? -33.257 29.061 24.688 1.00 37.69 476 VAL A CA 1
ATOM 3706 C C . VAL A 1 476 ? -32.293 30.236 24.801 1.00 37.69 476 VAL A C 1
ATOM 3708 O O . VAL A 1 476 ? -32.626 31.349 24.419 1.00 37.69 476 VAL A O 1
ATOM 3711 N N . ASP A 1 477 ? -31.099 29.986 25.335 1.00 32.03 477 ASP A N 1
ATOM 3712 C CA . ASP A 1 477 ? -29.991 30.950 25.338 1.00 32.03 477 ASP A CA 1
ATOM 3713 C C . ASP A 1 477 ? -28.792 30.358 24.585 1.00 32.03 477 ASP A C 1
ATOM 3715 O O . ASP A 1 477 ? -27.776 29.982 25.162 1.00 32.03 477 ASP A O 1
ATOM 3719 N N . ASN A 1 478 ? -28.974 30.208 23.270 1.00 31.95 478 ASN A N 1
ATOM 3720 C CA . ASN A 1 478 ? -27.950 30.188 22.217 1.00 31.95 478 ASN A CA 1
ATOM 3721 C C . ASN A 1 478 ? -28.671 29.947 20.883 1.00 31.95 478 ASN A C 1
ATOM 3723 O O . ASN A 1 478 ? -28.820 28.812 20.436 1.00 31.95 478 ASN A O 1
ATOM 3727 N N . ASN A 1 479 ? -29.155 31.010 20.240 1.00 35.53 479 ASN A N 1
ATOM 3728 C CA . ASN A 1 479 ? -29.775 30.863 18.925 1.00 35.53 479 ASN A CA 1
ATOM 3729 C C . ASN A 1 479 ? -28.705 30.897 17.825 1.00 35.53 479 ASN A C 1
ATOM 3731 O O . ASN A 1 479 ? -28.131 31.950 17.538 1.00 35.53 479 ASN A O 1
ATOM 3735 N N . GLN A 1 480 ? -28.469 29.749 17.183 1.00 35.50 480 GLN A N 1
ATOM 3736 C CA . GLN A 1 480 ? -27.911 29.685 15.832 1.00 35.50 480 GLN A CA 1
ATOM 3737 C C . GLN A 1 480 ? -29.070 29.661 14.834 1.00 35.50 480 GLN A C 1
ATOM 3739 O O . GLN A 1 480 ? -29.802 28.681 14.734 1.00 35.50 480 GLN A O 1
ATOM 3744 N N . TYR A 1 481 ? -29.243 30.742 14.077 1.00 36.81 481 TYR A N 1
ATOM 3745 C CA . TYR A 1 481 ? -30.203 30.771 12.975 1.00 36.81 481 TYR A CA 1
ATOM 3746 C C . TYR A 1 481 ? -29.512 30.294 11.688 1.00 36.81 481 TYR A C 1
ATOM 3748 O O . TYR A 1 481 ? -28.743 31.053 11.101 1.00 36.81 481 TYR A O 1
ATOM 3756 N N . GLN A 1 482 ? -29.792 29.067 11.232 1.00 37.09 482 GLN A N 1
ATOM 3757 C CA . GLN A 1 482 ? -29.414 28.564 9.900 1.00 37.09 482 GLN A CA 1
ATOM 3758 C C . GLN A 1 482 ? -30.681 28.300 9.063 1.00 37.09 482 GLN A C 1
ATOM 3760 O O . GLN A 1 482 ? -31.584 27.595 9.505 1.00 37.09 482 GLN A O 1
ATOM 3765 N N . GLN A 1 483 ? -30.778 28.865 7.852 1.00 36.53 483 GLN A N 1
ATOM 3766 C CA . GLN A 1 483 ? -31.850 28.527 6.896 1.00 36.53 483 GLN A CA 1
ATOM 3767 C C . GLN A 1 483 ? -31.464 27.287 6.068 1.00 36.53 483 GLN A C 1
ATOM 3769 O O . GLN A 1 483 ? -30.322 27.185 5.619 1.00 36.53 483 GLN A O 1
ATOM 3774 N N . MET A 1 484 ? -32.415 26.366 5.853 1.00 27.02 484 MET A N 1
ATOM 3775 C CA . MET A 1 484 ? -32.230 25.123 5.082 1.00 27.02 484 MET A CA 1
ATOM 3776 C C . MET A 1 484 ? -31.778 25.367 3.631 1.00 27.02 484 MET A C 1
ATOM 3778 O O . MET A 1 484 ? -32.200 26.323 2.980 1.00 27.02 484 MET A O 1
ATOM 3782 N N . SER A 1 485 ? -30.961 24.449 3.107 1.00 32.16 485 SER A N 1
ATOM 3783 C CA . SER A 1 485 ? -30.527 24.393 1.709 1.00 32.16 485 SER A CA 1
ATOM 3784 C C . SER A 1 485 ? -31.691 24.030 0.777 1.00 32.16 485 SER A C 1
ATOM 3786 O O . SER A 1 485 ? -32.389 23.041 0.986 1.00 32.16 485 SER A O 1
ATOM 3788 N N . ILE A 1 486 ? -31.902 24.820 -0.281 1.00 31.89 486 ILE A N 1
ATOM 3789 C CA . ILE A 1 486 ? -32.955 24.587 -1.282 1.00 31.89 486 ILE A CA 1
ATOM 3790 C C . ILE A 1 486 ? -32.288 24.245 -2.621 1.00 31.89 486 ILE A C 1
ATOM 3792 O O . ILE A 1 486 ? -31.495 25.032 -3.138 1.00 31.89 486 ILE A O 1
ATOM 3796 N N . GLN A 1 487 ? -32.603 23.078 -3.191 1.00 31.30 487 GLN A N 1
ATOM 3797 C CA . GLN A 1 487 ? -32.226 22.712 -4.560 1.00 31.30 487 GLN A CA 1
ATOM 3798 C C . GLN A 1 487 ? -33.348 23.130 -5.533 1.00 31.30 487 GLN A C 1
ATOM 3800 O O . GLN A 1 487 ? -34.430 22.555 -5.514 1.00 31.30 487 GLN A O 1
ATOM 3805 N N . GLN A 1 488 ? -33.024 24.089 -6.413 1.00 26.81 488 GLN A N 1
ATOM 3806 C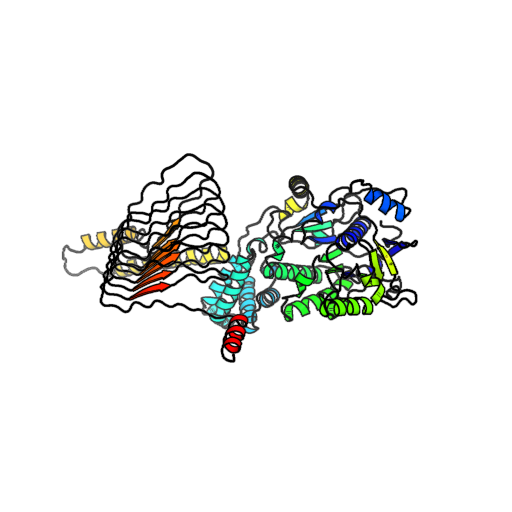 CA . GLN A 1 488 ? -33.771 24.604 -7.584 1.00 26.81 488 GLN A CA 1
ATOM 3807 C C . GLN A 1 488 ? -34.753 25.790 -7.385 1.00 26.81 488 GLN A C 1
ATOM 3809 O O . GLN A 1 488 ? -35.557 25.842 -6.463 1.00 26.81 488 GLN A O 1
ATOM 3814 N N . ASN A 1 489 ? -34.635 26.757 -8.313 1.00 30.08 489 ASN A N 1
ATOM 3815 C CA . ASN A 1 489 ? -35.277 28.085 -8.386 1.00 30.08 489 ASN A CA 1
ATOM 3816 C C . ASN A 1 489 ? -36.824 28.047 -8.393 1.00 30.08 489 ASN A C 1
ATOM 3818 O O . ASN A 1 489 ? -37.410 27.239 -9.113 1.00 30.08 489 ASN A O 1
ATOM 3822 N N . PRO A 1 490 ? -37.489 29.009 -7.717 1.00 28.50 490 PRO A N 1
ATOM 3823 C CA . PRO A 1 490 ? -37.740 30.307 -8.349 1.00 28.50 490 PRO A CA 1
ATOM 3824 C C . PRO A 1 490 ? -37.383 31.513 -7.463 1.00 28.50 490 PRO A C 1
ATOM 3826 O O . PRO A 1 490 ? -37.330 31.428 -6.237 1.00 28.50 490 PRO A O 1
ATOM 3829 N N . ILE A 1 491 ? -37.140 32.650 -8.127 1.00 34.59 491 ILE A N 1
ATOM 3830 C CA . ILE A 1 491 ? -36.866 33.982 -7.558 1.00 34.59 491 ILE A CA 1
ATOM 3831 C C . ILE A 1 491 ? -37.700 34.203 -6.290 1.00 34.59 491 ILE A C 1
ATOM 3833 O O . ILE A 1 491 ? -38.918 34.346 -6.371 1.00 34.59 491 ILE A O 1
ATOM 3837 N N . SER A 1 492 ? -37.044 34.245 -5.132 1.00 28.36 492 SER A N 1
ATOM 3838 C CA . SER A 1 492 ? -37.697 34.481 -3.845 1.00 28.36 492 SER A CA 1
ATOM 3839 C C . SER A 1 492 ? -36.943 35.584 -3.109 1.00 28.36 492 SER A C 1
ATOM 3841 O O . SER A 1 492 ? -35.783 35.418 -2.742 1.00 28.36 492 SER A O 1
ATOM 3843 N N . GLN A 1 493 ? -37.587 36.740 -2.931 1.00 29.67 493 GLN A N 1
ATOM 3844 C CA . GLN A 1 493 ? -37.152 37.725 -1.943 1.00 29.67 493 GLN A CA 1
ATOM 3845 C C . GLN A 1 493 ? -37.215 37.055 -0.565 1.00 29.67 493 GLN A C 1
ATOM 3847 O O . GLN A 1 493 ? -38.265 36.534 -0.187 1.00 29.67 493 GLN A O 1
ATOM 3852 N N . TYR A 1 494 ? -36.104 37.041 0.170 1.00 31.89 494 TYR A N 1
ATOM 3853 C CA . TYR A 1 494 ? -36.079 36.487 1.521 1.00 31.89 494 TYR A CA 1
ATOM 3854 C C . TYR A 1 494 ? -36.889 37.394 2.465 1.00 31.89 494 TYR A C 1
ATOM 3856 O O . TYR A 1 494 ? -36.670 38.610 2.465 1.00 31.89 494 TYR A O 1
ATOM 3864 N N . PRO A 1 495 ? -37.829 36.852 3.262 1.00 27.64 495 PRO A N 1
ATOM 3865 C CA . PRO A 1 495 ? -38.620 37.661 4.179 1.00 27.64 495 PRO A CA 1
ATOM 3866 C C . PRO A 1 495 ? -37.734 38.299 5.258 1.00 27.64 495 PRO A C 1
ATOM 3868 O O . PRO A 1 495 ? -36.876 37.647 5.852 1.00 27.64 495 PRO A O 1
ATOM 3871 N N . GLN A 1 496 ? -37.961 39.592 5.505 1.00 28.80 496 GLN A N 1
ATOM 3872 C CA . GLN A 1 496 ? -37.303 40.359 6.559 1.00 28.80 496 GLN A CA 1
ATOM 3873 C C . GLN A 1 496 ? -37.674 39.801 7.937 1.00 28.80 496 GLN A C 1
ATOM 3875 O O . GLN A 1 496 ? -38.818 39.920 8.372 1.00 28.80 496 GLN A O 1
ATOM 3880 N N . THR A 1 497 ? -36.704 39.252 8.665 1.00 32.59 497 THR A N 1
ATOM 3881 C CA . THR A 1 497 ? -36.833 39.092 10.115 1.00 32.59 497 THR A CA 1
ATOM 3882 C C . THR A 1 497 ? -36.408 40.400 10.771 1.00 32.59 497 THR A C 1
ATOM 3884 O O . THR A 1 497 ? -35.220 40.723 10.802 1.00 32.59 497 THR A O 1
ATOM 3887 N N . ASN A 1 498 ? -37.364 41.169 11.289 1.00 33.59 498 ASN A N 1
ATOM 3888 C CA . ASN A 1 498 ? -37.054 42.246 12.226 1.00 33.59 498 ASN A CA 1
ATOM 3889 C C . ASN A 1 498 ? -36.478 41.596 13.490 1.00 33.59 498 ASN A C 1
ATOM 3891 O O . ASN A 1 498 ? -37.156 40.778 14.110 1.00 33.59 498 ASN A O 1
ATOM 3895 N N . GLY A 1 499 ? -35.227 41.905 13.845 1.00 37.97 499 GLY A N 1
ATOM 3896 C CA . GLY A 1 499 ? -34.628 41.383 15.073 1.00 37.97 499 GLY A CA 1
ATOM 3897 C C . GLY A 1 499 ? -35.472 41.788 16.284 1.00 37.97 499 GLY A C 1
ATOM 3898 O O . GLY A 1 499 ? -35.811 42.961 16.440 1.00 37.97 499 GLY A O 1
ATOM 3899 N N . ALA A 1 500 ? -35.841 40.829 17.129 1.00 33.03 500 ALA A N 1
ATOM 3900 C CA . ALA A 1 500 ? -36.444 41.120 18.423 1.00 33.03 500 ALA A CA 1
ATOM 3901 C C . ALA A 1 500 ? -35.319 41.465 19.412 1.00 33.03 500 ALA A C 1
ATOM 3903 O O . ALA A 1 500 ? -34.355 40.713 19.541 1.00 33.03 500 ALA A O 1
ATOM 3904 N N . GLY A 1 501 ? -35.404 42.624 20.072 1.00 34.06 501 GLY A N 1
ATOM 3905 C CA . GLY A 1 501 ? -34.425 43.033 21.082 1.00 34.06 501 GLY A CA 1
ATOM 3906 C C . GLY A 1 501 ? -34.469 42.110 22.303 1.00 34.06 501 GLY A C 1
ATOM 3907 O O . GLY A 1 501 ? -35.540 41.885 22.863 1.00 34.06 501 GLY A O 1
ATOM 3908 N N . GLY A 1 502 ? -33.309 41.597 22.719 1.00 39.75 502 GLY A N 1
ATOM 3909 C CA . GLY A 1 502 ? -33.146 40.716 23.878 1.00 39.75 502 GLY A CA 1
ATOM 3910 C C . GLY A 1 502 ? -31.712 40.737 24.421 1.00 39.75 502 GLY A C 1
ATOM 3911 O O . GLY A 1 502 ? -30.797 41.209 23.742 1.00 39.75 502 GLY A O 1
ATOM 3912 N N . MET A 1 503 ? -31.527 40.278 25.663 1.00 39.25 503 MET A N 1
ATOM 3913 C CA . MET A 1 503 ? -30.215 40.102 26.303 1.00 39.25 503 MET A CA 1
ATOM 3914 C C . MET A 1 503 ? -29.661 38.716 25.943 1.00 39.25 503 MET A C 1
ATOM 3916 O O . MET A 1 503 ? -30.312 37.730 26.256 1.00 39.25 503 MET A O 1
ATOM 3920 N N . GLY A 1 504 ? -28.495 38.624 25.290 1.00 44.41 504 GLY A N 1
ATOM 3921 C CA . GLY A 1 504 ? -27.891 37.328 24.929 1.00 44.41 504 GLY A CA 1
ATOM 3922 C C . GLY A 1 504 ? -26.747 37.414 23.908 1.00 44.41 504 GLY A C 1
ATOM 3923 O O . GLY A 1 504 ? -26.573 38.439 23.247 1.00 44.41 504 GLY A O 1
ATOM 3924 N N . ASN A 1 505 ? -25.950 36.344 23.784 1.00 49.81 505 ASN A N 1
ATOM 3925 C CA . ASN A 1 505 ? -24.933 36.213 22.733 1.00 49.81 505 ASN A CA 1
ATOM 3926 C C . ASN A 1 505 ? -25.564 35.584 21.483 1.00 49.81 505 ASN A C 1
ATOM 3928 O O . ASN A 1 505 ? -26.101 34.484 21.572 1.00 49.81 505 ASN A O 1
ATOM 3932 N N . ASN A 1 506 ? -25.474 36.238 20.322 1.00 45.69 506 ASN A N 1
ATOM 3933 C CA . ASN A 1 506 ? -26.093 35.730 19.090 1.00 45.69 506 ASN A CA 1
ATOM 3934 C C . ASN A 1 506 ? -25.067 35.488 17.976 1.00 45.69 506 ASN A C 1
ATOM 3936 O O . ASN A 1 506 ? -24.179 36.317 17.742 1.00 45.69 506 ASN A O 1
ATOM 3940 N N . GLN A 1 507 ? -25.239 34.380 17.247 1.00 51.97 507 GLN A N 1
ATOM 3941 C CA . GLN A 1 507 ? -24.520 34.076 16.009 1.00 51.97 507 GLN A CA 1
ATOM 3942 C C . GLN A 1 507 ? -25.492 34.038 14.827 1.00 51.97 507 GLN A C 1
ATOM 3944 O O . GLN A 1 507 ? -26.428 33.241 14.794 1.00 51.97 507 GLN A O 1
ATOM 3949 N N . TYR A 1 508 ? -25.234 34.881 13.830 1.00 50.56 508 TYR A N 1
ATOM 3950 C CA . TYR A 1 508 ? -26.006 34.926 12.590 1.00 50.56 508 TYR A CA 1
ATOM 3951 C C . TYR A 1 508 ? -25.136 34.445 11.427 1.00 50.56 508 TYR A C 1
ATOM 3953 O O . TYR A 1 508 ? -24.146 35.100 11.084 1.00 50.56 508 TYR A O 1
ATOM 3961 N N . GLN A 1 509 ? -25.519 33.321 10.812 1.00 52.22 509 GLN A N 1
ATOM 3962 C CA . GLN A 1 509 ? -24.801 32.713 9.691 1.00 52.22 509 GLN A CA 1
ATOM 3963 C C . GLN A 1 509 ? -25.778 32.399 8.551 1.00 52.22 509 GLN A C 1
ATOM 3965 O O . GLN A 1 509 ? -26.787 31.729 8.755 1.00 52.22 509 GLN A O 1
ATOM 3970 N N . GLN A 1 510 ? -25.503 32.896 7.343 1.00 48.09 510 GLN A N 1
ATOM 3971 C CA . GLN A 1 510 ? -26.308 32.553 6.164 1.00 48.09 510 GLN A CA 1
ATOM 3972 C C . GLN A 1 510 ? -25.759 31.305 5.448 1.00 48.09 510 GLN A C 1
ATOM 3974 O O . GLN A 1 510 ? -24.550 31.068 5.500 1.00 48.09 510 GLN A O 1
ATOM 3979 N N . PRO A 1 511 ? -26.617 30.502 4.786 1.00 46.88 511 PRO A N 1
ATOM 3980 C CA . PRO A 1 511 ? -26.199 29.270 4.120 1.00 46.88 511 PRO A CA 1
ATOM 3981 C C . PRO A 1 511 ? -25.278 29.521 2.915 1.00 46.88 511 PRO A C 1
ATOM 3983 O O . PRO A 1 511 ? -25.402 30.520 2.205 1.00 46.88 511 PRO A O 1
ATOM 3986 N N . ASN A 1 512 ? -24.368 28.577 2.658 1.00 47.16 512 ASN A N 1
ATOM 3987 C CA . ASN A 1 512 ? -23.512 28.574 1.468 1.00 47.16 512 ASN A CA 1
ATOM 3988 C C . ASN A 1 512 ? -24.335 28.194 0.222 1.00 47.16 512 ASN A C 1
ATOM 3990 O O . ASN A 1 512 ? -25.107 27.237 0.262 1.00 47.16 512 ASN A O 1
ATOM 3994 N N . ILE A 1 513 ? -24.156 28.906 -0.896 1.00 45.53 513 ILE A N 1
ATOM 3995 C CA . ILE A 1 513 ? -24.939 28.700 -2.129 1.00 45.53 513 ILE A CA 1
ATOM 3996 C C . ILE A 1 513 ? -24.021 28.205 -3.255 1.00 45.53 513 ILE A C 1
ATOM 3998 O O . ILE A 1 513 ? -22.993 28.822 -3.530 1.00 45.53 513 ILE A O 1
ATOM 4002 N N . GLN A 1 514 ? -24.399 27.103 -3.919 1.00 42.62 514 GLN A N 1
ATOM 4003 C CA . GLN A 1 514 ? -23.588 26.444 -4.957 1.00 42.62 514 GLN A CA 1
ATOM 4004 C C . GLN A 1 514 ? -23.969 26.767 -6.419 1.00 42.62 514 GLN A C 1
ATOM 4006 O O . GLN A 1 514 ? -23.241 26.321 -7.298 1.00 42.62 514 GLN A O 1
ATOM 4011 N N . GLN A 1 515 ? -25.027 27.543 -6.725 1.00 38.56 515 GLN A N 1
ATOM 4012 C CA . GLN A 1 515 ? -25.319 28.044 -8.093 1.00 38.56 515 GLN A CA 1
ATOM 4013 C C . GLN A 1 515 ? -26.447 29.112 -8.145 1.00 38.56 515 GLN A C 1
ATOM 4015 O O . GLN A 1 515 ? -27.343 29.109 -7.307 1.00 38.56 515 GLN A O 1
ATOM 4020 N N . ASN A 1 516 ? -26.387 30.004 -9.152 1.00 40.16 516 ASN A N 1
ATOM 4021 C CA . ASN A 1 516 ? -27.226 31.200 -9.421 1.00 40.16 516 ASN A CA 1
ATOM 4022 C C . ASN A 1 516 ? -28.733 31.110 -9.067 1.00 40.16 516 ASN A C 1
ATOM 4024 O O . ASN A 1 516 ? -29.474 30.325 -9.669 1.00 40.16 516 ASN A O 1
ATOM 4028 N N . PRO A 1 517 ? -29.228 32.057 -8.248 1.00 39.84 517 PRO A N 1
ATOM 4029 C CA . PRO A 1 517 ? -29.739 33.326 -8.799 1.00 39.84 517 PRO A CA 1
ATOM 4030 C C . PRO A 1 517 ? -29.083 34.562 -8.148 1.00 39.84 517 PRO A C 1
ATOM 4032 O O . PRO A 1 517 ? -28.414 34.427 -7.137 1.00 39.84 517 PRO A O 1
ATOM 4035 N N . ILE A 1 518 ? -29.257 35.765 -8.717 1.00 40.88 518 ILE A N 1
ATOM 4036 C CA . ILE A 1 518 ? -28.737 37.039 -8.168 1.00 40.88 518 ILE A CA 1
ATOM 4037 C C . ILE A 1 518 ? -29.435 37.355 -6.828 1.00 40.88 518 ILE A C 1
ATOM 4039 O O . ILE A 1 518 ? -30.628 37.666 -6.857 1.00 40.88 518 ILE A O 1
ATOM 4043 N N . PRO A 1 519 ? -28.745 37.353 -5.671 1.00 40.44 519 PRO A N 1
ATOM 4044 C CA . PRO A 1 519 ? -29.351 37.721 -4.395 1.00 40.44 519 PRO A CA 1
ATOM 4045 C C . PRO A 1 519 ? -28.933 39.149 -4.008 1.00 40.44 519 PRO A C 1
ATOM 4047 O O . PRO A 1 519 ? -27.746 39.480 -3.988 1.00 40.44 519 PRO A O 1
ATOM 4050 N N . GLN A 1 520 ? -29.896 40.011 -3.671 1.00 38.12 520 GLN A N 1
ATOM 4051 C CA . GLN A 1 520 ? -29.606 41.198 -2.861 1.00 38.12 520 GLN A CA 1
ATOM 4052 C C . GLN A 1 520 ? -29.514 40.759 -1.400 1.00 38.12 520 GLN A C 1
ATOM 4054 O O . GLN A 1 520 ? -30.503 40.307 -0.825 1.00 38.12 520 GLN A O 1
ATOM 4059 N N . TYR A 1 521 ? -28.332 40.892 -0.802 1.00 44.50 521 TYR A N 1
ATOM 4060 C CA . TYR A 1 521 ? -28.125 40.577 0.607 1.00 44.50 521 TYR A CA 1
ATOM 4061 C C . TYR A 1 521 ? -28.307 41.843 1.447 1.00 44.50 521 TYR A C 1
ATOM 4063 O O . TYR A 1 521 ? -27.465 42.743 1.421 1.00 44.50 521 TYR A O 1
ATOM 4071 N N . GLN A 1 522 ? -29.398 41.905 2.207 1.00 41.28 522 GLN A N 1
ATOM 4072 C CA . GLN A 1 522 ? -29.609 42.907 3.253 1.00 41.28 522 GLN A CA 1
ATOM 4073 C C . GLN A 1 522 ? -29.677 42.199 4.607 1.00 41.28 522 GLN A C 1
ATOM 4075 O O . GLN A 1 522 ? -30.424 41.236 4.777 1.00 41.28 522 GLN A O 1
ATOM 4080 N N . GLN A 1 523 ? -28.863 42.650 5.563 1.00 44.16 523 GLN A N 1
ATOM 4081 C CA . GLN A 1 523 ? -28.967 42.191 6.950 1.00 44.16 523 GLN A CA 1
ATOM 4082 C C . GLN A 1 523 ? -30.215 42.783 7.630 1.00 44.16 523 GLN A C 1
ATOM 4084 O O . GLN A 1 523 ? -30.713 43.816 7.174 1.00 44.16 523 GLN A O 1
ATOM 4089 N N . PRO A 1 524 ? -30.712 42.176 8.727 1.00 39.66 524 PRO A N 1
ATOM 4090 C CA . PRO A 1 524 ? -31.780 42.764 9.531 1.00 39.66 524 PRO A CA 1
ATOM 4091 C C . PRO A 1 524 ? -31.436 44.199 9.946 1.00 39.66 524 PRO A C 1
ATOM 4093 O O . PRO A 1 524 ? -30.296 44.476 10.326 1.00 39.66 524 PRO A O 1
ATOM 4096 N N . ASN A 1 525 ? -32.417 45.108 9.924 1.00 39.25 525 ASN A N 1
ATOM 4097 C CA . ASN A 1 525 ? -32.275 46.399 10.600 1.00 39.25 525 ASN A CA 1
ATOM 4098 C C . ASN A 1 525 ? -31.969 46.111 12.074 1.00 39.25 525 ASN A C 1
ATOM 4100 O O . ASN A 1 525 ? -32.748 45.430 12.743 1.00 39.25 525 ASN A O 1
ATOM 4104 N N . GLY A 1 526 ? -30.801 46.545 12.546 1.00 41.16 526 GLY A N 1
ATOM 4105 C CA . GLY A 1 526 ? -30.290 46.104 13.834 1.00 41.16 526 GLY A CA 1
ATOM 4106 C C . GLY A 1 526 ? -31.213 46.498 14.985 1.00 41.16 526 GLY A C 1
ATOM 4107 O O . GLY A 1 526 ? -31.581 47.662 15.135 1.00 41.16 526 GLY A O 1
ATOM 4108 N N . ALA A 1 527 ? -31.579 45.512 15.798 1.00 38.97 527 ALA A N 1
ATOM 4109 C CA . ALA A 1 527 ? -32.354 45.706 17.012 1.00 38.97 527 ALA A CA 1
ATOM 4110 C C . ALA A 1 527 ? -31.407 46.061 18.166 1.00 38.97 527 ALA A C 1
ATOM 4112 O O . ALA A 1 527 ? -30.418 45.368 18.398 1.00 38.97 527 ALA A O 1
ATOM 4113 N N . GLY A 1 528 ? -31.682 47.159 18.873 1.00 39.25 528 GLY A N 1
ATOM 4114 C CA . GLY A 1 528 ? -30.901 47.557 20.045 1.00 39.25 528 GLY A CA 1
ATOM 4115 C C . GLY A 1 528 ? -31.037 46.538 21.181 1.00 39.25 528 GLY A C 1
ATOM 4116 O O . GLY A 1 528 ? -32.149 46.151 21.535 1.00 39.25 528 GLY A O 1
ATOM 4117 N N . GLY A 1 529 ? -29.909 46.113 21.757 1.00 45.19 529 GLY A N 1
ATOM 4118 C CA . GLY A 1 529 ? -29.849 45.138 22.853 1.00 45.19 529 GLY A CA 1
ATOM 4119 C C . GLY A 1 529 ? -28.472 45.083 23.530 1.00 45.19 529 GLY A C 1
ATOM 4120 O O . GLY A 1 529 ? -27.508 45.670 23.030 1.00 45.19 529 GLY A O 1
ATOM 4121 N N . MET A 1 530 ? -28.394 44.417 24.690 1.00 43.56 530 MET A N 1
ATOM 4122 C CA . MET A 1 530 ? -27.167 44.194 25.475 1.00 43.56 530 MET A CA 1
ATOM 4123 C C . MET A 1 530 ? -26.632 42.768 25.240 1.00 43.56 530 MET A C 1
ATOM 4125 O O . MET A 1 530 ? -27.306 41.811 25.613 1.00 43.56 530 MET A O 1
ATOM 4129 N N . GLY A 1 531 ? -25.440 42.607 24.647 1.00 49.53 531 GLY A N 1
ATOM 4130 C CA . GLY A 1 531 ? -24.840 41.280 24.388 1.00 49.53 531 GLY A CA 1
ATOM 4131 C C . GLY A 1 531 ? -23.703 41.274 23.353 1.00 49.53 531 GLY A C 1
ATOM 4132 O O . GLY A 1 531 ? -23.474 42.286 22.688 1.00 49.53 531 GLY A O 1
ATOM 4133 N N . ASN A 1 532 ? -22.967 40.157 23.220 1.00 54.91 532 ASN A N 1
ATOM 4134 C CA . ASN A 1 532 ? -21.946 40.005 22.172 1.00 54.91 532 ASN A CA 1
ATOM 4135 C C . ASN A 1 532 ? -22.551 39.363 20.918 1.00 54.91 532 ASN A C 1
ATOM 4137 O O . ASN A 1 532 ? -23.097 38.264 20.995 1.00 54.91 532 ASN A O 1
ATOM 4141 N N . ASN A 1 533 ? -22.408 39.998 19.754 1.00 50.12 533 ASN A N 1
ATOM 4142 C CA . ASN A 1 533 ? -22.949 39.459 18.503 1.00 50.12 533 ASN A CA 1
ATOM 4143 C C . ASN A 1 533 ? -21.842 39.168 17.486 1.00 50.12 533 ASN A C 1
ATOM 4145 O O . ASN A 1 533 ? -20.933 39.982 17.283 1.00 50.12 533 ASN A O 1
ATOM 4149 N N . GLN A 1 534 ? -21.952 38.024 16.812 1.00 56.22 534 GLN A N 1
ATOM 4150 C CA . GLN A 1 534 ? -21.104 37.652 15.682 1.00 56.22 534 GLN A CA 1
ATOM 4151 C C . GLN A 1 534 ? -21.945 37.500 14.415 1.00 56.22 534 GLN A C 1
ATOM 4153 O O . GLN A 1 534 ? -22.925 36.754 14.379 1.00 56.22 534 GLN A O 1
ATOM 4158 N N . TYR A 1 535 ? -21.525 38.197 13.362 1.00 55.25 535 TYR A N 1
ATOM 4159 C CA . TYR A 1 535 ? -22.167 38.162 12.053 1.00 55.25 535 TYR A CA 1
ATOM 4160 C C . TYR A 1 535 ? -21.183 37.619 11.017 1.00 55.25 535 TYR A C 1
ATOM 4162 O O . TYR A 1 535 ? -20.130 38.227 10.791 1.00 55.25 535 TYR A O 1
ATOM 4170 N N . GLN A 1 536 ? -21.539 36.506 10.366 1.00 58.09 536 GLN A N 1
ATOM 4171 C CA . GLN A 1 536 ? -20.699 35.862 9.356 1.00 58.09 536 GLN A CA 1
ATOM 4172 C C . GLN A 1 536 ? -21.447 35.686 8.026 1.00 58.09 536 GLN A C 1
ATOM 4174 O O . GLN A 1 536 ? -22.575 35.197 7.974 1.00 58.09 536 GLN A O 1
ATOM 4179 N N . GLN A 1 537 ? -20.805 36.118 6.940 1.00 54.25 537 GLN A N 1
ATOM 4180 C CA . GLN A 1 537 ? -21.291 35.976 5.562 1.00 54.25 537 GLN A CA 1
ATOM 4181 C C . GLN A 1 537 ? -20.841 34.628 4.948 1.00 54.25 537 GLN A C 1
ATOM 4183 O O . GLN A 1 537 ? -19.791 34.118 5.343 1.00 54.25 537 GLN A O 1
ATOM 4188 N N . PRO A 1 538 ? -21.589 34.063 3.979 1.00 52.66 538 PRO A N 1
ATOM 4189 C CA . PRO A 1 538 ? -21.259 32.786 3.342 1.00 52.66 538 PRO A CA 1
ATOM 4190 C C . PRO A 1 538 ? -20.089 32.908 2.357 1.00 52.66 538 PRO A C 1
ATOM 4192 O O . PRO A 1 538 ? -19.921 33.935 1.697 1.00 52.66 538 PRO A O 1
ATOM 4195 N N . ASN A 1 539 ? -19.306 31.836 2.212 1.00 51.44 539 ASN A N 1
ATOM 4196 C CA . ASN A 1 539 ? -18.206 31.771 1.243 1.00 51.44 539 ASN A CA 1
ATOM 4197 C C . ASN A 1 539 ? -18.751 31.509 -0.172 1.00 51.44 539 ASN A C 1
ATOM 4199 O O . ASN A 1 539 ? -19.632 30.668 -0.351 1.00 51.44 539 ASN A O 1
ATOM 4203 N N . ILE A 1 540 ? -18.216 32.195 -1.189 1.00 48.84 540 ILE A N 1
ATOM 4204 C CA . ILE A 1 540 ? -18.725 32.126 -2.572 1.00 48.84 540 ILE A CA 1
ATOM 4205 C C . ILE A 1 540 ? -17.652 31.545 -3.501 1.00 48.84 540 ILE A C 1
ATOM 4207 O O . ILE A 1 540 ? -16.548 32.083 -3.592 1.00 48.84 540 ILE A O 1
ATOM 4211 N N . GLN A 1 541 ? -17.986 30.461 -4.215 1.00 47.72 541 GLN A N 1
ATOM 4212 C CA . GLN A 1 541 ? -17.066 29.758 -5.124 1.00 47.72 541 GLN A CA 1
ATOM 4213 C C . GLN A 1 541 ? -17.180 30.160 -6.613 1.00 47.72 541 GLN A C 1
ATOM 4215 O O . GLN A 1 541 ? -16.246 29.845 -7.342 1.00 47.72 541 GLN A O 1
ATOM 4220 N N . GLN A 1 542 ? -18.228 30.872 -7.084 1.00 46.97 542 GLN A N 1
ATOM 4221 C CA . GLN A 1 542 ? -18.319 31.424 -8.464 1.00 46.97 542 GLN A CA 1
ATOM 4222 C C . GLN A 1 542 ? -19.501 32.420 -8.687 1.00 46.97 542 GLN A C 1
ATOM 4224 O O . GLN A 1 542 ? -20.541 32.276 -8.054 1.00 46.97 542 GLN A O 1
ATOM 4229 N N . ASN A 1 543 ? -19.314 33.404 -9.596 1.00 45.44 543 ASN A N 1
ATOM 4230 C CA . ASN A 1 543 ? -20.213 34.488 -10.099 1.00 45.44 543 ASN A CA 1
ATOM 4231 C C . ASN A 1 543 ? -21.723 34.413 -9.752 1.00 45.44 543 ASN A C 1
ATOM 4233 O O . ASN A 1 543 ? -22.390 33.500 -10.242 1.00 45.44 543 ASN A O 1
ATOM 4237 N N . PRO A 1 544 ? -22.295 35.430 -9.061 1.00 45.88 544 PRO A N 1
ATOM 4238 C CA . PRO A 1 544 ? -22.656 36.718 -9.700 1.00 45.88 544 PRO A CA 1
ATOM 4239 C C . PRO A 1 544 ? -22.261 37.973 -8.876 1.00 45.88 544 PRO A C 1
ATOM 4241 O O . PRO A 1 544 ? -21.826 37.841 -7.742 1.00 45.88 544 PRO A O 1
ATOM 4244 N N . ILE A 1 545 ? -22.418 39.193 -9.426 1.00 43.91 545 ILE A N 1
ATOM 4245 C CA . ILE A 1 545 ? -22.136 40.482 -8.740 1.00 43.91 545 ILE A CA 1
ATOM 4246 C C . ILE A 1 545 ? -23.086 40.673 -7.538 1.00 43.91 545 ILE A C 1
ATOM 4248 O O . ILE A 1 545 ? -24.275 40.911 -7.765 1.00 43.91 545 ILE A O 1
ATOM 4252 N N . PRO A 1 546 ? -22.614 40.660 -6.278 1.00 44.91 546 PRO A N 1
ATOM 4253 C CA . PRO A 1 546 ? -23.440 40.985 -5.120 1.00 44.91 546 PRO A CA 1
ATOM 4254 C C . PRO A 1 546 ? -23.245 42.463 -4.736 1.00 44.91 546 PRO A C 1
ATOM 4256 O O . PRO A 1 546 ? -22.117 42.941 -4.603 1.00 44.91 546 PRO A O 1
ATOM 4259 N N . GLN A 1 547 ? -24.335 43.205 -4.521 1.00 40.44 547 GLN A N 1
ATOM 4260 C CA . GLN A 1 547 ? -24.281 44.464 -3.770 1.00 40.44 547 GLN A CA 1
ATOM 4261 C C . GLN A 1 547 ? -24.455 44.150 -2.285 1.00 40.44 547 GLN A C 1
ATOM 4263 O O . GLN A 1 547 ? -25.492 43.627 -1.882 1.00 40.44 547 GLN A O 1
ATOM 4268 N N . TYR A 1 548 ? -23.451 44.490 -1.477 1.00 46.19 548 TYR A N 1
ATOM 4269 C CA . TYR A 1 548 ? -23.508 44.341 -0.027 1.00 46.19 548 TYR A CA 1
ATOM 4270 C C . TYR A 1 548 ? -23.864 45.683 0.615 1.00 46.19 548 TYR A C 1
ATOM 4272 O O . TYR A 1 548 ? -23.065 46.620 0.583 1.00 46.19 548 TYR A O 1
ATOM 4280 N N . GLN A 1 549 ? -25.049 45.770 1.221 1.00 40.97 549 GLN A N 1
ATOM 4281 C CA . GLN A 1 549 ? -25.426 46.887 2.088 1.00 40.97 549 GLN A CA 1
ATOM 4282 C C . GLN A 1 549 ? -25.411 46.417 3.544 1.00 40.97 549 GLN A C 1
ATOM 4284 O O . GLN A 1 549 ? -26.123 45.485 3.920 1.00 40.97 549 GLN A O 1
ATOM 4289 N N . GLN A 1 550 ? -24.571 47.049 4.363 1.00 44.28 550 GLN A N 1
ATOM 4290 C CA . GLN A 1 550 ? -24.599 46.863 5.813 1.00 44.28 550 GLN A CA 1
ATOM 4291 C C . GLN A 1 550 ? -25.812 47.587 6.429 1.00 44.28 550 GLN A C 1
ATOM 4293 O O . GLN A 1 550 ? -26.296 48.552 5.830 1.00 44.28 550 GLN A O 1
ATOM 4298 N N . PRO A 1 551 ? -26.322 47.144 7.595 1.00 40.09 551 PRO A N 1
ATOM 4299 C CA . PRO A 1 551 ? -27.515 47.737 8.189 1.00 40.09 551 PRO A CA 1
ATOM 4300 C C . PRO A 1 551 ? -27.299 49.215 8.544 1.00 40.09 551 PRO A C 1
ATOM 4302 O O . PRO A 1 551 ? -26.192 49.636 8.893 1.00 40.09 551 PRO A O 1
ATOM 4305 N N . ASN A 1 552 ? -28.378 50.003 8.494 1.00 37.06 552 ASN A N 1
ATOM 4306 C CA . ASN A 1 552 ? -28.408 51.324 9.123 1.00 37.06 552 ASN A CA 1
ATOM 4307 C C . ASN A 1 552 ? -28.151 51.127 10.628 1.00 37.06 552 ASN A C 1
ATOM 4309 O O . ASN A 1 552 ? -28.766 50.254 11.239 1.00 37.06 552 ASN A O 1
ATOM 4313 N N . GLY A 1 553 ? -27.188 51.863 11.188 1.00 41.00 553 GLY A N 1
ATOM 4314 C CA . GLY A 1 553 ? -26.516 51.521 12.444 1.00 41.00 553 GLY A CA 1
ATOM 4315 C C . GLY A 1 553 ? -27.433 51.123 13.607 1.00 41.00 553 GLY A C 1
ATOM 4316 O O . GLY A 1 553 ? -28.402 51.807 13.923 1.00 41.00 553 GLY A O 1
ATOM 4317 N N . ALA A 1 554 ? -27.072 50.027 14.279 1.00 40.22 554 ALA A N 1
ATOM 4318 C CA . ALA A 1 554 ? -27.708 49.561 15.506 1.00 40.22 554 ALA A CA 1
ATOM 4319 C C . ALA A 1 554 ? -27.028 50.212 16.722 1.00 40.22 554 ALA A C 1
ATOM 4321 O O . ALA A 1 554 ? -25.826 50.034 16.930 1.00 40.22 554 ALA A O 1
ATOM 4322 N N . GLY A 1 555 ? -27.772 50.974 17.524 1.00 41.28 555 GLY A N 1
ATOM 4323 C CA . GLY A 1 555 ? -27.289 51.485 18.808 1.00 41.28 555 GLY A CA 1
ATOM 4324 C C . GLY A 1 555 ? -27.478 50.451 19.920 1.00 41.28 555 GLY A C 1
ATOM 4325 O O . GLY A 1 555 ? -28.587 49.958 20.113 1.00 41.28 555 GLY A O 1
ATOM 4326 N N . GLY A 1 556 ? -26.413 50.121 20.659 1.00 48.34 556 GLY A N 1
ATOM 4327 C CA . GLY A 1 556 ? -26.457 49.144 21.758 1.00 48.34 556 GLY A CA 1
ATOM 4328 C C . GLY A 1 556 ? -25.166 49.073 22.587 1.00 48.34 556 GLY A C 1
ATOM 4329 O O . GLY A 1 556 ? -24.156 49.682 22.221 1.00 48.34 556 GLY A O 1
ATOM 4330 N N . MET A 1 557 ? -25.220 48.357 23.720 1.00 45.22 557 MET A N 1
ATOM 4331 C CA . MET A 1 557 ? -24.103 48.123 24.654 1.00 45.22 557 MET A CA 1
ATOM 4332 C C . MET A 1 557 ? -23.575 46.682 24.508 1.00 45.22 557 MET A C 1
ATOM 4334 O O . MET A 1 557 ? -24.263 45.747 24.907 1.00 45.22 557 MET A O 1
ATOM 4338 N N . GLY A 1 558 ? -22.371 46.476 23.958 1.00 52.16 558 GLY A N 1
ATOM 4339 C CA . GLY A 1 558 ? -21.801 45.125 23.770 1.00 52.16 558 GLY A CA 1
ATOM 4340 C C . GLY A 1 558 ? -20.657 45.043 22.752 1.00 52.16 558 GLY A C 1
ATOM 4341 O O . GLY A 1 558 ? -20.380 46.026 22.062 1.00 52.16 558 GLY A O 1
ATOM 4342 N N . ASN A 1 559 ? -19.965 43.894 22.662 1.00 55.66 559 ASN A N 1
ATOM 4343 C CA . ASN A 1 559 ? -18.907 43.692 21.662 1.00 55.66 559 ASN A CA 1
ATOM 4344 C C . ASN A 1 559 ? -19.468 43.038 20.394 1.00 55.66 559 ASN A C 1
ATOM 4346 O O . ASN A 1 559 ? -20.026 41.945 20.460 1.00 55.66 559 ASN A O 1
ATOM 4350 N N . ASN A 1 560 ? -19.267 43.659 19.231 1.00 51.06 560 ASN A N 1
ATOM 4351 C CA . ASN A 1 560 ? -19.721 43.095 17.957 1.00 51.06 560 ASN A CA 1
ATOM 4352 C C . ASN A 1 560 ? -18.539 42.752 17.046 1.00 51.06 560 ASN A C 1
ATOM 4354 O O . ASN A 1 560 ? -17.608 43.550 16.888 1.00 51.06 560 ASN A O 1
ATOM 4358 N N . GLN A 1 561 ? -18.598 41.581 16.413 1.00 57.03 561 GLN A N 1
ATOM 4359 C CA . GLN A 1 561 ? -17.644 41.164 15.387 1.00 57.03 561 GLN A CA 1
ATOM 4360 C C . GLN A 1 561 ? -18.356 40.932 14.056 1.00 57.03 561 GLN A C 1
ATOM 4362 O O . GLN A 1 561 ? -19.330 40.182 13.973 1.00 57.03 561 GLN A O 1
ATOM 4367 N N . TYR A 1 562 ? -17.824 41.553 13.007 1.00 56.12 562 TYR A N 1
ATOM 4368 C CA . TYR A 1 562 ? -18.323 41.428 11.642 1.00 56.12 562 TYR A CA 1
ATOM 4369 C C . TYR A 1 562 ? -17.231 40.836 10.749 1.00 56.12 562 TYR A C 1
ATOM 4371 O O . TYR A 1 562 ? -16.168 41.447 10.587 1.00 56.12 562 TYR A O 1
ATOM 4379 N N . GLN A 1 563 ? -17.502 39.672 10.153 1.00 59.47 563 GLN A N 1
ATOM 4380 C CA . GLN A 1 563 ? -16.587 38.989 9.233 1.00 59.47 563 GLN A CA 1
ATOM 4381 C C . GLN A 1 563 ? -17.172 38.901 7.818 1.00 59.47 563 GLN A C 1
ATOM 4383 O O . GLN A 1 563 ? -18.310 38.473 7.616 1.00 59.47 563 GLN A O 1
ATOM 4388 N N . GLN A 1 564 ? -16.375 39.323 6.837 1.00 54.72 564 GLN A N 1
ATOM 4389 C CA . GLN A 1 564 ? -16.675 39.240 5.403 1.00 54.72 564 GLN A CA 1
ATOM 4390 C C . GLN A 1 564 ? -16.118 37.937 4.785 1.00 54.72 564 GLN A C 1
ATOM 4392 O O . GLN A 1 564 ? -15.165 37.377 5.332 1.00 54.72 564 GLN A O 1
ATOM 4397 N N . PRO A 1 565 ? -16.670 37.456 3.653 1.00 53.09 565 PRO A N 1
ATOM 4398 C CA . PRO A 1 565 ? -16.325 36.152 3.081 1.00 53.09 565 PRO A CA 1
ATOM 4399 C C . PRO A 1 565 ? -15.047 36.187 2.236 1.00 53.09 565 PRO A C 1
ATOM 4401 O O . PRO A 1 565 ? -14.771 37.184 1.571 1.00 53.09 565 PRO A O 1
ATOM 4404 N N . SER A 1 566 ? -14.286 35.090 2.200 1.00 53.47 566 SER A N 1
ATOM 4405 C CA . SER A 1 566 ? -13.096 34.965 1.345 1.00 53.47 566 SER A CA 1
ATOM 4406 C C . SER A 1 566 ? -13.479 34.732 -0.125 1.00 53.47 566 SER A C 1
ATOM 4408 O O . SER A 1 566 ? -14.389 33.962 -0.427 1.00 53.47 566 SER A O 1
ATOM 4410 N N . ILE A 1 567 ? -12.795 35.410 -1.058 1.00 50.09 567 ILE A N 1
ATOM 4411 C CA . ILE A 1 567 ? -13.133 35.396 -2.496 1.00 50.09 567 ILE A CA 1
ATOM 4412 C C . ILE A 1 567 ? -11.971 34.796 -3.296 1.00 50.09 567 ILE A C 1
ATOM 4414 O O . ILE A 1 567 ? -10.849 35.304 -3.236 1.00 50.09 567 ILE A O 1
ATOM 4418 N N . GLN A 1 568 ? -12.243 33.732 -4.067 1.00 50.50 568 GLN A N 1
ATOM 4419 C CA . GLN A 1 568 ? -11.226 33.034 -4.866 1.00 50.50 568 GLN A CA 1
ATOM 4420 C C . GLN A 1 568 ? -11.102 33.539 -6.324 1.00 50.50 568 GLN A C 1
ATOM 4422 O O . GLN A 1 568 ? -9.975 33.546 -6.812 1.00 50.50 568 GLN A O 1
ATOM 4427 N N . GLN A 1 569 ? -12.162 34.022 -7.010 1.00 48.88 569 GLN A N 1
ATOM 4428 C CA . GLN A 1 569 ? -12.092 34.629 -8.370 1.00 48.88 569 GLN A CA 1
ATOM 4429 C C . GLN A 1 569 ? -13.237 35.652 -8.666 1.00 48.88 569 GLN A C 1
ATOM 4431 O O . GLN A 1 569 ? -14.300 35.565 -8.064 1.00 48.88 569 GLN A O 1
ATOM 4436 N N . ASN A 1 570 ? -12.987 36.609 -9.586 1.00 51.56 570 ASN A N 1
ATOM 4437 C CA . ASN A 1 570 ? -13.765 37.815 -10.013 1.00 51.56 570 ASN A CA 1
ATOM 4438 C C . ASN A 1 570 ? -15.318 37.758 -10.088 1.00 51.56 570 ASN A C 1
ATOM 4440 O O . ASN A 1 570 ? -15.822 36.684 -10.418 1.00 51.56 570 ASN A O 1
ATOM 4444 N N . PRO A 1 571 ? -16.070 38.902 -9.939 1.00 49.59 571 PRO A N 1
ATOM 4445 C CA . PRO A 1 571 ? -15.746 40.304 -10.314 1.00 49.59 571 PRO A CA 1
ATOM 4446 C C . PRO A 1 571 ? -16.004 41.393 -9.222 1.00 49.59 571 PRO A C 1
ATOM 4448 O O . PRO A 1 571 ? -16.426 41.097 -8.111 1.00 49.59 571 PRO A O 1
ATOM 4451 N N . ILE A 1 572 ? -15.727 42.670 -9.557 1.00 47.34 572 ILE A N 1
ATOM 4452 C CA . ILE A 1 572 ? -15.710 43.893 -8.706 1.00 47.34 572 ILE A CA 1
ATOM 4453 C C . ILE A 1 572 ? -16.898 44.003 -7.716 1.00 47.34 572 ILE A C 1
ATOM 4455 O O . ILE A 1 572 ? -18.013 44.310 -8.145 1.00 47.34 572 ILE A O 1
ATOM 4459 N N . PRO A 1 573 ? -16.670 43.900 -6.393 1.00 47.09 573 PRO A N 1
ATOM 4460 C CA . PRO A 1 573 ? -17.655 44.273 -5.379 1.00 47.09 573 PRO A CA 1
ATOM 4461 C C . PRO A 1 573 ? -17.523 45.762 -5.004 1.00 47.09 573 PRO A C 1
ATOM 4463 O O . PRO A 1 573 ? -16.418 46.260 -4.776 1.00 47.09 573 PRO A O 1
ATOM 4466 N N . GLN A 1 574 ? -18.644 46.484 -4.895 1.00 42.25 574 GLN A N 1
ATOM 4467 C CA . GLN A 1 574 ? -18.694 47.767 -4.181 1.00 42.25 574 GLN A CA 1
ATOM 4468 C C . GLN A 1 574 ? -19.024 47.501 -2.712 1.00 42.25 574 GLN A C 1
ATOM 4470 O O . GLN A 1 574 ? -20.092 46.975 -2.400 1.00 42.25 574 GLN A O 1
ATOM 4475 N N . TYR A 1 575 ? -18.124 47.894 -1.813 1.00 48.66 575 TYR A N 1
ATOM 4476 C CA . TYR A 1 575 ? -18.343 47.798 -0.372 1.00 48.66 575 TYR A CA 1
ATOM 4477 C C . TYR A 1 575 ? -18.721 49.172 0.186 1.00 48.66 575 TYR A C 1
ATOM 4479 O O . TYR A 1 575 ? -17.904 50.095 0.168 1.00 48.66 575 TYR A O 1
ATOM 4487 N N . GLN A 1 576 ? -19.942 49.299 0.708 1.00 42.75 576 GLN A N 1
ATOM 4488 C CA . GLN A 1 576 ? -20.365 50.456 1.499 1.00 42.75 576 GLN A CA 1
ATOM 4489 C C . GLN A 1 576 ? -20.378 50.082 2.984 1.00 42.75 576 GLN A C 1
ATOM 4491 O O . GLN A 1 576 ? -21.026 49.119 3.395 1.00 42.75 576 GLN A O 1
ATOM 4496 N N . GLN A 1 577 ? -19.625 50.829 3.793 1.00 44.38 577 GLN A N 1
ATOM 4497 C CA . GLN A 1 577 ? -19.694 50.734 5.254 1.00 44.38 577 GLN A CA 1
ATOM 4498 C C . GLN A 1 577 ? -20.969 51.422 5.791 1.00 44.38 577 GLN A C 1
ATOM 4500 O O . GLN A 1 577 ? -21.532 52.257 5.080 1.00 44.38 577 GLN A O 1
ATOM 4505 N N . PRO A 1 578 ? -21.432 51.105 7.020 1.00 41.62 578 PRO A N 1
ATOM 4506 C CA . PRO A 1 578 ? -22.663 51.669 7.575 1.00 41.62 578 PRO A CA 1
ATOM 4507 C C . PRO A 1 578 ? -22.662 53.202 7.592 1.00 41.62 578 PRO A C 1
ATOM 4509 O O . PRO A 1 578 ? -21.653 53.829 7.928 1.00 41.62 578 PRO A O 1
ATOM 4512 N N . ASN A 1 579 ? -23.822 53.808 7.336 1.00 34.78 579 ASN A N 1
ATOM 4513 C CA . ASN A 1 579 ? -24.074 55.212 7.657 1.00 34.78 579 ASN A CA 1
ATOM 4514 C C . ASN A 1 579 ? -24.232 55.350 9.179 1.00 34.78 579 ASN A C 1
ATOM 4516 O O . ASN A 1 579 ? -25.341 55.266 9.690 1.00 34.78 579 ASN A O 1
ATOM 4520 N N . GLY A 1 580 ? -23.115 55.524 9.890 1.00 40.84 580 GLY A N 1
ATOM 4521 C CA . GLY A 1 580 ? -23.075 55.885 11.310 1.00 40.84 580 GLY A CA 1
ATOM 4522 C C . GLY A 1 580 ? -23.566 54.801 12.277 1.00 40.84 580 GLY A C 1
ATOM 4523 O O . GLY A 1 580 ? -24.754 54.523 12.384 1.00 40.84 580 GLY A O 1
ATOM 4524 N N . ALA A 1 581 ? -22.649 54.240 13.067 1.00 41.78 581 ALA A N 1
ATOM 4525 C CA . ALA A 1 581 ? -22.982 53.433 14.241 1.00 41.78 581 ALA A CA 1
ATOM 4526 C C . ALA A 1 581 ? -22.562 54.196 15.505 1.00 41.78 581 ALA A C 1
ATOM 4528 O O . ALA A 1 581 ? -21.385 54.527 15.668 1.00 41.78 581 ALA A O 1
ATOM 4529 N N . GLY A 1 582 ? -23.523 54.501 16.378 1.00 41.66 582 GLY A N 1
ATOM 4530 C CA . GLY A 1 582 ? -23.283 55.098 17.691 1.00 41.66 582 GLY A CA 1
ATOM 4531 C C . GLY A 1 582 ? -23.706 54.141 18.800 1.00 41.66 582 GLY A C 1
ATOM 4532 O O . GLY A 1 582 ? -24.854 53.714 18.836 1.00 41.66 582 GLY A O 1
ATOM 4533 N N . GLY A 1 583 ? -22.779 53.790 19.694 1.00 49.56 583 GLY A N 1
ATOM 4534 C CA . GLY A 1 583 ? -23.010 52.855 20.802 1.00 49.56 583 GLY A CA 1
ATOM 4535 C C . GLY A 1 583 ? -21.815 52.758 21.760 1.00 49.56 583 GLY A C 1
ATOM 4536 O O . GLY A 1 583 ? -20.754 53.324 21.479 1.00 49.56 583 GLY A O 1
ATOM 4537 N N . MET A 1 584 ? -22.003 52.075 22.897 1.00 46.03 584 MET A N 1
ATOM 4538 C CA . MET A 1 584 ? -20.992 51.864 23.948 1.00 46.03 584 MET A CA 1
ATOM 4539 C C . MET A 1 584 ? -20.455 50.420 23.901 1.00 46.03 584 MET A C 1
ATOM 4541 O O . MET A 1 584 ? -21.135 49.506 24.354 1.00 46.03 584 MET A O 1
ATOM 4545 N N . GLY A 1 585 ? -19.252 50.182 23.363 1.00 52.38 585 GLY A N 1
ATOM 4546 C CA . GLY A 1 585 ? -18.682 48.822 23.262 1.00 52.38 585 GLY A CA 1
ATOM 4547 C C . GLY A 1 585 ? -17.505 48.690 22.287 1.00 52.38 585 GLY A C 1
ATOM 4548 O O . GLY A 1 585 ? -17.174 49.654 21.593 1.00 52.38 585 GLY A O 1
ATOM 4549 N N . ASN A 1 586 ? -16.843 47.521 22.241 1.00 55.72 586 ASN A N 1
ATOM 4550 C CA . ASN A 1 586 ? -15.745 47.278 21.295 1.00 55.72 586 ASN A CA 1
ATOM 4551 C C . ASN A 1 586 ? -16.258 46.612 20.013 1.00 55.72 586 ASN A C 1
ATOM 4553 O O . ASN A 1 586 ? -16.799 45.509 20.063 1.00 55.72 586 ASN A O 1
ATOM 4557 N N . ASN A 1 587 ? -16.029 47.232 18.854 1.00 51.12 587 ASN A N 1
ATOM 4558 C CA . ASN A 1 587 ? -16.409 46.647 17.566 1.00 51.12 587 ASN A CA 1
ATOM 4559 C C . ASN A 1 587 ? -15.173 46.267 16.746 1.00 51.12 587 ASN A C 1
ATOM 4561 O O . ASN A 1 587 ? -14.227 47.054 16.627 1.00 51.12 587 ASN A O 1
ATOM 4565 N N . GLN A 1 588 ? -15.198 45.076 16.148 1.00 57.09 588 GLN A N 1
ATOM 4566 C CA . GLN A 1 588 ? -14.172 44.614 15.214 1.00 57.09 588 GLN A CA 1
ATOM 4567 C C . GLN A 1 588 ? -14.778 44.344 13.839 1.00 57.09 588 GLN A C 1
ATOM 4569 O O . GLN A 1 588 ? -15.735 43.582 13.700 1.00 57.09 588 GLN A O 1
ATOM 4574 N N . TYR A 1 589 ? -14.168 44.943 12.819 1.00 56.09 589 TYR A N 1
ATOM 4575 C CA . TYR A 1 589 ? -14.545 44.766 11.421 1.00 56.09 589 TYR A CA 1
ATOM 4576 C C . TYR A 1 589 ? -13.381 44.137 10.655 1.00 56.09 589 TYR A C 1
ATOM 4578 O O . TYR A 1 589 ? -12.308 44.743 10.549 1.00 56.09 589 TYR A O 1
ATOM 4586 N N . GLN A 1 590 ? -13.599 42.940 10.108 1.00 59.47 590 GLN A N 1
ATOM 4587 C CA . GLN A 1 590 ? -12.605 42.206 9.324 1.00 59.47 590 GLN A CA 1
ATOM 4588 C C . GLN A 1 590 ? -13.016 42.117 7.852 1.00 59.47 590 GLN A C 1
ATOM 4590 O O . GLN A 1 590 ? -14.104 41.648 7.516 1.00 59.47 590 GLN A O 1
ATOM 4595 N N . GLN A 1 591 ? -12.128 42.594 6.978 1.00 54.72 591 GLN A N 1
ATOM 4596 C CA . GLN A 1 591 ? -12.239 42.488 5.521 1.00 54.72 591 GLN A CA 1
ATOM 4597 C C . GLN A 1 591 ? -11.584 41.188 5.010 1.00 54.72 591 GLN A C 1
ATOM 4599 O O . GLN A 1 591 ? -10.705 40.649 5.688 1.00 54.72 591 GLN A O 1
ATOM 4604 N N . PRO A 1 592 ? -11.970 40.682 3.825 1.00 54.00 592 PRO A N 1
ATOM 4605 C CA . PRO A 1 592 ? -11.558 39.357 3.365 1.00 54.00 592 PRO A CA 1
ATOM 4606 C C . PRO A 1 592 ? -10.177 39.322 2.700 1.00 54.00 592 PRO A C 1
ATOM 4608 O O . PRO A 1 592 ? -9.738 40.296 2.100 1.00 54.00 592 PRO A O 1
ATOM 4611 N N . SER A 1 593 ? -9.487 38.182 2.741 1.00 53.75 593 SER A N 1
ATOM 4612 C CA . SER A 1 593 ? -8.238 37.957 1.996 1.00 53.75 593 SER A CA 1
ATOM 4613 C C . SER A 1 593 ? -8.505 37.723 0.500 1.00 53.75 593 SER A C 1
ATOM 4615 O O . SER A 1 593 ? -9.413 36.976 0.139 1.00 53.75 593 SER A O 1
ATOM 4617 N N . ILE A 1 594 ? -7.710 38.355 -0.376 1.00 51.34 594 ILE A N 1
ATOM 4618 C CA . ILE A 1 594 ? -7.907 38.328 -1.840 1.00 51.34 594 ILE A CA 1
ATOM 4619 C C . ILE A 1 594 ? -6.687 37.687 -2.518 1.00 51.34 594 ILE A C 1
ATOM 4621 O O . ILE A 1 594 ? -5.561 38.158 -2.334 1.00 51.34 594 ILE A O 1
ATOM 4625 N N . GLN A 1 595 ? -6.907 36.632 -3.316 1.00 52.47 595 GLN A N 1
ATOM 4626 C CA . GLN A 1 595 ? -5.831 35.886 -3.989 1.00 52.47 595 GLN A CA 1
ATOM 4627 C C . GLN A 1 595 ? -5.521 36.362 -5.429 1.00 52.47 595 GLN A C 1
ATOM 4629 O O . GLN A 1 595 ? -4.355 36.284 -5.809 1.00 52.47 595 GLN A O 1
ATOM 4634 N N . GLN A 1 596 ? -6.471 36.917 -6.211 1.00 49.69 596 GLN A N 1
ATOM 4635 C CA . GLN A 1 596 ? -6.223 37.501 -7.558 1.00 49.69 596 GLN A CA 1
ATOM 4636 C C . GLN A 1 596 ? -7.211 38.645 -7.934 1.00 49.69 596 GLN A C 1
ATOM 4638 O O . GLN A 1 596 ? -8.337 38.662 -7.451 1.00 49.69 596 GLN A O 1
ATOM 4643 N N . ASN A 1 597 ? -6.761 39.593 -8.784 1.00 50.09 597 ASN A N 1
ATOM 4644 C CA . ASN A 1 597 ? -7.387 40.867 -9.250 1.00 50.09 597 ASN A CA 1
ATOM 4645 C C . ASN A 1 597 ? -8.932 40.929 -9.373 1.00 50.09 597 ASN A C 1
ATOM 4647 O O . ASN A 1 597 ? -9.497 39.966 -9.894 1.00 50.09 597 ASN A O 1
ATOM 4651 N N . PRO A 1 598 ? -9.593 42.083 -9.052 1.00 48.44 598 PRO A N 1
ATOM 4652 C CA . PRO A 1 598 ? -9.346 43.419 -9.641 1.00 48.44 598 PRO A CA 1
ATOM 4653 C C . PRO A 1 598 ? -9.436 44.603 -8.628 1.00 48.44 598 PRO A C 1
ATOM 4655 O O . PRO A 1 598 ? -9.592 44.399 -7.430 1.00 48.44 598 PRO A O 1
ATOM 4658 N N . ILE A 1 599 ? -9.348 45.857 -9.109 1.00 46.88 599 ILE A N 1
ATOM 4659 C CA . ILE A 1 599 ? -9.372 47.115 -8.320 1.00 46.88 599 ILE A CA 1
ATOM 4660 C C . ILE A 1 599 ? -10.692 47.273 -7.526 1.00 46.88 599 ILE A C 1
ATOM 4662 O O . ILE A 1 599 ? -11.732 47.498 -8.148 1.00 46.88 599 ILE A O 1
ATOM 4666 N N . PRO A 1 600 ? -10.685 47.262 -6.179 1.00 46.72 600 PRO A N 1
ATOM 4667 C CA . PRO A 1 600 ? -11.857 47.615 -5.379 1.00 46.72 600 PRO A CA 1
ATOM 4668 C C . PRO A 1 600 ? -11.868 49.124 -5.069 1.00 46.72 600 PRO A C 1
ATOM 4670 O O . PRO A 1 600 ? -10.837 49.696 -4.710 1.00 46.72 600 PRO A O 1
ATOM 4673 N N . GLN A 1 601 ? -13.033 49.776 -5.159 1.00 40.53 601 GLN A N 1
ATOM 4674 C CA . GLN A 1 601 ? -13.254 51.093 -4.547 1.00 40.53 601 GLN A CA 1
ATOM 4675 C C . GLN A 1 601 ? -13.798 50.899 -3.131 1.00 40.53 601 GLN A C 1
ATOM 4677 O O . GLN A 1 601 ? -14.887 50.358 -2.950 1.00 40.53 601 GLN A O 1
ATOM 4682 N N . TYR A 1 602 ? -13.053 51.368 -2.132 1.00 47.41 602 TYR A N 1
ATOM 4683 C CA . TYR A 1 602 ? -13.490 51.370 -0.739 1.00 47.41 602 TYR A CA 1
ATOM 4684 C C . TYR A 1 602 ? -13.941 52.778 -0.342 1.00 47.41 602 TYR A C 1
ATOM 4686 O O . TYR A 1 602 ? -13.126 53.702 -0.319 1.00 47.41 602 TYR A O 1
ATOM 4694 N N . GLN A 1 603 ? -15.219 52.940 0.006 1.00 40.56 603 GLN A N 1
ATOM 4695 C CA . GLN A 1 603 ? -15.731 54.156 0.644 1.00 40.56 603 GLN A CA 1
ATOM 4696 C C . GLN A 1 603 ? -15.869 53.918 2.154 1.00 40.56 603 GLN A C 1
ATOM 4698 O O . GLN A 1 603 ? -16.536 52.980 2.589 1.00 40.56 603 GLN A O 1
ATOM 4703 N N . GLN A 1 604 ? -15.199 54.746 2.962 1.00 42.72 604 GLN A N 1
ATOM 4704 C CA . GLN A 1 604 ? -15.358 54.754 4.423 1.00 42.72 604 GLN A CA 1
ATOM 4705 C C . GLN A 1 604 ? -16.591 55.580 4.848 1.00 42.72 604 GLN A C 1
ATOM 4707 O O . GLN A 1 604 ? -17.044 56.408 4.057 1.00 42.72 604 GLN A O 1
ATOM 4712 N N . PRO A 1 605 ? -17.144 55.377 6.066 1.00 39.53 605 PRO A N 1
ATOM 4713 C CA . PRO A 1 605 ? -18.377 56.032 6.510 1.00 39.53 605 PRO A CA 1
ATOM 4714 C C . PRO A 1 605 ? -18.322 57.562 6.457 1.00 39.53 605 PRO A C 1
ATOM 4716 O O . PRO A 1 605 ? -17.306 58.171 6.804 1.00 39.53 605 PRO A O 1
ATOM 4719 N N . ASN A 1 606 ? -19.467 58.182 6.163 1.00 34.25 606 ASN A N 1
ATOM 4720 C CA . ASN A 1 606 ? -19.719 59.597 6.439 1.00 34.25 606 ASN A CA 1
ATOM 4721 C C . ASN A 1 606 ? -20.041 59.774 7.936 1.00 34.25 606 ASN A C 1
ATOM 4723 O O . ASN A 1 606 ? -21.189 59.982 8.314 1.00 34.25 606 ASN A O 1
ATOM 4727 N N . GLY A 1 607 ? -19.024 59.648 8.792 1.00 38.50 607 GLY A N 1
ATOM 4728 C CA . GLY A 1 607 ? -19.124 59.926 10.227 1.00 38.50 607 GLY A CA 1
ATOM 4729 C C . GLY A 1 607 ? -19.567 58.748 11.099 1.00 38.50 607 GLY A C 1
ATOM 4730 O O . GLY A 1 607 ? -20.605 58.130 10.887 1.00 38.50 607 GLY A O 1
ATOM 4731 N N . ALA A 1 608 ? -18.781 58.466 12.141 1.00 40.59 608 ALA A N 1
ATOM 4732 C CA . ALA A 1 608 ? -19.150 57.582 13.244 1.00 40.59 608 ALA A CA 1
ATOM 4733 C C . ALA A 1 608 ? -18.786 58.266 14.570 1.00 40.59 608 ALA A C 1
ATOM 4735 O O . ALA A 1 608 ? -17.684 58.807 14.707 1.00 40.59 608 ALA A O 1
ATOM 4736 N N . GLY A 1 609 ? -19.711 58.259 15.531 1.00 40.34 609 GLY A N 1
ATOM 4737 C CA . GLY A 1 609 ? -19.516 58.833 16.860 1.00 40.34 609 GLY A CA 1
ATOM 4738 C C . GLY A 1 609 ? -20.102 57.933 17.941 1.00 40.34 609 GLY A C 1
ATOM 4739 O O . GLY A 1 609 ? -21.252 57.521 17.845 1.00 40.34 609 GLY A O 1
ATOM 4740 N N . GLY A 1 610 ? -19.298 57.606 18.956 1.00 49.28 610 GLY A N 1
ATOM 4741 C CA . GLY A 1 610 ? -19.650 56.699 20.054 1.00 49.28 610 GLY A CA 1
ATOM 4742 C C . GLY A 1 610 ? -18.530 56.580 21.098 1.00 49.28 610 GLY A C 1
ATOM 4743 O O . GLY A 1 610 ? -17.438 57.117 20.890 1.00 49.28 610 GLY A O 1
ATOM 4744 N N . MET A 1 611 ? -18.808 55.909 22.224 1.00 45.31 611 MET A N 1
ATOM 4745 C CA . MET A 1 611 ? -17.873 55.686 23.342 1.00 45.31 611 MET A CA 1
ATOM 4746 C C . MET A 1 611 ? -17.371 54.229 23.350 1.00 45.31 611 MET A C 1
ATOM 4748 O O . MET A 1 611 ? -18.070 53.347 23.833 1.00 45.31 611 MET A O 1
ATOM 4752 N N . GLY A 1 612 ? -16.177 53.941 22.821 1.00 51.69 612 GLY A N 1
ATOM 4753 C CA . GLY A 1 612 ? -15.644 52.566 22.761 1.00 51.69 612 GLY A CA 1
ATOM 4754 C C . GLY A 1 612 ? -14.427 52.399 21.842 1.00 51.69 612 GLY A C 1
ATOM 4755 O O . GLY A 1 612 ? -14.068 53.335 21.125 1.00 51.69 612 GLY A O 1
ATOM 4756 N N . ASN A 1 613 ? -13.765 51.231 21.865 1.00 54.66 613 ASN A N 1
ATOM 4757 C CA . ASN A 1 613 ? -12.627 50.958 20.976 1.00 54.66 613 ASN A CA 1
ATOM 4758 C C . ASN A 1 613 ? -13.090 50.267 19.689 1.00 54.66 613 ASN A C 1
ATOM 4760 O O . ASN A 1 613 ? -13.618 49.158 19.733 1.00 54.66 613 ASN A O 1
ATOM 4764 N N . ASN A 1 614 ? -12.824 50.876 18.534 1.00 49.75 614 ASN A N 1
ATOM 4765 C CA . ASN A 1 614 ? -13.113 50.256 17.240 1.00 49.75 614 ASN A CA 1
ATOM 4766 C C . ASN A 1 614 ? -11.815 49.839 16.541 1.00 49.75 614 ASN A C 1
ATOM 4768 O O . ASN A 1 614 ? -10.867 50.628 16.438 1.00 49.75 614 ASN A O 1
ATOM 4772 N N . GLN A 1 615 ? -11.783 48.608 16.031 1.00 55.56 615 GLN A N 1
ATOM 4773 C CA . GLN A 1 615 ? -10.687 48.090 15.215 1.00 55.56 615 GLN A CA 1
ATOM 4774 C C . GLN A 1 615 ? -11.173 47.771 13.804 1.00 55.56 615 GLN A C 1
ATOM 4776 O O . GLN A 1 615 ? -12.103 46.988 13.606 1.00 55.56 615 GLN A O 1
ATOM 4781 N N . TYR A 1 616 ? -10.483 48.349 12.825 1.00 53.97 616 TYR A N 1
ATOM 4782 C CA . TYR A 1 616 ? -10.720 48.110 11.406 1.00 53.97 616 TYR A CA 1
ATOM 4783 C C . TYR A 1 616 ? -9.494 47.430 10.797 1.00 53.97 616 TYR A C 1
ATOM 4785 O O . TYR A 1 616 ? -8.402 48.013 10.776 1.00 53.97 616 TYR A O 1
ATOM 4793 N N . GLN A 1 617 ? -9.673 46.209 10.292 1.00 57.53 617 GLN A N 1
ATOM 4794 C CA . GLN A 1 617 ? -8.623 45.449 9.613 1.00 57.53 617 GLN A CA 1
ATOM 4795 C C . GLN A 1 617 ? -8.853 45.446 8.101 1.00 57.53 617 GLN A C 1
ATOM 4797 O O . GLN A 1 617 ? -9.906 45.034 7.616 1.00 57.53 617 GLN A O 1
ATOM 4802 N N . GLN A 1 618 ? -7.855 45.941 7.368 1.00 53.50 618 GLN A N 1
ATOM 4803 C CA . GLN A 1 618 ? -7.810 45.914 5.906 1.00 53.50 618 GLN A CA 1
ATOM 4804 C C . GLN A 1 618 ? -7.284 44.557 5.397 1.00 53.50 618 GLN A C 1
ATOM 4806 O O . GLN A 1 618 ? -6.578 43.862 6.131 1.00 53.50 618 GLN A O 1
ATOM 4811 N N . PRO A 1 619 ? -7.607 44.171 4.150 1.00 53.19 619 PRO A N 1
ATOM 4812 C CA . PRO A 1 619 ? -7.256 42.861 3.609 1.00 53.19 619 PRO A CA 1
ATOM 4813 C C . PRO A 1 619 ? -5.751 42.701 3.330 1.00 53.19 619 PRO A C 1
ATOM 4815 O O . PRO A 1 619 ? -5.042 43.678 3.093 1.00 53.19 619 PRO A O 1
ATOM 4818 N N . SER A 1 620 ? -5.265 41.454 3.319 1.00 53.00 620 SER A N 1
ATOM 4819 C CA . SER A 1 620 ? -3.905 41.096 2.869 1.00 53.00 620 SER A CA 1
ATOM 4820 C C . SER A 1 620 ? -3.916 40.743 1.377 1.00 53.00 620 SER A C 1
ATOM 4822 O O . SER A 1 620 ? -4.797 39.999 0.944 1.00 53.00 620 SER A O 1
ATOM 4824 N N . ILE A 1 621 ? -2.957 41.264 0.598 1.00 51.00 621 ILE A N 1
ATOM 4825 C CA . ILE A 1 621 ? -2.952 41.168 -0.876 1.00 51.00 621 ILE A CA 1
ATOM 4826 C C . ILE A 1 621 ? -1.663 40.485 -1.355 1.00 51.00 621 ILE A C 1
ATOM 4828 O O . ILE A 1 621 ? -0.564 40.954 -1.052 1.00 51.00 621 ILE A O 1
ATOM 4832 N N . GLN A 1 622 ? -1.792 39.394 -2.123 1.00 51.16 622 GLN A N 1
ATOM 4833 C CA . GLN A 1 622 ? -0.648 38.596 -2.595 1.00 51.16 622 GLN A CA 1
ATOM 4834 C C . GLN A 1 622 ? -0.087 39.014 -3.975 1.00 51.16 622 GLN A C 1
ATOM 4836 O O . GLN A 1 622 ? 1.095 38.768 -4.206 1.00 51.16 622 GLN A O 1
ATOM 4841 N N . GLN A 1 623 ? -0.837 39.699 -4.862 1.00 48.31 623 GLN A N 1
ATOM 4842 C CA . GLN A 1 623 ? -0.321 40.248 -6.143 1.00 48.31 623 GLN A CA 1
ATOM 4843 C C . GLN A 1 623 ? -1.054 41.531 -6.619 1.00 48.31 623 GLN A C 1
ATOM 4845 O O . GLN A 1 623 ? -2.244 41.683 -6.365 1.00 48.31 623 GLN A O 1
ATOM 4850 N N . ASN A 1 624 ? -0.316 42.429 -7.304 1.00 49.44 624 ASN A N 1
ATOM 4851 C CA . ASN A 1 624 ? -0.686 43.744 -7.892 1.00 49.44 624 ASN A CA 1
ATOM 4852 C C . ASN A 1 624 ? -2.188 44.081 -8.011 1.00 49.44 624 ASN A C 1
ATOM 4854 O O . ASN A 1 624 ? -2.863 43.499 -8.860 1.00 49.44 624 ASN A O 1
ATOM 4858 N N . PRO A 1 625 ? -2.649 45.151 -7.330 1.00 47.12 625 PRO A N 1
ATOM 4859 C CA . PRO A 1 625 ? -3.061 46.370 -8.057 1.00 47.12 625 PRO A CA 1
ATOM 4860 C C . PRO A 1 625 ? -2.670 47.692 -7.345 1.00 47.12 625 PRO A C 1
ATOM 4862 O O . PRO A 1 625 ? -2.198 47.675 -6.213 1.00 47.12 625 PRO A O 1
ATOM 4865 N N . ILE A 1 626 ? -2.885 48.855 -7.987 1.00 43.34 626 ILE A N 1
ATOM 4866 C CA . ILE A 1 626 ? -2.863 50.185 -7.333 1.00 43.34 626 ILE A CA 1
ATOM 4867 C C . ILE A 1 626 ? -4.245 50.418 -6.691 1.00 43.34 626 ILE A C 1
ATOM 4869 O O . ILE A 1 626 ? -5.208 50.602 -7.438 1.00 43.34 626 ILE A O 1
ATOM 4873 N N . PRO A 1 627 ? -4.400 50.443 -5.356 1.00 45.06 627 PRO A N 1
ATOM 4874 C CA . PRO A 1 627 ? -5.680 50.761 -4.730 1.00 45.06 627 PRO A CA 1
ATOM 4875 C C . PRO A 1 627 ? -5.814 52.281 -4.519 1.00 45.06 627 PRO A C 1
ATOM 4877 O O . PRO A 1 627 ? -4.849 52.944 -4.133 1.00 45.06 627 PRO A O 1
ATOM 4880 N N . GLN A 1 628 ? -7.012 52.841 -4.715 1.00 39.28 628 GLN A N 1
ATOM 4881 C CA . GLN A 1 628 ? -7.357 54.176 -4.208 1.00 39.28 628 GLN A CA 1
ATOM 4882 C C . GLN A 1 628 ? -8.057 54.037 -2.854 1.00 39.28 628 GLN A C 1
ATOM 4884 O O . GLN A 1 628 ? -9.121 53.429 -2.758 1.00 39.28 628 GLN A O 1
ATOM 4889 N N . TYR A 1 629 ? -7.474 54.630 -1.813 1.00 45.22 629 TYR A N 1
ATOM 4890 C CA . TYR A 1 629 ? -8.073 54.704 -0.481 1.00 45.22 629 TYR A CA 1
ATOM 4891 C C . TYR A 1 629 ? -8.534 56.136 -0.199 1.00 45.22 629 TYR A C 1
ATOM 4893 O O . TYR A 1 629 ? -7.713 57.055 -0.188 1.00 45.22 629 TYR A O 1
ATOM 4901 N N . GLN A 1 630 ? -9.822 56.327 0.089 1.00 40.41 630 GLN A N 1
ATOM 4902 C CA . GLN A 1 630 ? -10.327 57.570 0.679 1.00 40.41 630 GLN A CA 1
ATOM 4903 C C . GLN A 1 630 ? -10.420 57.408 2.204 1.00 40.41 630 GLN A C 1
ATOM 4905 O O . GLN A 1 630 ? -11.037 56.466 2.699 1.00 40.41 630 GLN A O 1
ATOM 4910 N N . GLN A 1 631 ? -9.765 58.300 2.958 1.00 39.41 631 GLN A N 1
ATOM 4911 C CA . GLN A 1 631 ? -9.944 58.386 4.415 1.00 39.41 631 GLN A CA 1
ATOM 4912 C C . GLN A 1 631 ? -11.283 59.076 4.734 1.00 39.41 631 GLN A C 1
ATOM 4914 O O . GLN A 1 631 ? -11.730 59.895 3.932 1.00 39.41 631 GLN A O 1
ATOM 4919 N N . PRO A 1 632 ? -11.931 58.761 5.872 1.00 38.56 632 PRO A N 1
ATOM 4920 C CA . PRO A 1 632 ? -13.250 59.293 6.193 1.00 38.56 632 PRO A CA 1
ATOM 4921 C C . PRO A 1 632 ? -13.222 60.817 6.356 1.00 38.56 632 PRO A C 1
ATOM 4923 O O . PRO A 1 632 ? -12.284 61.381 6.930 1.00 38.56 632 PRO A O 1
ATOM 4926 N N . ASN A 1 633 ? -14.290 61.470 5.898 1.00 33.78 633 ASN A N 1
ATOM 4927 C CA . ASN A 1 633 ? -14.555 62.887 6.138 1.00 33.78 633 ASN A CA 1
ATOM 4928 C C . ASN A 1 633 ? -15.120 63.059 7.559 1.00 33.78 633 ASN A C 1
ATOM 4930 O O . ASN A 1 633 ? -16.317 63.241 7.748 1.00 33.78 633 ASN A O 1
ATOM 4934 N N . GLY A 1 634 ? -14.243 62.957 8.561 1.00 36.66 634 GLY A N 1
ATOM 4935 C CA . GLY A 1 634 ? -14.541 63.271 9.960 1.00 36.66 634 GLY A CA 1
ATOM 4936 C C . GLY A 1 634 ? -15.153 62.126 10.778 1.00 36.66 634 GLY A C 1
ATOM 4937 O O . GLY A 1 634 ? -16.151 61.519 10.408 1.00 36.66 634 GLY A O 1
ATOM 4938 N N . ALA A 1 635 ? -14.567 61.860 11.946 1.00 38.28 635 ALA A N 1
ATOM 4939 C CA . ALA A 1 635 ? -15.148 61.037 13.006 1.00 38.28 635 ALA A CA 1
ATOM 4940 C C . ALA A 1 635 ? -14.913 61.746 14.348 1.00 38.28 635 ALA A C 1
ATOM 4942 O O . ALA A 1 635 ? -13.804 62.225 14.598 1.00 38.28 635 ALA A O 1
ATOM 4943 N N . GLY A 1 636 ? -15.945 61.838 15.187 1.00 39.22 636 GLY A N 1
ATOM 4944 C CA . GLY A 1 636 ? -15.891 62.487 16.499 1.00 39.22 636 GLY A CA 1
ATOM 4945 C C . GLY A 1 636 ? -16.503 61.581 17.565 1.00 39.22 636 GLY A C 1
ATOM 4946 O O . GLY A 1 636 ? -17.658 61.190 17.445 1.00 39.22 636 GLY A O 1
ATOM 4947 N N . GLY A 1 637 ? -15.731 61.228 18.596 1.00 47.84 637 GLY A N 1
ATOM 4948 C CA . GLY A 1 637 ? -16.151 60.350 19.697 1.00 47.84 637 GLY A CA 1
ATOM 4949 C C . GLY A 1 637 ? -15.052 60.168 20.755 1.00 47.84 637 GLY A C 1
ATOM 4950 O O . GLY A 1 637 ? -13.902 60.540 20.516 1.00 47.84 637 GLY A O 1
ATOM 4951 N N . MET A 1 638 ? -15.399 59.623 21.927 1.00 44.28 638 MET A N 1
ATOM 4952 C CA . MET A 1 638 ? -14.472 59.344 23.040 1.00 44.28 638 MET A CA 1
ATOM 4953 C C . MET A 1 638 ? -14.074 57.854 23.040 1.00 44.28 638 MET A C 1
ATOM 4955 O O . MET A 1 638 ? -14.854 57.010 23.467 1.00 44.28 638 MET A O 1
ATOM 4959 N N . GLY A 1 639 ? -12.871 57.510 22.565 1.00 50.16 639 GLY A N 1
ATOM 4960 C CA . GLY A 1 639 ? -12.369 56.122 22.521 1.00 50.16 639 GLY A CA 1
ATOM 4961 C C . GLY A 1 639 ? -11.135 55.942 21.623 1.00 50.16 639 GLY A C 1
ATOM 4962 O O . GLY A 1 639 ? -10.774 56.861 20.886 1.00 50.16 639 GLY A O 1
ATOM 4963 N N . ASN A 1 640 ? -10.455 54.784 21.676 1.00 52.06 640 ASN A N 1
ATOM 4964 C CA . ASN A 1 640 ? -9.316 54.502 20.787 1.00 52.06 640 ASN A CA 1
ATOM 4965 C C . ASN A 1 640 ? -9.789 53.839 19.486 1.00 52.06 640 ASN A C 1
ATOM 4967 O O . ASN A 1 640 ? -10.248 52.698 19.488 1.00 52.06 640 ASN A O 1
ATOM 4971 N N . ASN A 1 641 ? -9.583 54.515 18.356 1.00 47.34 641 ASN A N 1
ATOM 4972 C CA . ASN A 1 641 ? -9.797 53.940 17.028 1.00 47.34 641 ASN A CA 1
ATOM 4973 C C . ASN A 1 641 ? -8.456 53.481 16.434 1.00 47.34 641 ASN A C 1
ATOM 4975 O O . ASN A 1 641 ? -7.514 54.274 16.334 1.00 47.34 641 ASN A O 1
ATOM 4979 N N . GLN A 1 642 ? -8.366 52.213 16.025 1.00 51.31 642 GLN A N 1
ATOM 4980 C CA . GLN A 1 642 ? -7.185 51.648 15.365 1.00 51.31 642 GLN A CA 1
ATOM 4981 C C . GLN A 1 642 ? -7.510 51.217 13.934 1.00 51.31 642 GLN A C 1
ATOM 4983 O O . GLN A 1 642 ? -8.473 50.490 13.688 1.00 51.31 642 GLN A O 1
ATOM 4988 N N . TYR A 1 643 ? -6.650 51.628 13.002 1.00 49.53 643 TYR A N 1
ATOM 4989 C CA . TYR A 1 643 ? -6.715 51.255 11.591 1.00 49.53 643 TYR A CA 1
ATOM 4990 C C . TYR A 1 643 ? -5.437 50.500 11.225 1.00 49.53 643 TYR A C 1
ATOM 4992 O O . TYR A 1 643 ? -4.348 51.077 11.282 1.00 49.53 643 TYR A O 1
ATOM 5000 N N . GLN A 1 644 ? -5.557 49.225 10.857 1.00 53.00 644 GLN A N 1
ATOM 5001 C CA . GLN A 1 644 ? -4.423 48.430 10.376 1.00 53.00 644 GLN A CA 1
ATOM 5002 C C . GLN A 1 644 ? -4.357 48.482 8.849 1.00 53.00 644 GLN A C 1
ATOM 5004 O O . GLN A 1 644 ? -5.370 48.302 8.172 1.00 53.00 644 GLN A O 1
ATOM 5009 N N . GLN A 1 645 ? -3.170 48.774 8.311 1.00 49.69 645 GLN A N 1
ATOM 5010 C CA . GLN A 1 645 ? -2.938 48.810 6.867 1.00 49.69 645 GLN A CA 1
ATOM 5011 C C . GLN A 1 645 ? -2.710 47.406 6.280 1.00 49.69 645 GLN A C 1
ATOM 5013 O O . GLN A 1 645 ? -2.302 46.508 7.019 1.00 49.69 645 GLN A O 1
ATOM 5018 N N . PRO A 1 646 ? -2.937 47.220 4.962 1.00 49.47 646 PRO A N 1
ATOM 5019 C CA . PRO A 1 646 ? -2.647 45.969 4.267 1.00 49.47 646 PRO A CA 1
ATOM 5020 C C . PRO A 1 646 ? -1.179 45.563 4.381 1.00 49.47 646 PRO A C 1
ATOM 5022 O O . PRO A 1 646 ? -0.284 46.406 4.300 1.00 49.47 646 PRO A O 1
ATOM 5025 N N . ASN A 1 647 ? -0.931 44.258 4.452 1.00 49.88 647 ASN A N 1
ATOM 5026 C CA . ASN A 1 647 ? 0.396 43.691 4.241 1.00 49.88 647 ASN A CA 1
ATOM 5027 C C . ASN A 1 647 ? 0.559 43.369 2.740 1.00 49.88 647 ASN A C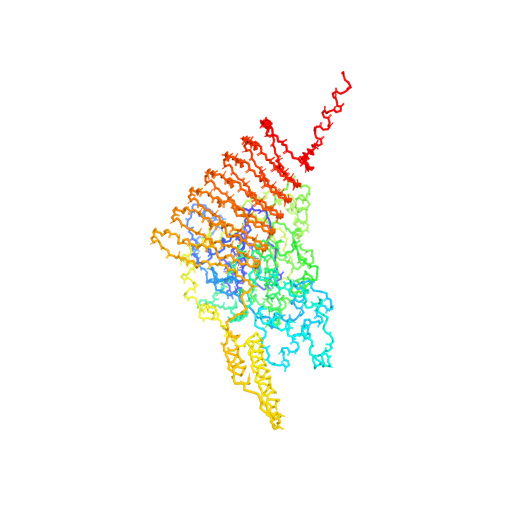 1
ATOM 5029 O O . ASN A 1 647 ? -0.265 42.640 2.184 1.00 49.88 647 ASN A O 1
ATOM 5033 N N . ILE A 1 648 ? 1.571 43.946 2.076 1.00 50.72 648 ILE A N 1
ATOM 5034 C CA . ILE A 1 648 ? 1.761 43.892 0.610 1.00 50.72 648 ILE A CA 1
ATOM 5035 C C . ILE A 1 648 ? 3.117 43.249 0.295 1.00 50.72 648 ILE A C 1
ATOM 5037 O O . ILE A 1 648 ? 4.141 43.710 0.797 1.00 50.72 648 ILE A O 1
ATOM 5041 N N . GLN A 1 649 ? 3.143 42.211 -0.550 1.00 48.19 649 GLN A N 1
ATOM 5042 C CA . GLN A 1 649 ? 4.365 41.438 -0.821 1.00 48.19 649 GLN A CA 1
ATOM 5043 C C . GLN A 1 649 ? 5.211 41.874 -2.046 1.00 48.19 649 GLN A C 1
ATOM 5045 O O . GLN A 1 649 ? 6.337 41.392 -2.133 1.00 48.19 649 GLN A O 1
ATOM 5050 N N . GLN A 1 650 ? 4.793 42.811 -2.927 1.00 42.69 650 GLN A N 1
ATOM 5051 C CA . GLN A 1 650 ? 5.642 43.435 -3.988 1.00 42.69 650 GLN A CA 1
ATOM 5052 C C . GLN A 1 650 ? 5.173 44.864 -4.419 1.00 42.69 650 GLN A C 1
ATOM 5054 O O . GLN A 1 650 ? 4.012 45.206 -4.227 1.00 42.69 650 GLN A O 1
ATOM 5059 N N . ASN A 1 651 ? 6.085 45.691 -4.985 1.00 41.81 651 ASN A N 1
ATOM 5060 C CA . ASN A 1 651 ? 5.926 47.104 -5.451 1.00 41.81 651 ASN A CA 1
ATOM 5061 C C . ASN A 1 651 ? 4.686 47.359 -6.351 1.00 41.81 651 ASN A C 1
ATOM 5063 O O . ASN A 1 651 ? 4.487 46.554 -7.257 1.00 41.81 651 ASN A O 1
ATOM 5067 N N . PRO A 1 652 ? 3.944 48.501 -6.248 1.00 44.59 652 PRO A N 1
ATOM 5068 C CA . PRO A 1 652 ? 4.493 49.872 -6.262 1.00 44.59 652 PRO A CA 1
ATOM 5069 C C . PRO A 1 652 ? 3.836 50.893 -5.283 1.00 44.59 652 PRO A C 1
ATOM 5071 O O . PRO A 1 652 ? 3.034 50.554 -4.420 1.00 44.59 652 PRO A O 1
ATOM 5074 N N . ILE A 1 653 ? 4.250 52.166 -5.393 1.00 41.91 653 ILE A N 1
ATOM 5075 C CA . ILE A 1 653 ? 4.007 53.306 -4.479 1.00 41.91 653 ILE A CA 1
ATOM 5076 C C . ILE A 1 653 ? 2.499 53.612 -4.271 1.00 41.91 653 ILE A C 1
ATOM 5078 O O . ILE A 1 653 ? 1.812 53.902 -5.251 1.00 41.91 653 ILE A O 1
ATOM 5082 N N . PRO A 1 654 ? 1.988 53.657 -3.022 1.00 41.78 654 PRO A N 1
ATOM 5083 C CA . PRO A 1 654 ? 0.608 54.057 -2.733 1.00 41.78 654 PRO A CA 1
ATOM 5084 C C . PRO A 1 654 ? 0.385 55.577 -2.862 1.00 41.78 654 PRO A C 1
ATOM 5086 O O . PRO A 1 654 ? 1.211 56.369 -2.407 1.00 41.78 654 PRO A O 1
ATOM 5089 N N . GLN A 1 655 ? -0.760 55.995 -3.420 1.00 34.88 655 GLN A N 1
ATOM 5090 C CA . GLN A 1 655 ? -1.260 57.374 -3.317 1.00 34.88 655 GLN A CA 1
ATOM 5091 C C . GLN A 1 655 ? -2.181 57.510 -2.097 1.00 34.88 655 GLN A C 1
ATOM 5093 O O . GLN A 1 655 ? -3.161 56.780 -1.967 1.00 34.88 655 GLN A O 1
ATOM 5098 N N . TYR A 1 656 ? -1.889 58.477 -1.225 1.00 39.22 656 TYR A N 1
ATOM 5099 C CA . TYR A 1 656 ? -2.729 58.828 -0.078 1.00 39.22 656 TYR A CA 1
ATOM 5100 C C . TYR A 1 656 ? -3.313 60.229 -0.274 1.00 39.22 656 TYR A C 1
ATOM 5102 O O . TYR A 1 656 ? -2.559 61.178 -0.481 1.00 39.22 656 TYR A O 1
ATOM 5110 N N . GLN A 1 657 ? -4.632 60.385 -0.146 1.00 36.84 657 GLN A N 1
ATOM 5111 C CA . GLN A 1 657 ? -5.247 61.696 0.093 1.00 36.84 657 GLN A CA 1
ATOM 5112 C C . GLN A 1 657 ? -5.397 61.915 1.605 1.00 36.84 657 GLN A C 1
ATOM 5114 O O . GLN A 1 657 ? -5.846 61.020 2.325 1.00 36.84 657 GLN A O 1
ATOM 5119 N N . GLN A 1 658 ? -4.979 63.085 2.102 1.00 30.55 658 GLN A N 1
ATOM 5120 C CA . GLN A 1 658 ? -5.135 63.435 3.516 1.00 30.55 658 GLN A CA 1
ATOM 5121 C C . GLN A 1 658 ? -6.567 63.908 3.825 1.00 30.55 658 GLN A C 1
ATOM 5123 O O . GLN A 1 658 ? -7.154 64.616 3.006 1.00 30.55 658 GLN A O 1
ATOM 5128 N N . PRO A 1 659 ? -7.119 63.559 5.002 1.00 35.09 659 PRO A N 1
ATOM 5129 C CA . PRO A 1 659 ? -8.447 63.997 5.414 1.00 35.09 659 PRO A CA 1
ATOM 5130 C C . PRO A 1 659 ? -8.471 65.485 5.784 1.00 35.09 659 PRO A C 1
ATOM 5132 O O . PRO A 1 659 ? -7.531 66.019 6.374 1.00 35.09 659 PRO A O 1
ATOM 5135 N N . SER A 1 660 ? -9.597 66.136 5.502 1.00 32.47 660 SER A N 1
ATOM 5136 C CA . SER A 1 660 ? -9.929 67.476 5.985 1.00 32.47 660 SER A CA 1
ATOM 5137 C C . SER A 1 660 ? -10.713 67.360 7.302 1.00 32.47 660 SER A C 1
ATOM 5139 O O . SER A 1 660 ? -11.936 67.349 7.316 1.00 32.47 660 SER A O 1
ATOM 5141 N N . GLY A 1 661 ? -9.987 67.261 8.423 1.00 35.00 661 GLY A N 1
ATOM 5142 C CA . GLY A 1 661 ? -10.525 67.448 9.780 1.00 35.00 661 GLY A CA 1
ATOM 5143 C C . GLY A 1 661 ? -10.960 66.181 10.534 1.00 35.00 661 GLY A C 1
ATOM 5144 O O . GLY A 1 661 ? -11.831 65.435 10.101 1.00 35.00 661 GLY A O 1
ATOM 5145 N N . ALA A 1 662 ? -10.388 65.976 11.726 1.00 33.22 662 ALA A N 1
ATOM 5146 C CA . ALA A 1 662 ? -10.916 65.085 12.762 1.00 33.22 662 ALA A CA 1
ATOM 5147 C C . ALA A 1 662 ? -10.599 65.684 14.144 1.00 33.22 662 ALA A C 1
ATOM 5149 O O . ALA A 1 662 ? -9.450 66.033 14.413 1.00 33.22 662 ALA A O 1
ATOM 5150 N N . GLY A 1 663 ? -11.614 65.826 14.999 1.00 35.69 663 GLY A N 1
ATOM 5151 C CA . GLY A 1 663 ? -11.491 66.343 16.363 1.00 35.69 663 GLY A CA 1
ATOM 5152 C C . GLY A 1 663 ? -12.098 65.362 17.364 1.00 35.69 663 GLY A C 1
ATOM 5153 O O . GLY A 1 663 ? -13.270 65.011 17.249 1.00 35.69 663 GLY A O 1
ATOM 5154 N N . GLY A 1 664 ? -11.303 64.917 18.339 1.00 38.38 664 GLY A N 1
ATOM 5155 C CA . GLY A 1 664 ? -11.738 64.032 19.424 1.00 38.38 664 GLY A CA 1
ATOM 5156 C C . GLY A 1 664 ? -10.626 63.789 20.452 1.00 38.38 664 GLY A C 1
ATOM 5157 O O . GLY A 1 664 ? -9.447 63.773 20.103 1.00 38.38 664 GLY A O 1
ATOM 5158 N N . MET A 1 665 ? -10.992 63.626 21.728 1.00 41.00 665 MET A N 1
ATOM 5159 C CA . MET A 1 665 ? -10.068 63.315 22.829 1.00 41.00 665 MET A CA 1
ATOM 5160 C C . MET A 1 665 ? -9.830 61.794 22.898 1.00 41.00 665 MET A C 1
ATOM 5162 O O . MET A 1 665 ? -10.625 61.067 23.489 1.00 41.00 665 MET A O 1
ATOM 5166 N N . GLY A 1 666 ? -8.755 61.302 22.270 1.00 44.09 666 GLY A N 1
ATOM 5167 C CA . GLY A 1 666 ? -8.370 59.881 22.274 1.00 44.09 666 GLY A CA 1
ATOM 5168 C C . GLY A 1 666 ? -7.107 59.593 21.447 1.00 44.09 666 GLY A C 1
ATOM 5169 O O . GLY A 1 666 ? -6.762 60.348 20.538 1.00 44.09 666 GLY A O 1
ATOM 5170 N N . ASN A 1 667 ? -6.379 58.515 21.764 1.00 42.12 667 ASN A N 1
ATOM 5171 C CA . ASN A 1 667 ? -5.065 58.226 21.179 1.00 42.12 667 ASN A CA 1
ATOM 5172 C C . ASN A 1 667 ? -5.225 57.474 19.842 1.00 42.12 667 ASN A C 1
ATOM 5174 O O . ASN A 1 667 ? -5.555 56.289 19.812 1.00 42.12 667 ASN A O 1
ATOM 5178 N N . THR A 1 668 ? -4.979 58.147 18.715 1.00 40.94 668 THR A N 1
ATOM 5179 C CA . THR A 1 668 ? -5.097 57.534 17.379 1.00 40.94 668 THR A CA 1
ATOM 5180 C C . THR A 1 668 ? -3.737 56.965 16.953 1.00 40.94 668 THR A C 1
ATOM 5182 O O . THR A 1 668 ? -2.842 57.722 16.582 1.00 40.94 668 THR A O 1
ATOM 5185 N N . LYS A 1 669 ? -3.538 55.639 17.004 1.00 40.84 669 LYS A N 1
ATOM 5186 C CA . LYS A 1 669 ? -2.295 54.994 16.525 1.00 40.84 669 LYS A CA 1
ATOM 5187 C C . LYS A 1 669 ? -2.444 54.523 15.073 1.00 40.84 669 LYS A C 1
ATOM 5189 O O . LYS A 1 669 ? -3.297 53.691 14.777 1.00 40.84 669 LYS A O 1
ATOM 5194 N N . LYS A 1 670 ? -1.579 55.028 14.185 1.00 42.81 670 LYS A N 1
ATOM 5195 C CA . LYS A 1 670 ? -1.350 54.529 12.816 1.00 42.81 670 LYS A CA 1
ATOM 5196 C C . LYS A 1 670 ? 0.029 53.858 12.789 1.00 42.81 670 LYS A C 1
ATOM 5198 O O . LYS A 1 670 ? 1.022 54.550 12.988 1.00 42.81 670 LYS A O 1
ATOM 5203 N N . THR A 1 671 ? 0.115 52.548 12.571 1.00 32.91 671 THR A N 1
ATOM 5204 C CA . THR A 1 671 ? 1.401 51.820 12.536 1.00 32.91 671 THR A CA 1
ATOM 5205 C C . THR A 1 671 ? 1.757 51.444 11.095 1.00 32.91 671 THR A C 1
ATOM 5207 O O . THR A 1 671 ? 1.020 50.663 10.497 1.00 32.91 671 THR A O 1
ATOM 5210 N N . PRO A 1 672 ? 2.859 51.952 10.514 1.00 33.19 672 PRO A N 1
ATOM 5211 C CA . PRO A 1 672 ? 3.439 51.391 9.302 1.00 33.19 672 PRO A CA 1
ATOM 5212 C C . PRO A 1 672 ? 4.622 50.484 9.673 1.00 33.19 672 PRO A C 1
ATOM 5214 O O . PRO A 1 672 ? 5.680 50.972 10.063 1.00 33.19 672 PRO A O 1
ATOM 5217 N N . GLU A 1 673 ? 4.480 49.164 9.544 1.00 33.59 673 GLU A N 1
ATOM 5218 C CA . GLU A 1 673 ? 5.648 48.276 9.546 1.00 33.59 673 GLU A CA 1
ATOM 5219 C C . GLU A 1 673 ? 6.217 48.188 8.127 1.00 33.59 673 GLU A C 1
ATOM 5221 O O . GLU A 1 673 ? 5.635 47.565 7.245 1.00 33.59 673 GLU A O 1
ATOM 5226 N N . LYS A 1 674 ? 7.379 48.808 7.896 1.00 34.03 674 LYS A N 1
ATOM 5227 C CA . LYS A 1 674 ? 8.168 48.618 6.672 1.00 34.03 674 LYS A CA 1
ATOM 5228 C C . LYS A 1 674 ? 9.399 47.779 7.023 1.00 34.03 674 LYS A C 1
ATOM 5230 O O . LYS A 1 674 ? 10.401 48.318 7.488 1.00 34.03 674 LYS A O 1
ATOM 5235 N N . LYS A 1 675 ? 9.341 46.456 6.841 1.00 37.72 675 LYS A N 1
ATOM 5236 C CA . LYS A 1 675 ? 10.541 45.602 6.915 1.00 37.72 675 LYS A CA 1
ATOM 5237 C C . LYS A 1 675 ? 11.314 45.742 5.598 1.00 37.72 675 LYS A C 1
ATOM 5239 O O . LYS A 1 675 ? 10.878 45.224 4.579 1.00 37.72 675 LYS A O 1
ATOM 5244 N N . MET A 1 676 ? 12.430 46.477 5.610 1.00 38.19 676 MET A N 1
ATOM 5245 C CA . MET A 1 676 ? 13.350 46.560 4.462 1.00 38.19 676 MET A CA 1
ATOM 5246 C C . MET A 1 676 ? 13.982 45.191 4.192 1.00 38.19 676 MET A C 1
ATOM 5248 O O . MET A 1 676 ? 14.418 44.517 5.129 1.00 38.19 676 MET A O 1
ATOM 5252 N N . ASN A 1 677 ? 14.064 44.791 2.921 1.00 44.62 677 ASN A N 1
ATOM 5253 C CA . ASN A 1 677 ? 14.781 43.577 2.536 1.00 44.62 677 ASN A CA 1
ATOM 5254 C C . ASN A 1 677 ? 16.309 43.813 2.519 1.00 44.62 677 ASN A C 1
ATOM 5256 O O . ASN A 1 677 ? 16.801 44.944 2.499 1.00 44.62 677 ASN A O 1
ATOM 5260 N N . THR A 1 678 ? 17.081 42.728 2.542 1.00 44.62 678 THR A N 1
ATOM 5261 C CA . THR A 1 678 ? 18.553 42.720 2.622 1.00 44.62 678 THR A CA 1
ATOM 5262 C C . THR A 1 678 ? 19.243 43.426 1.446 1.00 44.62 678 THR A C 1
ATOM 5264 O O . THR A 1 678 ? 20.353 43.931 1.605 1.00 44.62 678 THR A O 1
ATOM 5267 N N . THR A 1 679 ? 18.583 43.530 0.291 1.00 43.81 679 THR A N 1
ATOM 5268 C CA . THR A 1 679 ? 19.104 44.186 -0.920 1.00 43.81 679 THR A CA 1
ATOM 5269 C C . THR A 1 679 ? 19.008 45.714 -0.839 1.00 43.81 679 THR A C 1
ATOM 5271 O O . THR A 1 679 ? 19.928 46.416 -1.259 1.00 43.81 679 THR A O 1
ATOM 5274 N N . GLU A 1 680 ? 17.949 46.252 -0.225 1.00 47.56 680 GLU A N 1
ATOM 5275 C CA . GLU A 1 680 ? 17.792 47.696 0.016 1.00 47.56 680 GLU A CA 1
ATOM 5276 C C . GLU A 1 680 ? 18.801 48.225 1.047 1.00 47.56 680 GLU A C 1
ATOM 5278 O O . GLU A 1 680 ? 19.289 49.351 0.928 1.00 47.56 680 GLU A O 1
ATOM 5283 N N . ARG A 1 681 ? 19.181 47.387 2.021 1.00 48.06 681 ARG A N 1
ATOM 5284 C CA . ARG A 1 681 ? 20.194 47.710 3.039 1.00 48.06 681 ARG A CA 1
ATOM 5285 C C . ARG A 1 681 ? 21.593 47.881 2.430 1.00 48.06 681 ARG A C 1
ATOM 5287 O O . ARG A 1 681 ? 22.298 48.822 2.780 1.00 48.06 681 ARG A O 1
ATOM 5294 N N . TRP A 1 682 ? 21.952 47.038 1.460 1.00 47.34 682 TRP A N 1
ATOM 5295 C CA . TRP A 1 682 ? 23.242 47.103 0.760 1.00 47.34 682 TRP A CA 1
ATOM 5296 C C . TRP A 1 682 ? 23.379 48.354 -0.132 1.00 47.34 682 TRP A C 1
ATOM 5298 O O . TRP A 1 682 ? 24.426 49.007 -0.144 1.00 47.34 682 TRP A O 1
ATOM 5308 N N . LEU A 1 683 ? 22.297 48.743 -0.821 1.00 47.72 683 LEU A N 1
ATOM 5309 C CA . LEU A 1 683 ? 22.232 49.949 -1.664 1.00 47.72 683 LEU A CA 1
ATOM 5310 C C . LEU A 1 683 ? 22.254 51.261 -0.858 1.00 47.72 683 LEU A C 1
ATOM 5312 O O . LEU A 1 683 ? 22.727 52.283 -1.363 1.00 47.72 683 LEU A O 1
ATOM 5316 N N . ALA A 1 684 ? 21.761 51.247 0.383 1.00 52.34 684 ALA A N 1
ATOM 5317 C CA . ALA A 1 684 ? 21.772 52.408 1.271 1.00 52.34 684 ALA A CA 1
ATOM 5318 C C . ALA A 1 684 ? 23.162 52.684 1.877 1.00 52.34 684 ALA A C 1
ATOM 5320 O O . ALA A 1 684 ? 23.537 53.848 2.025 1.00 52.34 684 ALA A O 1
ATOM 5321 N N . GLU A 1 685 ? 23.947 51.645 2.179 1.00 50.78 685 GLU A N 1
ATOM 5322 C CA . GLU A 1 685 ? 25.305 51.805 2.723 1.00 50.78 685 GLU A CA 1
ATOM 5323 C C . GLU A 1 685 ? 26.325 52.243 1.657 1.00 50.78 685 GLU A C 1
ATOM 5325 O O . GLU A 1 685 ? 27.185 53.077 1.938 1.00 50.78 685 GLU A O 1
ATOM 5330 N N . HIS A 1 686 ? 26.179 51.804 0.401 1.00 48.88 686 HIS A N 1
ATOM 5331 C CA . HIS A 1 686 ? 27.106 52.179 -0.682 1.00 48.88 686 HIS A CA 1
ATOM 5332 C C . HIS A 1 686 ? 26.882 53.585 -1.263 1.00 48.88 686 HIS A C 1
ATOM 5334 O O . HIS A 1 686 ? 27.746 54.101 -1.970 1.00 48.88 686 HIS A O 1
ATOM 5340 N N . LYS A 1 687 ? 25.760 54.246 -0.947 1.00 50.34 687 LYS A N 1
ATOM 5341 C CA . LYS A 1 687 ? 25.492 55.642 -1.343 1.00 50.34 687 LYS A CA 1
ATOM 5342 C C . LYS A 1 687 ? 26.017 56.691 -0.358 1.00 50.34 687 LYS A C 1
ATOM 5344 O O . LYS A 1 687 ? 25.886 57.876 -0.639 1.00 50.34 687 LYS A O 1
ATOM 5349 N N . LYS A 1 688 ? 26.610 56.287 0.772 1.00 49.88 688 LYS A N 1
ATOM 5350 C CA . LYS A 1 688 ? 27.166 57.218 1.772 1.00 49.88 688 LYS A CA 1
ATOM 5351 C C . LYS A 1 688 ? 28.683 57.440 1.695 1.00 49.88 688 LYS A C 1
ATOM 5353 O O . LYS A 1 688 ? 29.170 58.289 2.427 1.00 49.88 688 LYS A O 1
ATOM 535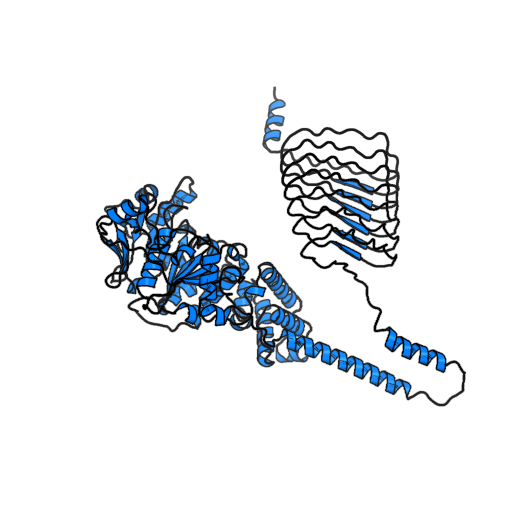8 N N . ASN A 1 689 ? 29.404 56.753 0.803 1.00 47.19 689 ASN A N 1
ATOM 5359 C CA . ASN A 1 689 ? 30.857 56.916 0.616 1.00 47.19 689 ASN A CA 1
ATOM 5360 C C . ASN A 1 689 ? 31.257 57.292 -0.829 1.00 47.19 689 ASN A C 1
ATOM 5362 O O . ASN A 1 689 ? 32.247 56.782 -1.357 1.00 47.19 689 ASN A O 1
ATOM 5366 N N . LYS A 1 690 ? 30.507 58.193 -1.472 1.00 38.28 690 LYS A N 1
ATOM 5367 C CA . LYS A 1 690 ? 30.974 58.956 -2.639 1.00 38.28 690 LYS A CA 1
ATOM 5368 C C . LYS A 1 690 ? 30.557 60.410 -2.531 1.00 38.28 690 LYS A C 1
ATOM 5370 O O . LYS A 1 690 ? 29.381 60.634 -2.170 1.00 38.28 690 LYS A O 1
#

pLDDT: mean 73.36, std 24.36, range [26.33, 98.5]

Secondary structure (DSSP, 8-state):
-EETTEEEEEESSSEEEEEGGGTTS-EEEE--TTSSHHHHHHHHHHHHHHTT--EEEEESSS-SGGGGSB----HHHHHHHHHTT-SS-------EEEEESSSSSSEE--B-HHHHHHHHHHHHTT--HHHHHHHHHHHHHHHHTT----SHHHHHHHHHHHHT--HHHHHHH----HHHHHHHHHHHHHHHHTTHHHHBSBSPP-GGGGG-B-TTSPBPEEEEE-TTGGG-HHHHHHHHHHHHHHHHHHSPP--S-SS-SEEEEETTTHHHHTT--HHHHHHHHHHHHHHGGGTEEEEEEES-GGGS-HHHHTT--EEEEE-----SHHHHHHHHHHHHTSPPBTTB-HHHHHHHPPTTEEEEEPBPTTSPBPPPEEEEEPPPSB-SSPPPHHHHHHHHHHSHHHHHHSS-B----HHHHHHHHHHHHHHHHHHHHHHHHHHHHTT---S---TTHHHHHHHHHHHHHHTTS------EE-PPP--S----PPP--PPPP-SS-EEEEPPP--S-----EEPPPPPP-BS-EEEEPPPB-S-----EEPPSPPP-BS-EEEEPPPB-S-----EEPPS----BS-EEEEPPPB-S---PPEEPPS----BS-EEEEPPPBSS-----BPPPS----BS-EEEEPPPBSS--PPPBPPPS----SS--EE-------HHHHHHHHHTS--

Radius of gyration: 34.56 Å; chains: 1; bounding box: 89×89×96 Å